Protein AF-A0A1V6UPA9-F1 (afdb_monomer_lite)

Structure (mmCIF, N/CA/C/O backbone):
data_AF-A0A1V6UPA9-F1
#
_entry.id   AF-A0A1V6UPA9-F1
#
loop_
_atom_site.group_PDB
_atom_site.id
_atom_site.type_symbol
_atom_site.label_atom_id
_atom_site.label_alt_id
_atom_site.label_comp_id
_atom_site.label_asym_id
_atom_site.label_entity_id
_atom_site.label_seq_id
_atom_site.pdbx_PDB_ins_code
_atom_site.Cartn_x
_atom_site.Cartn_y
_atom_site.Cartn_z
_atom_site.occupancy
_atom_site.B_iso_or_equiv
_atom_site.auth_seq_id
_atom_site.auth_comp_id
_atom_site.auth_asym_id
_atom_site.auth_atom_id
_atom_site.pdbx_PDB_model_num
ATOM 1 N N . MET A 1 1 ? -8.064 -20.557 -5.704 1.00 20.92 1 MET A N 1
ATOM 2 C CA . MET A 1 1 ? -6.638 -20.451 -6.077 1.00 20.92 1 MET A CA 1
ATOM 3 C C . MET A 1 1 ? -6.163 -19.116 -5.547 1.00 20.92 1 MET A C 1
ATOM 5 O O . MET A 1 1 ? -6.541 -18.100 -6.112 1.00 20.92 1 MET A O 1
ATOM 9 N N . SER A 1 2 ? -5.475 -19.122 -4.405 1.00 24.47 2 SER A N 1
ATOM 10 C CA . SER A 1 2 ? -4.906 -17.915 -3.802 1.00 24.47 2 SER A CA 1
ATOM 11 C C . SER A 1 2 ? -3.764 -17.402 -4.674 1.00 24.47 2 SER A C 1
ATOM 13 O O . SER A 1 2 ? -2.999 -18.177 -5.251 1.00 24.47 2 SER A O 1
ATOM 15 N N . VAL A 1 3 ? -3.704 -16.087 -4.842 1.00 24.98 3 VAL A N 1
ATOM 16 C CA . VAL A 1 3 ? -2.731 -15.430 -5.709 1.00 24.98 3 VAL A CA 1
ATOM 17 C C . VAL A 1 3 ? -1.494 -15.104 -4.888 1.00 24.98 3 VAL A C 1
ATOM 19 O O . VAL A 1 3 ? -1.542 -14.248 -4.008 1.00 24.98 3 VAL A O 1
ATOM 22 N N . GLN A 1 4 ? -0.396 -15.789 -5.189 1.00 27.89 4 GLN A N 1
ATOM 23 C CA . GLN A 1 4 ? 0.929 -15.477 -4.667 1.00 27.89 4 GLN A CA 1
ATOM 24 C C . GLN A 1 4 ? 1.532 -14.358 -5.527 1.00 27.89 4 GLN A C 1
ATOM 26 O O . GLN A 1 4 ? 1.713 -14.551 -6.729 1.00 27.89 4 GLN A O 1
ATOM 31 N N . LEU A 1 5 ? 1.797 -13.195 -4.929 1.00 31.20 5 LEU A N 1
ATOM 32 C CA . LEU A 1 5 ? 2.659 -12.165 -5.509 1.00 31.20 5 LEU A CA 1
ATOM 33 C C . LEU A 1 5 ? 4.081 -12.440 -5.022 1.00 31.20 5 LEU A C 1
ATOM 35 O O . LEU A 1 5 ? 4.301 -12.664 -3.834 1.00 31.20 5 LEU A O 1
ATOM 39 N N . VAL A 1 6 ? 5.039 -12.477 -5.943 1.00 28.38 6 VAL A N 1
ATOM 40 C CA . VAL A 1 6 ? 6.452 -12.672 -5.615 1.00 28.38 6 VAL A CA 1
ATOM 41 C C . VAL A 1 6 ? 7.124 -11.310 -5.663 1.00 28.38 6 VAL A C 1
ATOM 43 O O . VAL A 1 6 ? 7.389 -10.801 -6.751 1.00 28.38 6 VAL A O 1
ATOM 46 N N . ASP A 1 7 ? 7.408 -10.735 -4.497 1.00 32.88 7 ASP A N 1
ATOM 47 C CA . ASP A 1 7 ? 8.321 -9.601 -4.392 1.00 32.88 7 ASP A CA 1
ATOM 48 C C . ASP A 1 7 ? 9.704 -10.115 -3.962 1.00 32.88 7 ASP A C 1
ATOM 50 O O . ASP A 1 7 ? 9.829 -10.881 -3.005 1.00 32.88 7 ASP A O 1
ATOM 54 N N . GLN A 1 8 ? 10.744 -9.790 -4.732 1.00 33.09 8 GLN A N 1
ATOM 55 C CA . GLN A 1 8 ? 12.120 -10.242 -4.489 1.00 33.09 8 GLN A CA 1
ATOM 56 C C . GLN A 1 8 ? 12.986 -9.066 -4.049 1.00 33.09 8 GLN A C 1
ATOM 58 O O . GLN A 1 8 ? 13.833 -8.605 -4.814 1.00 33.09 8 GLN A O 1
ATOM 63 N N . TRP A 1 9 ? 12.824 -8.632 -2.801 1.00 27.14 9 TRP A N 1
ATOM 64 C CA . TRP A 1 9 ? 13.857 -7.895 -2.076 1.00 27.14 9 TRP A CA 1
ATOM 65 C C . TRP A 1 9 ? 14.241 -8.677 -0.811 1.00 27.14 9 TRP A C 1
ATOM 67 O O . TRP A 1 9 ? 13.395 -9.074 -0.021 1.00 27.14 9 TRP A O 1
ATOM 77 N N . GLU A 1 10 ? 15.535 -9.001 -0.742 1.00 30.38 10 GLU A N 1
ATOM 78 C CA . GLU A 1 10 ? 16.312 -9.640 0.332 1.00 30.38 10 GLU A CA 1
ATOM 79 C C . GLU A 1 10 ? 15.541 -10.359 1.453 1.00 30.38 10 GLU A C 1
ATOM 81 O O . GLU A 1 10 ? 15.348 -9.833 2.543 1.00 30.38 10 GLU A O 1
ATOM 86 N N . ASN A 1 11 ? 15.181 -11.613 1.157 1.00 28.83 11 ASN A N 1
ATOM 87 C CA . ASN A 1 11 ? 14.857 -12.756 2.029 1.00 28.83 11 ASN A CA 1
ATOM 88 C C . ASN A 1 11 ? 13.597 -13.407 1.471 1.00 28.83 11 ASN A C 1
ATOM 90 O O . ASN A 1 11 ? 12.535 -12.806 1.504 1.00 28.83 11 ASN A O 1
ATOM 94 N N . GLY A 1 12 ? 13.726 -14.618 0.919 1.00 28.06 12 GLY A N 1
ATOM 95 C CA . GLY A 1 12 ? 12.678 -15.346 0.190 1.00 28.06 12 GLY A CA 1
ATOM 96 C C . GLY A 1 12 ? 11.446 -15.742 1.014 1.00 28.06 12 GLY A C 1
ATOM 97 O O . GLY A 1 12 ? 11.126 -16.925 1.105 1.00 28.06 12 GLY A O 1
ATOM 98 N N . ASN A 1 13 ? 10.744 -14.764 1.576 1.00 27.91 13 ASN A N 1
ATOM 99 C CA . ASN A 1 13 ? 9.458 -14.900 2.228 1.00 27.91 13 ASN A CA 1
ATOM 100 C C . ASN A 1 13 ? 8.368 -14.515 1.230 1.00 27.91 13 ASN A C 1
ATOM 102 O O . ASN A 1 13 ? 8.216 -13.361 0.851 1.00 27.91 13 ASN A O 1
ATOM 106 N N . TYR A 1 14 ? 7.606 -15.517 0.811 1.00 32.06 14 TYR A N 1
ATOM 107 C CA . TYR A 1 14 ? 6.417 -15.370 -0.017 1.00 32.06 14 TYR A CA 1
ATOM 108 C C . TYR A 1 14 ? 5.370 -14.520 0.733 1.00 32.06 14 TYR A C 1
ATOM 110 O O . TYR A 1 14 ? 4.872 -14.937 1.781 1.00 32.06 14 TYR A O 1
ATOM 118 N N . THR A 1 15 ? 5.048 -13.325 0.234 1.00 33.84 15 THR A N 1
ATOM 119 C CA . THR A 1 15 ? 4.107 -12.375 0.856 1.00 33.84 15 THR A CA 1
ATOM 120 C C . THR A 1 15 ? 2.774 -12.331 0.101 1.00 33.84 15 THR A C 1
ATOM 122 O O . THR A 1 15 ? 2.717 -12.269 -1.124 1.00 33.84 15 THR A O 1
ATOM 125 N N . THR A 1 16 ? 1.660 -12.405 0.832 1.00 36.81 16 THR A N 1
ATOM 126 C CA . THR A 1 16 ? 0.294 -12.270 0.295 1.00 36.81 16 THR A CA 1
ATOM 127 C C . THR A 1 16 ? -0.123 -10.791 0.201 1.00 36.81 16 THR A C 1
ATOM 129 O O . THR A 1 16 ? 0.489 -9.924 0.821 1.00 36.81 16 THR A O 1
ATOM 132 N N . HIS A 1 17 ? -1.183 -10.481 -0.560 1.00 36.47 17 HIS A N 1
ATOM 133 C CA . HIS A 1 17 ? -1.637 -9.106 -0.856 1.00 36.47 17 HIS A CA 1
ATOM 134 C C . HIS A 1 17 ? -1.935 -8.255 0.398 1.00 36.47 17 HIS A C 1
ATOM 136 O O . HIS A 1 17 ? -1.670 -7.056 0.401 1.00 36.47 17 HIS A O 1
ATOM 142 N N . LYS A 1 18 ? -2.442 -8.869 1.477 1.00 35.88 18 LYS A N 1
ATOM 143 C CA . LYS A 1 18 ? -2.724 -8.194 2.758 1.00 35.88 18 LYS A CA 1
ATOM 144 C C . LYS A 1 18 ? -1.454 -7.889 3.562 1.00 35.88 18 LYS A C 1
ATOM 146 O O . LYS A 1 18 ? -1.346 -6.809 4.137 1.00 35.88 18 LYS A O 1
ATOM 151 N N . ARG A 1 19 ? -0.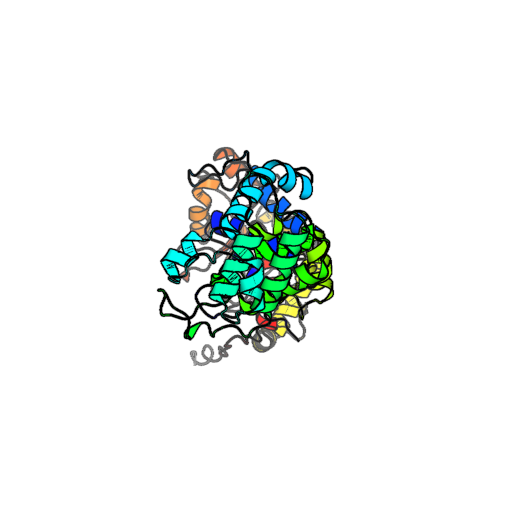448 -8.778 3.511 1.00 37.88 19 ARG A N 1
ATOM 152 C CA . ARG A 1 19 ? 0.887 -8.520 4.078 1.00 37.88 19 ARG A CA 1
ATOM 153 C C . ARG A 1 19 ? 1.579 -7.344 3.405 1.00 37.88 19 ARG A C 1
ATOM 155 O O . ARG A 1 19 ? 2.268 -6.620 4.102 1.00 37.88 19 ARG A O 1
ATOM 162 N N . LEU A 1 20 ? 1.379 -7.124 2.101 1.00 38.62 20 LEU A N 1
ATOM 163 C CA . LEU A 1 20 ? 1.919 -5.949 1.405 1.00 38.62 20 LEU A CA 1
ATOM 164 C C . LEU A 1 20 ? 1.399 -4.643 2.028 1.00 38.62 20 LEU A C 1
ATOM 166 O O . LEU A 1 20 ? 2.179 -3.748 2.315 1.00 38.62 20 LEU A O 1
ATOM 170 N N . ILE A 1 21 ? 0.091 -4.549 2.286 1.00 43.56 21 ILE A N 1
ATOM 171 C CA . ILE A 1 21 ? -0.538 -3.339 2.835 1.00 43.56 21 ILE A CA 1
ATOM 172 C C . ILE A 1 21 ? -0.041 -3.056 4.248 1.00 43.56 21 ILE A C 1
ATOM 174 O O . ILE A 1 21 ? 0.432 -1.957 4.508 1.00 43.56 21 ILE A O 1
ATOM 178 N N . LYS A 1 22 ? -0.094 -4.050 5.141 1.00 42.03 22 LYS A N 1
ATOM 179 C CA . LYS A 1 22 ? 0.399 -3.898 6.514 1.00 42.03 22 LYS A CA 1
ATOM 180 C C . LYS A 1 22 ? 1.900 -3.615 6.537 1.00 42.03 22 LYS A C 1
ATOM 182 O O . LYS A 1 22 ? 2.337 -2.725 7.242 1.00 42.03 22 LYS A O 1
ATOM 187 N N . TYR A 1 23 ? 2.681 -4.288 5.693 1.00 42.53 23 TYR A N 1
ATOM 188 C CA . TYR A 1 23 ? 4.111 -4.014 5.545 1.00 42.53 23 TYR A CA 1
ATOM 189 C C . TYR A 1 23 ? 4.394 -2.581 5.086 1.00 42.53 23 TYR A C 1
ATOM 191 O O . TYR A 1 23 ? 5.423 -2.034 5.458 1.00 42.53 23 TYR A O 1
ATOM 199 N N . TYR A 1 24 ? 3.511 -1.979 4.288 1.00 45.75 24 TYR A N 1
ATOM 200 C CA . TYR A 1 24 ? 3.661 -0.608 3.809 1.00 45.75 24 TYR A CA 1
ATOM 201 C C . TYR A 1 24 ? 3.021 0.449 4.715 1.00 45.75 24 TYR A C 1
ATOM 203 O O . TYR A 1 24 ? 3.393 1.607 4.604 1.00 45.75 24 TYR A O 1
ATOM 211 N N . ILE A 1 25 ? 2.079 0.093 5.589 1.00 48.44 25 ILE A N 1
ATOM 212 C CA . ILE A 1 25 ? 1.382 1.038 6.479 1.00 48.44 25 ILE A CA 1
ATOM 213 C C . ILE A 1 25 ? 1.947 0.987 7.907 1.00 48.44 25 ILE A C 1
ATOM 215 O O . ILE A 1 25 ? 2.200 2.038 8.488 1.00 48.44 25 ILE A O 1
ATOM 219 N N . ASP A 1 26 ? 2.226 -0.206 8.436 1.00 47.34 26 ASP A N 1
ATOM 220 C CA . ASP A 1 26 ? 2.791 -0.430 9.773 1.00 47.34 26 ASP A CA 1
ATOM 221 C C . ASP A 1 26 ? 4.324 -0.486 9.707 1.00 47.34 26 ASP A C 1
ATOM 223 O O . ASP A 1 26 ? 4.959 -1.511 9.985 1.00 47.34 26 ASP A O 1
ATOM 227 N N . LYS A 1 27 ? 4.942 0.623 9.297 1.00 50.34 27 LYS A N 1
ATOM 228 C CA . LYS A 1 27 ? 6.386 0.818 9.463 1.00 50.34 27 LYS A CA 1
ATOM 229 C C . LYS A 1 27 ? 6.634 1.680 10.693 1.00 50.34 27 LYS A C 1
ATOM 231 O O . LYS A 1 27 ? 6.016 2.728 10.850 1.00 50.34 27 LYS A O 1
ATOM 236 N N . GLU A 1 28 ? 7.571 1.248 11.539 1.00 43.62 28 GLU A N 1
ATOM 237 C CA . GLU A 1 28 ? 8.064 2.048 12.672 1.00 43.62 28 GLU A CA 1
ATOM 238 C C . GLU A 1 28 ? 8.650 3.391 12.203 1.00 43.62 28 GLU A C 1
ATOM 240 O O . GLU A 1 28 ? 8.597 4.375 12.937 1.00 43.62 28 GLU A O 1
ATOM 245 N N . ASP A 1 29 ? 9.169 3.436 10.967 1.00 47.53 29 ASP A N 1
ATOM 246 C CA . ASP A 1 29 ? 9.613 4.655 10.299 1.00 47.53 29 ASP A CA 1
ATOM 247 C C . ASP A 1 29 ? 8.534 5.187 9.326 1.00 47.53 29 ASP A C 1
ATOM 249 O O . ASP A 1 29 ? 8.225 4.546 8.314 1.00 47.53 29 ASP A O 1
ATOM 253 N N . PRO A 1 30 ? 7.997 6.391 9.578 1.00 51.88 30 PRO A N 1
ATOM 254 C CA . PRO A 1 30 ? 7.227 7.183 8.627 1.00 51.88 30 PRO A CA 1
ATOM 255 C C . PRO A 1 30 ? 7.694 7.196 7.170 1.00 51.88 30 PRO A C 1
ATOM 257 O O . PRO A 1 30 ? 6.862 7.153 6.262 1.00 51.88 30 PRO A O 1
ATOM 260 N N . SER A 1 31 ? 9.001 7.307 6.931 1.00 51.50 31 SER A N 1
ATOM 261 C CA . SER A 1 31 ? 9.561 7.389 5.582 1.00 51.50 31 SER A CA 1
ATOM 262 C C . SER A 1 31 ? 9.369 6.069 4.842 1.00 51.50 31 SER A C 1
ATOM 264 O O . SER A 1 31 ? 8.919 6.061 3.696 1.00 51.50 31 SER A O 1
ATOM 266 N N . ASP A 1 32 ? 9.611 4.954 5.531 1.00 51.50 32 ASP A N 1
ATOM 267 C CA . ASP A 1 32 ? 9.408 3.612 4.988 1.00 51.50 32 ASP A CA 1
ATOM 268 C C . ASP A 1 32 ? 7.923 3.339 4.711 1.00 51.50 32 ASP A C 1
ATOM 270 O O . ASP A 1 32 ? 7.590 2.662 3.733 1.00 51.50 32 ASP A O 1
ATOM 274 N N . ALA A 1 33 ? 7.020 3.872 5.546 1.00 54.53 33 ALA A N 1
ATOM 275 C CA . ALA A 1 33 ? 5.582 3.767 5.311 1.00 54.53 33 ALA A CA 1
ATOM 276 C C . ALA A 1 33 ? 5.167 4.537 4.048 1.00 54.53 33 ALA A C 1
ATOM 278 O O . ALA A 1 33 ? 4.445 4.030 3.188 1.00 54.53 33 ALA A O 1
ATOM 279 N N . VAL A 1 34 ? 5.650 5.774 3.898 1.00 56.84 34 VAL A N 1
ATOM 280 C CA . VAL A 1 34 ? 5.359 6.609 2.723 1.00 56.84 34 VAL A CA 1
ATOM 281 C C . VAL A 1 34 ? 5.866 5.946 1.443 1.00 56.84 34 VAL A C 1
ATOM 283 O O . VAL A 1 34 ? 5.098 5.826 0.485 1.00 56.84 34 VAL A O 1
ATOM 286 N N . ASP A 1 35 ? 7.111 5.472 1.428 1.00 58.16 35 ASP A N 1
ATOM 287 C CA . ASP A 1 35 ? 7.692 4.784 0.270 1.00 58.16 35 ASP A CA 1
ATOM 288 C C . ASP A 1 35 ? 6.928 3.500 -0.062 1.00 58.16 35 ASP A C 1
ATOM 290 O O . ASP A 1 35 ? 6.636 3.215 -1.229 1.00 58.16 35 ASP A O 1
ATOM 294 N N . GLY A 1 36 ? 6.508 2.769 0.966 1.00 59.41 36 GLY A N 1
ATOM 295 C CA . GLY A 1 36 ? 5.684 1.588 0.815 1.00 59.41 36 GLY A CA 1
ATOM 296 C C . GLY A 1 36 ? 4.326 1.851 0.171 1.00 59.41 36 GLY A C 1
ATOM 297 O O . GLY A 1 36 ? 3.910 1.169 -0.770 1.00 59.41 36 GLY A O 1
ATOM 298 N N . ILE A 1 37 ? 3.621 2.871 0.650 1.00 62.91 37 ILE A N 1
ATOM 299 C CA . ILE A 1 37 ? 2.292 3.213 0.144 1.00 62.91 37 ILE A CA 1
ATOM 300 C C . ILE A 1 37 ? 2.374 3.817 -1.268 1.00 62.91 37 ILE A C 1
ATOM 302 O O . ILE A 1 37 ? 1.484 3.596 -2.104 1.00 62.91 37 ILE A O 1
ATOM 306 N N . LEU A 1 38 ? 3.448 4.551 -1.573 1.00 65.00 38 LEU A N 1
ATOM 307 C CA . LEU A 1 38 ? 3.741 4.989 -2.936 1.00 65.00 38 LEU A CA 1
ATOM 308 C C . LEU A 1 38 ? 3.944 3.782 -3.851 1.00 65.00 38 LEU A C 1
ATOM 310 O O . LEU A 1 38 ? 3.278 3.704 -4.883 1.00 65.00 38 LEU A O 1
ATOM 314 N N . HIS A 1 39 ? 4.749 2.802 -3.442 1.00 66.62 39 HIS A N 1
ATOM 315 C CA . HIS A 1 39 ? 4.942 1.576 -4.210 1.00 66.62 39 HIS A CA 1
ATOM 316 C C . HIS A 1 39 ? 3.624 0.820 -4.441 1.00 66.62 39 HIS A C 1
ATOM 318 O O . HIS A 1 39 ? 3.311 0.428 -5.566 1.00 66.62 39 HIS A O 1
ATOM 324 N N . LEU A 1 40 ? 2.778 0.703 -3.415 1.00 70.75 40 LEU A N 1
ATOM 325 C CA . LEU A 1 40 ? 1.443 0.113 -3.541 1.00 70.75 40 LEU A CA 1
ATOM 326 C C . LEU A 1 40 ? 0.572 0.845 -4.573 1.00 70.75 40 LEU A C 1
ATOM 328 O O . LEU A 1 40 ? -0.115 0.221 -5.384 1.00 70.75 40 LEU A O 1
ATOM 332 N N . SER A 1 41 ? 0.620 2.177 -4.562 1.00 72.25 41 SER A N 1
ATOM 333 C CA . SER A 1 41 ? -0.089 3.010 -5.535 1.00 72.25 41 SER A CA 1
ATOM 334 C C . SER A 1 41 ? 0.408 2.744 -6.958 1.00 72.25 41 SER A C 1
ATOM 336 O O . SER A 1 41 ? -0.394 2.666 -7.889 1.00 72.25 41 SER A O 1
ATOM 338 N N . GLU A 1 42 ? 1.713 2.545 -7.140 1.00 73.31 42 GLU A N 1
ATOM 339 C CA . GLU A 1 42 ? 2.303 2.194 -8.432 1.00 73.31 42 GLU A CA 1
ATOM 340 C C . GLU A 1 42 ? 1.851 0.807 -8.926 1.00 73.31 42 GLU A C 1
ATOM 342 O O . GLU A 1 42 ? 1.493 0.664 -10.100 1.00 73.31 42 GLU A O 1
ATOM 347 N N . LEU A 1 43 ? 1.779 -0.196 -8.044 1.00 74.25 43 LEU A N 1
ATOM 348 C CA . LEU A 1 43 ? 1.268 -1.537 -8.371 1.00 74.25 43 LEU A CA 1
ATOM 349 C C . LEU A 1 43 ? -0.217 -1.515 -8.776 1.00 74.25 43 LEU A C 1
ATOM 351 O O . LEU A 1 43 ? -0.637 -2.204 -9.714 1.00 74.25 43 LEU A O 1
ATOM 355 N N . LEU A 1 44 ? -1.021 -0.683 -8.114 1.00 74.62 44 LEU A N 1
ATOM 356 C CA . LEU A 1 44 ? -2.423 -0.474 -8.480 1.00 74.62 44 LEU A CA 1
ATOM 357 C C . LEU A 1 44 ? -2.554 0.228 -9.836 1.00 74.62 44 LEU A C 1
ATOM 359 O O . LEU A 1 44 ? -3.398 -0.163 -10.646 1.00 74.62 44 LEU A O 1
ATOM 363 N N . ILE A 1 45 ? -1.685 1.199 -10.136 1.00 76.56 45 ILE A N 1
ATOM 364 C CA . ILE A 1 45 ? -1.625 1.843 -11.457 1.00 76.56 45 ILE A CA 1
ATOM 365 C C . ILE A 1 45 ? -1.274 0.821 -12.547 1.00 76.56 45 ILE A C 1
ATOM 367 O O . ILE A 1 45 ? -1.940 0.796 -13.584 1.00 76.56 45 ILE A O 1
ATOM 371 N N . LEU A 1 46 ? -0.295 -0.062 -12.312 1.00 75.69 46 LEU A N 1
ATOM 372 C CA . LEU A 1 46 ? 0.044 -1.156 -13.236 1.00 75.69 46 LEU A CA 1
ATOM 373 C C . LEU A 1 46 ? -1.132 -2.094 -13.512 1.00 75.69 46 LEU A C 1
ATOM 375 O O . LEU A 1 46 ? -1.256 -2.647 -14.605 1.00 75.69 46 LEU A O 1
ATOM 379 N N . SER A 1 47 ? -1.986 -2.271 -12.512 1.00 77.31 47 SER A N 1
ATOM 380 C CA . SER A 1 47 ? -3.174 -3.122 -12.573 1.00 77.31 47 SER A CA 1
ATOM 381 C C . SER A 1 47 ? -4.410 -2.384 -13.091 1.00 77.31 47 SER A C 1
ATOM 383 O O . SER A 1 47 ? -5.506 -2.940 -13.094 1.00 77.31 47 SER A O 1
ATOM 385 N N . ASN A 1 48 ? -4.243 -1.134 -13.538 1.00 77.50 48 ASN A N 1
ATOM 386 C CA . ASN A 1 48 ? -5.309 -0.252 -14.005 1.00 77.50 48 ASN A CA 1
ATOM 387 C C . ASN A 1 48 ? -6.411 0.016 -12.951 1.00 77.50 48 ASN A C 1
ATOM 389 O O . ASN A 1 48 ? -7.556 0.322 -13.286 1.00 77.50 48 ASN A O 1
ATOM 393 N N . GLN A 1 49 ? -6.057 -0.033 -11.666 1.00 76.94 49 GLN A N 1
ATOM 394 C CA . GLN A 1 49 ? -6.917 0.333 -10.533 1.00 76.94 49 GLN A CA 1
ATOM 395 C C . GLN A 1 49 ? -6.686 1.810 -10.176 1.00 76.94 49 GLN A C 1
ATOM 397 O O . GLN A 1 49 ? -6.213 2.167 -9.097 1.00 76.94 49 GLN A O 1
ATOM 402 N N . LEU A 1 50 ? -6.926 2.693 -11.154 1.00 71.88 50 LEU A N 1
ATOM 403 C CA . LEU A 1 50 ? -6.529 4.107 -11.082 1.00 71.88 50 LEU A CA 1
ATOM 404 C C . LEU A 1 50 ? -7.271 4.886 -9.989 1.00 71.88 50 LEU A C 1
ATOM 406 O O . LEU A 1 50 ? -6.724 5.840 -9.437 1.00 71.88 50 LEU A O 1
ATOM 410 N N . ILE A 1 51 ? -8.512 4.498 -9.683 1.00 65.00 51 ILE A N 1
ATOM 411 C CA . ILE A 1 51 ? -9.319 5.148 -8.644 1.00 65.00 51 ILE A CA 1
ATOM 412 C C . ILE A 1 51 ? -8.728 4.819 -7.273 1.00 65.00 51 ILE A C 1
ATOM 414 O O . ILE A 1 51 ? -8.489 5.718 -6.472 1.00 65.00 51 ILE A O 1
ATOM 418 N N . GLU A 1 52 ? -8.451 3.545 -7.027 1.00 68.62 52 GLU A N 1
ATOM 419 C CA . GLU A 1 52 ? -7.883 3.019 -5.792 1.00 68.62 52 GLU A CA 1
ATOM 420 C C . GLU A 1 52 ? -6.473 3.580 -5.564 1.00 68.62 52 GLU A C 1
ATOM 422 O O . GLU A 1 52 ? -6.195 4.116 -4.492 1.00 68.62 52 GLU A O 1
ATOM 427 N N . ALA A 1 53 ? -5.628 3.586 -6.600 1.00 71.44 53 ALA A N 1
ATOM 428 C CA . ALA A 1 53 ? -4.308 4.213 -6.547 1.00 71.44 53 ALA A CA 1
ATOM 429 C C . ALA A 1 53 ? -4.384 5.711 -6.212 1.00 71.44 53 ALA A C 1
ATOM 431 O O . ALA A 1 53 ? -3.623 6.212 -5.385 1.00 71.44 53 ALA A O 1
ATOM 432 N N . HIS A 1 54 ? -5.321 6.440 -6.830 1.00 62.88 54 HIS A N 1
ATOM 433 C CA . HIS A 1 54 ? -5.509 7.862 -6.553 1.00 62.88 54 HIS A CA 1
ATOM 434 C C . HIS A 1 54 ? -5.976 8.112 -5.116 1.00 62.88 54 HIS A C 1
ATOM 436 O O . HIS A 1 54 ? -5.511 9.064 -4.487 1.00 62.88 54 HIS A O 1
ATOM 442 N N . LEU A 1 55 ? -6.878 7.279 -4.591 1.00 60.94 55 LEU A N 1
ATOM 443 C CA . LEU A 1 55 ? -7.367 7.386 -3.216 1.00 60.94 55 LEU A CA 1
ATOM 444 C C . LEU A 1 55 ? -6.241 7.169 -2.201 1.00 60.94 55 LEU A C 1
ATOM 446 O O . LEU A 1 55 ? -6.107 7.980 -1.285 1.00 60.94 55 LEU A O 1
ATOM 450 N N . ILE A 1 56 ? -5.413 6.141 -2.401 1.00 64.81 56 ILE A N 1
ATOM 451 C CA . ILE A 1 56 ? -4.274 5.824 -1.532 1.00 64.81 56 ILE A CA 1
ATOM 452 C C . ILE A 1 56 ? -3.228 6.945 -1.571 1.00 64.81 56 ILE A C 1
ATOM 454 O O . ILE A 1 56 ? -2.903 7.517 -0.531 1.00 64.81 56 ILE A O 1
ATOM 458 N N . ALA A 1 57 ? -2.775 7.345 -2.762 1.00 64.25 57 ALA A N 1
ATOM 459 C CA . ALA A 1 57 ? -1.799 8.426 -2.906 1.00 64.25 57 ALA A CA 1
ATOM 460 C C . ALA A 1 57 ? -2.313 9.758 -2.322 1.00 64.25 57 ALA A C 1
ATOM 462 O O . ALA A 1 57 ? -1.569 10.500 -1.681 1.00 64.25 57 ALA A O 1
ATOM 463 N N . SER A 1 58 ? -3.608 10.052 -2.492 1.00 55.00 58 SER A N 1
ATOM 464 C CA . SER A 1 58 ? -4.234 11.252 -1.922 1.00 55.00 58 SER A CA 1
ATOM 465 C C . SER A 1 58 ? -4.369 11.195 -0.401 1.00 55.00 58 SER A C 1
ATOM 467 O O . SER A 1 58 ? -4.345 12.246 0.238 1.00 55.00 58 SER A O 1
ATOM 469 N N . ALA A 1 59 ? -4.550 10.008 0.184 1.00 55.78 59 ALA A N 1
ATOM 470 C CA . ALA A 1 59 ? -4.594 9.829 1.632 1.00 55.78 59 ALA A CA 1
ATOM 471 C C . ALA A 1 59 ? -3.213 10.084 2.252 1.00 55.78 59 ALA A C 1
ATOM 473 O O . ALA A 1 59 ? -3.116 10.881 3.183 1.00 55.78 59 ALA A O 1
ATOM 474 N N . VAL A 1 60 ? -2.148 9.522 1.669 1.00 58.25 60 VAL A N 1
ATOM 475 C CA . VAL A 1 60 ? -0.756 9.789 2.085 1.00 58.25 60 VAL A CA 1
ATOM 476 C C . VAL A 1 60 ? -0.427 11.266 1.977 1.00 58.25 60 VAL A C 1
ATOM 478 O O . VAL A 1 60 ? 0.092 11.853 2.921 1.00 58.25 60 VAL A O 1
ATOM 481 N N . TYR A 1 61 ? -0.782 11.898 0.857 1.00 53.97 61 TYR A N 1
ATOM 482 C CA . TYR A 1 61 ? -0.529 13.322 0.676 1.00 53.97 61 TYR A CA 1
ATOM 483 C C . TYR A 1 61 ? -1.185 14.173 1.770 1.00 53.97 61 TYR A C 1
ATOM 485 O O . TYR A 1 61 ? -0.555 15.092 2.286 1.00 53.97 61 TYR A O 1
ATOM 493 N N . ARG A 1 62 ? -2.424 13.855 2.164 1.00 50.53 62 ARG A N 1
ATOM 494 C CA . ARG A 1 62 ? -3.089 14.545 3.279 1.00 50.53 62 ARG A CA 1
ATOM 495 C C . ARG A 1 62 ? -2.374 14.290 4.603 1.00 50.53 62 ARG A C 1
ATOM 497 O O . ARG A 1 62 ? -2.129 15.245 5.319 1.00 50.53 62 ARG A O 1
ATOM 504 N N . LEU A 1 63 ? -1.972 13.052 4.891 1.00 49.59 63 LEU A N 1
ATOM 505 C CA . LEU A 1 63 ? -1.241 12.714 6.120 1.00 49.59 63 LEU A CA 1
ATOM 506 C C . LEU A 1 63 ? 0.109 13.448 6.228 1.00 49.59 63 LEU A C 1
ATOM 508 O O . LEU A 1 63 ? 0.449 13.954 7.296 1.00 49.59 63 LEU A O 1
ATOM 512 N N . VAL A 1 64 ? 0.843 13.560 5.116 1.00 49.94 64 VAL A N 1
ATOM 513 C CA . VAL A 1 64 ? 2.117 14.296 5.029 1.00 49.94 64 VAL A CA 1
ATOM 514 C C . VAL A 1 64 ? 1.904 15.807 5.123 1.00 49.94 64 VAL A C 1
ATOM 516 O O . VAL A 1 64 ? 2.631 16.490 5.842 1.00 49.94 64 VAL A O 1
ATOM 519 N N . ASN A 1 65 ? 0.900 16.344 4.429 1.00 45.94 65 ASN A N 1
ATOM 520 C CA . ASN A 1 65 ? 0.636 17.782 4.388 1.00 45.94 65 ASN A CA 1
ATOM 521 C C . ASN A 1 65 ? -0.022 18.316 5.674 1.00 45.94 65 ASN A C 1
ATOM 523 O O . ASN A 1 65 ? 0.182 19.477 6.020 1.00 45.94 65 ASN A O 1
ATOM 527 N N . ASP A 1 66 ? -0.744 17.468 6.410 1.00 46.12 66 ASP A N 1
ATOM 528 C CA . ASP A 1 66 ? -1.296 17.771 7.736 1.00 46.12 66 ASP A CA 1
ATOM 529 C C . ASP A 1 66 ? -0.220 17.697 8.849 1.00 46.12 66 ASP A C 1
ATOM 531 O O . ASP A 1 66 ? -0.540 17.753 10.033 1.00 46.12 66 ASP A O 1
ATOM 535 N N . GLY A 1 67 ? 1.069 17.576 8.497 1.00 42.69 67 GLY A N 1
ATOM 536 C CA . GLY A 1 67 ? 2.192 17.775 9.420 1.00 42.69 67 GLY A CA 1
ATOM 537 C C . GLY A 1 67 ? 2.445 16.645 10.424 1.00 42.69 67 GLY A C 1
ATOM 538 O O . GLY A 1 67 ? 3.248 16.827 11.335 1.00 42.69 67 GLY A O 1
ATOM 539 N N . ARG A 1 68 ? 1.821 15.469 10.264 1.00 42.47 68 ARG A N 1
ATOM 540 C CA . ARG A 1 68 ? 1.990 14.328 11.191 1.00 42.47 68 ARG A CA 1
ATOM 541 C C . ARG A 1 68 ? 3.341 13.607 11.088 1.00 42.47 68 ARG A C 1
ATOM 543 O O . ARG A 1 68 ? 3.611 12.734 11.900 1.00 42.47 68 ARG A O 1
ATOM 550 N N . PHE A 1 69 ? 4.186 13.977 10.126 1.00 38.31 69 PHE A N 1
ATOM 551 C CA . PHE A 1 69 ? 5.485 13.342 9.866 1.00 38.31 69 PHE A CA 1
ATOM 552 C C . PHE A 1 69 ? 6.688 14.287 10.053 1.00 38.31 69 PHE A C 1
ATOM 554 O O . PHE A 1 69 ? 7.774 14.029 9.547 1.00 38.31 69 PHE A O 1
ATOM 561 N N . ALA A 1 70 ? 6.512 15.404 10.763 1.00 35.88 70 ALA A N 1
ATOM 562 C CA . ALA A 1 70 ? 7.515 16.467 10.866 1.00 35.88 70 ALA A CA 1
ATOM 563 C C . ALA A 1 70 ? 8.547 16.298 12.005 1.00 35.88 70 ALA A C 1
ATOM 565 O O . ALA A 1 70 ? 9.110 17.304 12.436 1.00 35.88 70 ALA A O 1
ATOM 566 N N . ASP A 1 71 ? 8.802 15.082 12.504 1.00 35.59 71 ASP A N 1
ATOM 567 C CA . ASP A 1 71 ? 9.597 14.906 13.737 1.00 35.59 71 ASP A CA 1
ATOM 568 C C . ASP A 1 71 ? 11.075 14.522 13.536 1.00 35.59 71 ASP A C 1
ATOM 570 O O . ASP A 1 71 ? 11.844 14.470 14.490 1.00 35.59 71 ASP A O 1
ATOM 574 N N . THR A 1 72 ? 11.539 14.326 12.299 1.00 38.47 72 THR A N 1
ATOM 575 C CA . THR A 1 72 ? 12.933 13.916 12.036 1.00 38.47 72 THR A CA 1
ATOM 576 C C . THR A 1 72 ? 13.759 14.940 11.268 1.00 38.47 72 THR A C 1
ATOM 578 O O . THR A 1 72 ? 14.702 14.567 10.595 1.00 38.47 72 THR A O 1
ATOM 581 N N . GLY A 1 73 ? 13.476 16.243 11.370 1.00 36.16 73 GLY A N 1
ATOM 582 C CA . GLY A 1 73 ? 14.410 17.306 10.938 1.00 36.16 73 GLY A CA 1
ATOM 583 C C . GLY A 1 73 ? 14.776 17.372 9.442 1.00 36.16 73 GLY A C 1
ATOM 584 O O . GLY A 1 73 ? 15.342 18.377 9.009 1.00 36.16 73 GLY A O 1
ATOM 585 N N . ASP A 1 74 ? 14.404 16.377 8.644 1.00 36.44 74 ASP A N 1
ATOM 586 C CA . ASP A 1 74 ? 14.513 16.373 7.200 1.00 36.44 74 ASP A CA 1
ATOM 587 C C . ASP A 1 74 ? 13.234 16.985 6.643 1.00 36.44 74 ASP A C 1
ATOM 589 O O . ASP A 1 74 ? 12.148 16.405 6.664 1.00 36.44 74 ASP A O 1
ATOM 593 N N . SER A 1 75 ? 13.342 18.224 6.167 1.00 34.78 75 SER A N 1
ATOM 594 C CA . SER A 1 75 ? 12.238 18.849 5.458 1.00 34.78 75 SER A CA 1
ATOM 595 C C . SER A 1 75 ? 11.965 18.056 4.177 1.00 34.78 75 SER A C 1
ATOM 597 O O . SER A 1 75 ? 12.681 18.213 3.184 1.00 34.78 75 SER A O 1
ATOM 599 N N . LEU A 1 76 ? 10.914 17.240 4.168 1.00 38.47 76 LEU A N 1
ATOM 600 C CA . LEU A 1 76 ? 10.274 16.821 2.926 1.00 38.47 76 LEU A CA 1
ATOM 601 C C . LEU A 1 76 ? 9.876 18.101 2.179 1.00 38.47 76 LEU A C 1
ATOM 603 O O . LEU A 1 76 ? 9.075 18.893 2.678 1.00 38.47 76 LEU A O 1
ATOM 607 N N . ASP A 1 77 ? 10.502 18.357 1.023 1.00 37.53 77 ASP A N 1
ATOM 608 C CA . ASP A 1 77 ? 10.279 19.571 0.233 1.00 37.53 77 ASP A CA 1
ATOM 609 C C . ASP A 1 77 ? 8.809 19.636 -0.208 1.00 37.53 77 ASP A C 1
ATOM 611 O O . ASP A 1 77 ? 8.382 19.033 -1.201 1.00 37.53 77 ASP A O 1
ATOM 615 N N . SER A 1 78 ? 8.027 20.389 0.564 1.00 35.16 78 SER A N 1
ATOM 616 C CA . SER A 1 78 ? 6.583 20.585 0.429 1.00 35.16 78 SER A CA 1
ATOM 617 C C . SER A 1 78 ? 6.173 21.263 -0.881 1.00 35.16 78 SER A C 1
ATOM 619 O O . SER A 1 78 ? 4.984 21.363 -1.186 1.00 35.16 78 SER A O 1
ATOM 621 N N . ARG A 1 79 ? 7.134 21.685 -1.714 1.00 34.66 79 ARG A N 1
ATOM 622 C CA . ARG A 1 79 ? 6.876 22.195 -3.071 1.00 34.66 79 ARG A CA 1
ATOM 623 C C . ARG A 1 79 ? 6.648 21.097 -4.105 1.00 34.66 79 ARG A C 1
ATOM 625 O O . ARG A 1 79 ? 6.262 21.415 -5.228 1.00 34.66 79 ARG A O 1
ATOM 632 N N . THR A 1 80 ? 6.863 19.832 -3.750 1.00 39.81 80 THR A N 1
ATOM 633 C CA . THR A 1 80 ? 6.937 18.749 -4.738 1.00 39.81 80 THR A CA 1
ATOM 634 C C . THR A 1 80 ? 5.593 18.094 -5.048 1.00 39.81 80 THR A C 1
ATOM 636 O O . THR A 1 80 ? 5.545 17.359 -6.014 1.00 39.81 80 THR A O 1
ATOM 639 N N . TYR A 1 81 ? 4.494 18.356 -4.321 1.00 35.47 81 TYR A N 1
ATOM 640 C CA . TYR A 1 81 ? 3.301 17.481 -4.359 1.00 35.47 81 TYR A CA 1
ATOM 641 C C . TYR A 1 81 ? 1.934 18.175 -4.512 1.00 35.47 81 TYR A C 1
ATOM 643 O O . TYR A 1 81 ? 0.946 17.720 -3.951 1.00 35.47 81 TYR A O 1
ATOM 651 N N . LEU A 1 82 ? 1.817 19.246 -5.302 1.00 37.12 82 LEU A N 1
ATOM 652 C CA . LEU A 1 82 ? 0.504 19.847 -5.600 1.00 37.12 82 LEU A CA 1
ATOM 653 C C . LEU A 1 82 ? 0.023 19.541 -7.020 1.00 37.12 82 LEU A C 1
ATOM 655 O O . LEU A 1 82 ? 0.500 20.146 -7.983 1.00 37.12 82 LEU A O 1
ATOM 659 N N . PRO A 1 83 ? -0.969 18.643 -7.156 1.00 37.56 83 PRO A N 1
ATOM 660 C CA . PRO A 1 83 ? -1.802 18.655 -8.352 1.00 37.56 83 PRO A CA 1
ATOM 661 C C . PRO A 1 83 ? -3.249 18.188 -8.142 1.00 37.56 83 PRO A C 1
ATOM 663 O O . PRO A 1 83 ? -3.563 17.195 -7.494 1.00 37.56 83 PRO A O 1
ATOM 666 N N . ILE A 1 84 ? -4.142 18.886 -8.833 1.00 40.62 84 ILE A N 1
ATOM 667 C CA . ILE A 1 84 ? -5.598 18.693 -8.816 1.00 40.62 84 ILE A CA 1
ATOM 668 C C . ILE A 1 84 ? -6.031 17.432 -9.614 1.00 40.62 84 ILE A C 1
ATOM 670 O O . ILE A 1 84 ? -7.177 17.011 -9.516 1.00 40.62 84 ILE A O 1
ATOM 674 N N . THR A 1 85 ? -5.107 16.780 -10.338 1.00 42.91 85 THR A N 1
ATOM 675 C CA . THR A 1 85 ? -5.255 15.469 -11.013 1.00 42.91 85 THR A CA 1
ATOM 676 C C . THR A 1 85 ? -3.872 14.840 -11.251 1.00 42.91 85 THR A C 1
ATOM 678 O O . THR A 1 85 ? -2.930 15.581 -11.539 1.00 42.91 85 THR A O 1
ATOM 681 N N . LEU A 1 86 ? -3.749 13.501 -11.214 1.00 47.06 86 LEU A N 1
ATOM 682 C CA . LEU A 1 86 ? -2.502 12.754 -11.507 1.00 47.06 86 LEU A CA 1
ATOM 683 C C . LEU A 1 86 ? -1.810 13.244 -12.798 1.00 47.06 86 LEU A C 1
ATOM 685 O O . LEU A 1 86 ? -0.606 13.464 -12.805 1.00 47.06 86 LEU A O 1
ATOM 689 N N . ASP A 1 87 ? -2.568 13.559 -13.851 1.00 39.97 87 ASP A N 1
ATOM 690 C CA . ASP A 1 87 ? -2.020 14.089 -15.110 1.00 39.97 87 ASP A CA 1
ATOM 691 C C . ASP A 1 87 ? -1.285 15.438 -14.976 1.00 39.97 87 ASP A C 1
ATOM 693 O O . ASP A 1 87 ? -0.318 15.684 -15.698 1.00 39.97 87 ASP A O 1
ATOM 697 N N . ILE A 1 88 ? -1.705 16.314 -14.054 1.00 40.12 88 ILE A N 1
ATOM 698 C CA . ILE A 1 88 ? -1.109 17.650 -13.835 1.00 40.12 88 ILE A CA 1
ATOM 699 C C . ILE A 1 88 ? 0.136 17.558 -12.942 1.00 40.12 88 ILE A C 1
ATOM 701 O O . ILE A 1 88 ? 1.090 18.314 -13.150 1.00 40.12 88 ILE A O 1
ATOM 705 N N . PHE A 1 89 ? 0.149 16.601 -12.002 1.00 41.78 89 PHE A N 1
ATOM 706 C CA . PHE A 1 89 ? 1.329 16.261 -11.194 1.00 41.78 89 PHE A CA 1
ATOM 707 C C . PHE A 1 89 ? 2.513 15.961 -12.092 1.00 41.78 89 PHE A C 1
ATOM 709 O O . PHE A 1 89 ? 3.617 16.484 -11.951 1.00 41.78 89 PHE A O 1
ATOM 716 N N . TRP A 1 90 ? 2.210 15.113 -13.063 1.00 47.19 90 TRP A N 1
ATOM 717 C CA . TRP A 1 90 ? 3.169 14.528 -13.940 1.00 47.19 90 TRP A CA 1
ATOM 718 C C . TRP A 1 90 ? 3.562 15.559 -15.006 1.00 47.19 90 TRP A C 1
ATOM 720 O O . TRP A 1 90 ? 4.712 15.966 -15.056 1.00 47.19 90 TRP A O 1
ATOM 730 N N . THR A 1 91 ? 2.648 16.129 -15.786 1.00 44.34 91 THR A N 1
ATOM 731 C CA . THR A 1 91 ? 3.009 16.953 -16.965 1.00 44.34 91 THR A CA 1
ATOM 732 C C . THR A 1 91 ? 3.915 18.178 -16.745 1.00 44.34 91 THR A C 1
ATOM 734 O O . THR A 1 91 ? 4.691 18.488 -17.651 1.00 44.34 91 THR A O 1
ATOM 737 N N . SER A 1 92 ? 3.874 18.878 -15.602 1.00 39.75 92 SER A N 1
ATOM 738 C CA . SER A 1 92 ? 4.646 20.129 -15.418 1.00 39.75 92 SER A CA 1
ATOM 739 C C . SER A 1 92 ? 6.053 19.944 -14.820 1.00 39.75 92 SER A C 1
ATOM 741 O O . SER A 1 92 ? 6.960 20.702 -15.162 1.00 39.75 92 SER A O 1
ATOM 743 N N . TRP A 1 93 ? 6.267 18.906 -14.002 1.00 39.03 93 TRP A N 1
ATOM 744 C CA . TRP A 1 93 ? 7.567 18.561 -13.395 1.00 39.03 93 TRP A CA 1
ATOM 745 C C . TRP A 1 93 ? 8.430 17.650 -14.303 1.00 39.03 93 TRP A C 1
ATOM 747 O O . TRP A 1 93 ? 9.656 17.605 -14.204 1.00 39.03 93 TRP A O 1
ATOM 757 N N . ILE A 1 94 ? 7.791 16.932 -15.235 1.00 54.06 94 ILE A N 1
ATOM 758 C CA . ILE A 1 94 ? 8.344 15.768 -15.951 1.00 54.06 94 ILE A CA 1
ATOM 759 C C . ILE A 1 94 ? 9.202 16.089 -17.172 1.00 54.06 94 ILE A C 1
ATOM 761 O O . ILE A 1 94 ? 10.138 15.342 -17.441 1.00 54.06 94 ILE A O 1
ATOM 765 N N . SER A 1 95 ? 8.945 17.145 -17.948 1.00 54.56 95 SER A N 1
ATOM 766 C CA . SER A 1 95 ? 9.536 17.237 -19.299 1.00 54.56 95 SER A CA 1
ATOM 767 C C . SER A 1 95 ? 11.073 17.273 -19.310 1.00 54.56 95 SER A C 1
ATOM 769 O O . SER A 1 95 ? 11.693 16.665 -20.183 1.00 54.56 95 SER A O 1
ATOM 771 N N . GLY A 1 96 ? 11.689 17.942 -18.327 1.00 58.09 96 GLY A N 1
ATOM 772 C CA . GLY A 1 96 ? 13.147 17.975 -18.159 1.00 58.09 96 GLY A CA 1
ATOM 773 C C . GLY A 1 96 ? 13.718 16.632 -17.693 1.00 58.09 96 GLY A C 1
ATOM 774 O O . GLY A 1 96 ? 14.631 16.098 -18.319 1.00 58.09 96 GLY A O 1
ATOM 775 N N . GLN A 1 97 ? 13.122 16.038 -16.655 1.00 66.38 97 GLN A N 1
ATOM 776 C CA . GLN A 1 97 ? 13.570 14.753 -16.110 1.00 66.38 97 GLN A CA 1
ATOM 777 C C . GLN A 1 97 ? 13.357 13.585 -17.089 1.00 66.38 97 GLN A C 1
ATOM 779 O O . GLN A 1 97 ? 14.194 12.687 -17.165 1.00 66.38 97 GLN A O 1
ATOM 784 N N . GL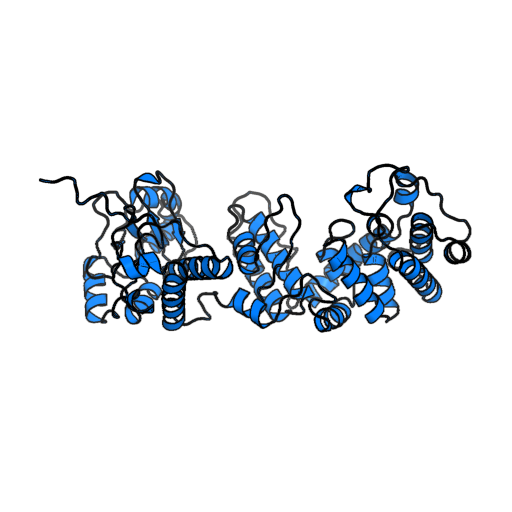N A 1 98 ? 12.294 13.603 -17.902 1.00 73.12 98 GLN A N 1
ATOM 785 C CA . GLN A 1 98 ? 12.063 12.566 -18.917 1.00 73.12 98 GLN A CA 1
ATOM 786 C C . GLN A 1 98 ? 13.109 12.576 -20.005 1.00 73.12 98 GLN A C 1
ATOM 788 O O . GLN A 1 98 ? 13.535 11.505 -20.442 1.00 73.12 98 GLN A O 1
ATOM 793 N N . TRP A 1 99 ? 13.516 13.770 -20.432 1.00 77.31 99 TRP A N 1
ATOM 794 C CA . TRP A 1 99 ? 14.578 13.903 -21.408 1.00 77.31 99 TRP A CA 1
ATOM 795 C C . TRP A 1 99 ? 15.895 13.352 -20.861 1.00 77.31 99 TRP A C 1
ATOM 797 O O . TRP A 1 99 ? 16.566 12.586 -21.552 1.00 77.31 99 TRP A O 1
ATOM 807 N N . ASP A 1 100 ? 16.245 13.674 -19.615 1.00 81.12 100 ASP A N 1
ATOM 808 C CA . ASP A 1 100 ? 17.476 13.170 -19.004 1.00 81.12 100 ASP A CA 1
ATOM 809 C C . ASP A 1 100 ? 17.469 11.651 -18.841 1.00 81.12 100 ASP A C 1
ATOM 811 O O . ASP A 1 100 ? 18.451 10.999 -19.207 1.00 81.12 100 ASP A O 1
ATOM 815 N N . LYS A 1 101 ? 16.344 11.077 -18.406 1.00 82.56 101 LYS A N 1
ATOM 816 C CA . LYS A 1 101 ? 16.171 9.624 -18.314 1.00 82.56 101 LYS A CA 1
ATOM 817 C C . LYS A 1 101 ? 16.198 8.963 -19.700 1.00 82.56 101 LYS A C 1
ATOM 819 O O . LYS A 1 101 ? 16.813 7.919 -19.874 1.00 82.56 101 LYS A O 1
ATOM 824 N N . TYR A 1 102 ? 15.563 9.548 -20.724 1.00 86.06 102 TYR A N 1
ATOM 825 C CA . TYR A 1 102 ? 15.647 9.040 -22.107 1.00 86.06 102 TYR A CA 1
ATOM 826 C C . TYR A 1 102 ? 17.098 9.055 -22.605 1.00 86.06 102 TYR A C 1
ATOM 828 O O . TYR A 1 102 ? 17.618 8.054 -23.102 1.00 86.06 102 TYR A O 1
ATOM 836 N N . ARG A 1 103 ? 17.784 10.185 -22.414 1.00 86.06 103 ARG A N 1
ATOM 837 C CA . ARG A 1 103 ? 19.188 10.362 -22.778 1.00 86.06 103 ARG A CA 1
ATOM 838 C C . ARG A 1 103 ? 20.068 9.337 -22.073 1.00 86.06 103 ARG A C 1
ATOM 840 O O . ARG A 1 103 ? 20.937 8.767 -22.728 1.00 86.06 103 ARG A O 1
ATOM 847 N N . GLU A 1 104 ? 19.853 9.089 -20.785 1.00 86.00 104 GLU A N 1
ATOM 848 C CA . GLU A 1 104 ? 20.532 8.037 -20.024 1.00 86.00 104 GLU A CA 1
ATOM 849 C C . GLU A 1 104 ? 20.372 6.669 -20.690 1.00 86.00 104 GLU A C 1
ATOM 851 O O . GLU A 1 104 ? 21.374 5.991 -20.937 1.00 86.00 104 GLU A O 1
ATOM 856 N N . CYS A 1 105 ? 19.154 6.313 -21.105 1.00 87.31 105 CYS A N 1
ATOM 857 C CA . CYS A 1 105 ? 18.918 5.040 -21.771 1.00 87.31 105 CYS A CA 1
ATOM 858 C C . CYS A 1 105 ? 19.633 4.900 -23.129 1.00 87.31 105 CYS A C 1
ATOM 860 O O . CYS A 1 105 ? 19.891 3.780 -23.560 1.00 87.31 105 CYS A O 1
ATOM 862 N N . THR A 1 106 ? 19.992 6.006 -23.788 1.00 90.75 106 THR A N 1
ATOM 863 C CA . THR A 1 106 ? 20.749 6.011 -25.061 1.00 90.75 106 THR A CA 1
ATOM 864 C C . THR A 1 106 ? 22.266 6.137 -24.883 1.00 90.75 106 THR A C 1
ATOM 866 O O . THR A 1 106 ? 23.013 6.159 -25.865 1.00 90.75 106 THR A O 1
ATOM 869 N N . ARG A 1 107 ? 22.770 6.227 -23.642 1.00 88.81 107 ARG A N 1
ATOM 870 C CA . ARG A 1 107 ? 24.216 6.322 -23.392 1.00 88.81 107 ARG A CA 1
ATOM 871 C C . ARG A 1 107 ? 24.916 5.026 -23.779 1.00 88.81 107 ARG A C 1
ATOM 873 O O . ARG A 1 107 ? 24.483 3.937 -23.420 1.00 88.81 107 ARG A O 1
ATOM 880 N N . THR A 1 108 ? 26.038 5.175 -24.464 1.00 91.00 108 THR A N 1
ATOM 881 C CA . THR A 1 108 ? 26.867 4.087 -24.997 1.00 91.00 108 THR A CA 1
ATOM 882 C C . THR A 1 108 ? 28.175 3.910 -24.225 1.00 91.00 108 THR A C 1
ATOM 884 O O . THR A 1 108 ? 28.759 2.834 -24.261 1.00 91.00 108 THR A O 1
ATOM 887 N N . GLY A 1 109 ? 28.602 4.919 -23.454 1.00 87.06 109 GLY A N 1
ATOM 888 C CA . GLY A 1 109 ? 29.843 4.867 -22.670 1.00 87.06 109 GLY A CA 1
ATOM 889 C C . GLY A 1 109 ? 29.892 3.704 -21.676 1.00 87.06 109 GLY A C 1
ATOM 890 O O . GLY A 1 109 ? 30.923 3.051 -21.559 1.00 87.06 109 GLY A O 1
ATOM 891 N N . TRP A 1 110 ? 28.757 3.373 -21.048 1.00 84.06 110 TRP A N 1
ATOM 892 C CA . TRP A 1 110 ? 28.663 2.224 -20.143 1.00 84.06 110 TRP A CA 1
ATOM 893 C C . TRP A 1 110 ? 28.992 0.898 -20.846 1.00 84.06 110 TRP A C 1
ATOM 895 O O . TRP A 1 110 ? 29.699 0.070 -20.283 1.00 84.06 110 TRP A O 1
ATOM 905 N N . MET A 1 111 ? 28.544 0.721 -22.097 1.00 88.00 111 MET A N 1
ATOM 906 C CA . MET A 1 111 ? 28.817 -0.485 -22.890 1.00 88.00 111 MET A CA 1
ATOM 907 C C . MET A 1 111 ? 30.311 -0.618 -23.210 1.00 88.00 111 MET A C 1
ATOM 909 O O . MET A 1 111 ? 30.862 -1.714 -23.147 1.00 88.00 111 MET A O 1
ATOM 913 N N . LEU A 1 112 ? 30.988 0.494 -23.504 1.00 88.06 112 LEU A N 1
ATOM 914 C CA . LEU A 1 112 ? 32.432 0.485 -23.726 1.00 88.06 112 LEU A CA 1
ATOM 915 C C . LEU A 1 112 ? 33.192 0.122 -22.444 1.00 88.06 112 LEU A C 1
ATOM 917 O O . LEU A 1 112 ? 34.083 -0.718 -22.473 1.00 88.06 112 LEU A O 1
ATOM 921 N N . GLU A 1 113 ? 32.824 0.733 -21.321 1.00 84.44 113 GLU A N 1
ATOM 922 C CA . GLU A 1 113 ? 33.521 0.571 -20.042 1.00 84.44 113 GLU A CA 1
ATOM 923 C C . GLU A 1 113 ? 33.301 -0.811 -19.404 1.00 84.44 113 GLU A C 1
ATOM 925 O O . GLU A 1 113 ? 34.244 -1.417 -18.902 1.00 84.44 113 GLU A O 1
ATOM 930 N N . HIS A 1 114 ? 32.071 -1.331 -19.446 1.00 81.56 114 HIS A N 1
ATOM 931 C CA . HIS A 1 114 ? 31.679 -2.528 -18.690 1.00 81.56 114 HIS A CA 1
ATOM 932 C C . HIS A 1 114 ? 31.526 -3.785 -19.550 1.00 81.56 114 HIS A C 1
ATOM 934 O O . HIS A 1 114 ? 31.525 -4.892 -19.008 1.00 81.56 114 HIS A O 1
ATOM 940 N N . VAL A 1 115 ? 31.393 -3.626 -20.870 1.00 85.62 115 VAL A N 1
ATOM 941 C CA . VAL A 1 115 ? 31.268 -4.730 -21.841 1.00 85.62 115 VAL A CA 1
ATOM 942 C C . VAL A 1 115 ? 32.449 -4.748 -22.822 1.00 85.62 115 VAL A C 1
ATOM 944 O O . VAL A 1 115 ? 32.613 -5.709 -23.563 1.00 85.62 115 VAL A O 1
ATOM 947 N N . GLY A 1 116 ? 33.308 -3.720 -22.828 1.00 85.88 116 GLY A N 1
ATOM 948 C CA . GLY A 1 116 ? 34.446 -3.638 -23.751 1.00 85.88 116 GLY A CA 1
ATOM 949 C C . GLY A 1 116 ? 34.034 -3.403 -25.208 1.00 85.88 116 GLY A C 1
ATOM 950 O O . GLY A 1 116 ? 34.817 -3.668 -26.119 1.00 85.88 116 GLY A O 1
ATOM 951 N N . LEU A 1 117 ? 32.803 -2.936 -25.444 1.00 90.62 117 LEU A N 1
ATOM 952 C CA . LEU A 1 117 ? 32.215 -2.865 -26.777 1.00 90.62 117 LEU A CA 1
ATOM 953 C C . LEU A 1 117 ? 32.314 -1.457 -27.377 1.00 90.62 117 LEU A C 1
ATOM 955 O O . LEU A 1 117 ? 31.713 -0.509 -26.869 1.00 90.62 117 LEU A O 1
ATOM 959 N N . ALA A 1 118 ? 33.035 -1.331 -28.492 1.00 92.44 118 ALA A N 1
ATOM 960 C CA . ALA A 1 118 ? 33.121 -0.089 -29.256 1.00 92.44 118 ALA A CA 1
ATOM 961 C C . ALA A 1 118 ? 31.845 0.182 -30.073 1.00 92.44 118 ALA A C 1
ATOM 963 O O . ALA A 1 118 ? 31.140 -0.740 -30.484 1.00 92.44 118 ALA A O 1
ATOM 964 N N . GLU A 1 119 ? 31.563 1.463 -30.327 1.00 95.38 119 GLU A N 1
ATOM 965 C CA . GLU A 1 119 ? 30.457 1.868 -31.199 1.00 95.38 119 GLU A CA 1
ATOM 966 C C . GLU A 1 119 ? 30.733 1.429 -32.654 1.00 95.38 119 GLU A C 1
ATOM 968 O O . GLU A 1 119 ? 31.819 1.709 -33.171 1.00 95.38 119 GLU A O 1
ATOM 973 N N . PRO A 1 120 ? 29.785 0.761 -33.341 1.00 95.31 120 PRO A N 1
ATOM 974 C CA . PRO A 1 120 ? 29.927 0.443 -34.758 1.00 95.31 120 PRO A CA 1
ATOM 975 C C . PRO A 1 120 ? 29.791 1.696 -35.632 1.00 95.31 120 PRO A C 1
ATOM 977 O O . PRO A 1 120 ? 28.977 2.577 -35.354 1.00 95.31 120 PRO A O 1
ATOM 980 N N . GLU A 1 121 ? 30.522 1.739 -36.749 1.00 91.94 121 GLU A N 1
ATOM 981 C CA . GLU A 1 121 ? 30.453 2.853 -37.710 1.00 91.94 121 GLU A CA 1
ATOM 982 C C . GLU A 1 121 ? 29.078 2.977 -38.384 1.00 91.94 121 GLU A C 1
ATOM 984 O O . GLU A 1 121 ? 28.648 4.076 -38.732 1.00 91.94 121 GLU A O 1
ATOM 989 N N . SER A 1 122 ? 28.374 1.854 -38.572 1.00 94.44 122 SER A N 1
ATOM 990 C CA . SER A 1 122 ? 27.066 1.824 -39.230 1.00 94.44 122 SER A CA 1
ATOM 991 C C . SER A 1 122 ? 26.060 0.962 -38.460 1.00 94.44 122 SER A C 1
ATOM 993 O O . SER A 1 122 ? 25.828 -0.195 -38.814 1.00 94.44 122 SER A O 1
ATOM 995 N N . PRO A 1 123 ? 25.414 1.519 -37.416 1.00 95.06 123 PRO A N 1
ATOM 996 C CA . PRO A 1 123 ? 24.450 0.787 -36.597 1.00 95.06 123 PRO A CA 1
ATOM 997 C C . PRO A 1 123 ? 23.353 0.115 -37.428 1.00 95.06 123 PRO A C 1
ATOM 999 O O . PRO A 1 123 ? 23.058 -1.056 -37.203 1.00 95.06 123 PRO A O 1
ATOM 1002 N N . SER A 1 124 ? 22.807 0.819 -38.431 1.00 94.44 124 SER A N 1
ATOM 1003 C CA . SER A 1 124 ? 21.737 0.327 -39.309 1.00 94.44 124 SER A CA 1
ATOM 1004 C C . SER A 1 124 ? 22.106 -0.945 -40.077 1.00 94.44 124 SER A C 1
ATOM 1006 O O . SER A 1 124 ? 21.251 -1.814 -40.237 1.00 94.44 124 SER A O 1
ATOM 1008 N N . SER A 1 125 ? 23.335 -1.102 -40.574 1.00 95.19 125 SER A N 1
ATOM 1009 C CA . SER A 1 125 ? 23.733 -2.366 -41.215 1.00 95.19 125 SER A CA 1
ATOM 1010 C C . SER A 1 125 ? 24.120 -3.415 -40.174 1.00 95.19 125 SER A C 1
ATOM 1012 O O . SER A 1 125 ? 23.692 -4.564 -40.270 1.00 95.19 125 SER A O 1
ATOM 1014 N N . THR A 1 126 ? 24.850 -3.010 -39.131 1.00 96.25 126 THR A N 1
ATOM 1015 C CA . THR A 1 126 ? 25.411 -3.921 -38.127 1.00 96.25 126 THR A CA 1
ATOM 1016 C C . THR A 1 126 ? 24.343 -4.736 -37.394 1.00 96.25 126 THR A C 1
ATOM 1018 O O . THR A 1 126 ? 24.506 -5.948 -37.251 1.00 96.25 126 THR A O 1
ATOM 1021 N N . TRP A 1 127 ? 23.230 -4.131 -36.959 1.00 96.88 127 TRP A N 1
ATOM 1022 C CA . TRP A 1 127 ? 22.213 -4.860 -36.181 1.00 96.88 127 TRP A CA 1
ATOM 1023 C C . TRP A 1 127 ? 21.514 -5.970 -36.985 1.00 96.88 127 TRP A C 1
ATOM 1025 O O . TRP A 1 127 ? 21.076 -6.985 -36.428 1.00 96.88 127 TRP A O 1
ATOM 1035 N N . ARG A 1 128 ? 21.416 -5.793 -38.309 1.00 96.31 128 ARG A N 1
ATOM 1036 C CA . ARG A 1 128 ? 20.773 -6.758 -39.209 1.00 96.31 128 ARG A CA 1
ATOM 1037 C C . ARG A 1 128 ? 21.602 -8.035 -39.320 1.00 96.31 128 ARG A C 1
ATOM 1039 O O . ARG A 1 128 ? 21.034 -9.124 -39.313 1.00 96.31 128 ARG A O 1
ATOM 1046 N N . GLU A 1 129 ? 22.922 -7.891 -39.338 1.00 95.31 129 GLU A N 1
ATOM 1047 C CA . GLU A 1 129 ? 23.884 -8.978 -39.548 1.00 95.31 129 GLU A CA 1
ATOM 1048 C C . GLU A 1 129 ? 24.323 -9.662 -38.250 1.00 95.31 129 GLU A C 1
ATOM 1050 O O . GLU A 1 129 ? 24.609 -10.856 -38.250 1.00 95.31 129 GLU A O 1
ATOM 1055 N N . THR A 1 130 ? 24.369 -8.927 -37.138 1.00 94.56 130 THR A N 1
ATOM 1056 C CA . THR A 1 130 ? 24.829 -9.475 -35.857 1.00 94.56 130 THR A CA 1
ATOM 1057 C C . THR A 1 130 ? 23.735 -10.234 -35.110 1.00 94.56 130 THR A C 1
ATOM 1059 O O . THR A 1 130 ? 22.552 -9.890 -35.169 1.00 94.56 130 THR A O 1
ATOM 1062 N N . ASP A 1 131 ? 24.145 -11.244 -34.348 1.00 92.62 131 ASP A N 1
ATOM 1063 C CA . ASP A 1 131 ? 23.315 -11.942 -33.364 1.00 92.62 131 ASP A CA 1
ATOM 1064 C C . ASP A 1 131 ? 23.800 -11.749 -31.923 1.00 92.62 131 ASP A C 1
ATOM 1066 O O . ASP A 1 131 ? 23.170 -12.275 -30.999 1.00 92.62 131 ASP A O 1
ATOM 1070 N N . ASP A 1 132 ? 24.884 -10.990 -31.736 1.00 91.75 132 ASP A N 1
ATOM 1071 C CA . ASP A 1 132 ? 25.453 -10.677 -30.429 1.00 91.75 132 ASP A CA 1
ATOM 1072 C C . ASP A 1 132 ? 24.534 -9.718 -29.641 1.00 91.75 132 ASP A C 1
ATOM 1074 O O . ASP A 1 132 ? 24.267 -8.605 -30.114 1.00 91.75 132 ASP A O 1
ATOM 1078 N N . PRO A 1 133 ? 24.051 -10.105 -28.442 1.00 92.44 133 PRO A N 1
ATOM 1079 C CA . PRO A 1 133 ? 23.165 -9.272 -27.633 1.00 92.44 133 PRO A CA 1
ATOM 1080 C C . PRO A 1 133 ? 23.740 -7.891 -27.299 1.00 92.44 133 PRO A C 1
ATOM 1082 O O . PRO A 1 133 ? 23.005 -6.900 -27.312 1.00 92.44 133 PRO A O 1
ATOM 1085 N N . ALA A 1 134 ? 25.045 -7.804 -27.024 1.00 92.31 134 ALA A N 1
ATOM 1086 C CA . ALA A 1 134 ? 25.680 -6.541 -26.662 1.00 92.31 134 ALA A CA 1
ATOM 1087 C C . ALA A 1 134 ? 25.746 -5.584 -27.862 1.00 92.31 134 ALA A C 1
ATOM 1089 O O . ALA A 1 134 ? 25.387 -4.410 -27.731 1.00 92.31 134 ALA A O 1
ATOM 1090 N N . MET A 1 135 ? 26.112 -6.082 -29.046 1.00 95.44 135 MET A N 1
ATOM 1091 C CA . MET A 1 135 ? 26.098 -5.298 -30.281 1.00 95.44 135 MET A CA 1
ATOM 1092 C C . MET A 1 135 ? 24.687 -4.885 -30.705 1.00 95.44 135 MET A C 1
ATOM 1094 O O . MET A 1 135 ? 24.498 -3.743 -31.127 1.00 95.44 135 MET A O 1
ATOM 1098 N N . LEU A 1 136 ? 23.681 -5.752 -30.542 1.00 96.25 136 LEU A N 1
ATOM 1099 C CA . LEU A 1 136 ? 22.281 -5.376 -30.771 1.00 96.25 136 LEU A CA 1
ATOM 1100 C C . LEU A 1 136 ? 21.869 -4.217 -29.854 1.00 96.25 136 LEU A C 1
ATOM 1102 O O . LEU A 1 136 ? 21.394 -3.194 -30.345 1.00 96.25 136 LEU A O 1
ATOM 1106 N N . ALA A 1 137 ? 22.124 -4.323 -28.546 1.00 95.00 137 ALA A N 1
ATOM 1107 C CA . ALA A 1 137 ? 21.829 -3.258 -27.588 1.00 95.00 137 ALA A CA 1
ATOM 1108 C C . ALA A 1 137 ? 22.567 -1.946 -27.912 1.00 95.00 137 ALA A C 1
ATOM 1110 O O . ALA A 1 137 ? 21.971 -0.868 -27.848 1.00 95.00 137 ALA A O 1
ATOM 1111 N N . MET A 1 138 ? 23.843 -2.024 -28.308 1.00 96.12 138 MET A N 1
ATOM 1112 C CA . MET A 1 138 ? 24.629 -0.868 -28.752 1.00 96.12 138 MET A CA 1
ATOM 1113 C C . MET A 1 138 ? 23.996 -0.193 -29.975 1.00 96.12 138 MET A C 1
ATOM 1115 O O . MET A 1 138 ? 23.819 1.027 -29.985 1.00 96.12 138 MET A O 1
ATOM 1119 N N . CYS A 1 139 ? 23.606 -0.975 -30.985 1.00 97.38 139 CYS A N 1
ATOM 1120 C CA . CYS A 1 139 ? 22.965 -0.444 -32.185 1.00 97.38 139 CYS A CA 1
ATOM 1121 C C . CYS A 1 139 ? 21.638 0.245 -31.855 1.00 97.38 139 CYS A C 1
ATOM 1123 O O . CYS A 1 139 ? 21.407 1.354 -32.330 1.00 97.38 139 CYS A O 1
ATOM 1125 N N . VAL A 1 140 ? 20.803 -0.354 -31.000 1.00 97.12 140 VAL A N 1
ATOM 1126 C CA . VAL A 1 140 ? 19.542 0.260 -30.552 1.00 97.12 140 VAL A CA 1
ATOM 1127 C C . VAL A 1 140 ? 19.797 1.610 -29.882 1.00 97.12 140 VAL A C 1
ATOM 1129 O O . VAL A 1 140 ? 19.171 2.606 -30.248 1.00 97.12 140 VAL A O 1
ATOM 1132 N N . ARG A 1 141 ? 20.744 1.666 -28.935 1.00 95.25 141 ARG A N 1
ATOM 1133 C CA . ARG A 1 141 ? 21.110 2.904 -28.230 1.00 95.25 141 ARG A CA 1
ATOM 1134 C C . ARG A 1 141 ? 21.540 3.993 -29.209 1.00 95.25 141 ARG A C 1
ATOM 1136 O O . ARG A 1 141 ? 21.088 5.123 -29.066 1.00 95.25 141 ARG A O 1
ATOM 1143 N N . LEU A 1 142 ? 22.359 3.656 -30.208 1.00 96.12 142 LEU A N 1
ATOM 1144 C CA . LEU A 1 142 ? 22.842 4.597 -31.223 1.00 96.12 142 LEU A CA 1
ATOM 1145 C C . LEU A 1 142 ? 21.744 5.069 -32.179 1.00 96.12 142 LEU A C 1
ATOM 1147 O O . LEU A 1 142 ? 21.656 6.265 -32.442 1.00 96.12 142 LEU A O 1
ATOM 1151 N N . LEU A 1 143 ? 20.888 4.164 -32.657 1.00 96.75 143 LEU A N 1
ATOM 1152 C CA . LEU A 1 143 ? 19.757 4.501 -33.530 1.00 96.75 143 LEU A CA 1
ATOM 1153 C C . LEU A 1 143 ? 18.733 5.400 -32.819 1.00 96.75 143 LEU A C 1
ATOM 1155 O O . LEU A 1 143 ? 18.114 6.258 -33.447 1.00 96.75 143 LEU A O 1
ATOM 1159 N N . ALA A 1 144 ? 18.584 5.233 -31.504 1.00 95.00 144 ALA A N 1
ATOM 1160 C CA . ALA A 1 144 ? 17.684 6.028 -30.677 1.00 95.00 144 ALA A CA 1
ATOM 1161 C C . ALA A 1 144 ? 18.297 7.347 -30.160 1.00 95.00 144 ALA A C 1
ATOM 1163 O O . ALA A 1 144 ? 17.583 8.188 -29.601 1.00 95.00 144 ALA A O 1
ATOM 1164 N N . LYS A 1 145 ? 19.614 7.535 -30.313 1.00 93.12 145 LYS A N 1
ATOM 1165 C CA . LYS A 1 145 ? 20.366 8.672 -29.767 1.00 93.12 145 LYS A CA 1
ATOM 1166 C C . LYS A 1 145 ? 20.107 9.937 -30.576 1.00 93.12 145 LYS A C 1
ATOM 1168 O O . LYS A 1 145 ? 20.153 9.932 -31.803 1.00 93.12 145 LYS A O 1
ATOM 1173 N N . THR A 1 146 ? 19.931 11.058 -29.883 1.00 87.44 146 THR A N 1
ATOM 1174 C CA . THR A 1 146 ? 19.949 12.389 -30.499 1.00 87.44 146 THR A CA 1
ATOM 1175 C C . THR A 1 146 ? 20.975 13.277 -29.805 1.00 87.44 146 THR A C 1
ATOM 1177 O O . THR A 1 146 ? 21.341 13.067 -28.647 1.00 87.44 146 THR A O 1
ATOM 1180 N N . THR A 1 147 ? 21.491 14.260 -30.538 1.00 80.06 147 THR A N 1
ATOM 1181 C CA . THR A 1 147 ? 22.490 15.212 -30.032 1.00 80.06 147 THR A CA 1
ATOM 1182 C C . THR A 1 147 ? 21.865 16.511 -29.530 1.00 80.06 147 THR A C 1
ATOM 1184 O O . THR A 1 147 ? 22.523 17.268 -28.820 1.00 80.06 147 THR A O 1
ATOM 1187 N N . THR A 1 148 ? 20.599 16.776 -29.866 1.00 83.56 148 THR A N 1
ATOM 1188 C CA . THR A 1 148 ? 19.882 17.990 -29.467 1.00 83.56 148 THR A CA 1
ATOM 1189 C C . THR A 1 148 ? 18.977 17.705 -28.264 1.00 83.56 148 THR A C 1
ATOM 1191 O O . THR A 1 148 ? 18.092 16.851 -28.365 1.00 83.56 148 THR A O 1
ATOM 1194 N N . PRO A 1 149 ? 19.151 18.411 -27.130 1.00 80.88 149 PRO A N 1
ATOM 1195 C CA . PRO A 1 149 ? 18.298 18.237 -25.960 1.00 80.88 149 PRO A CA 1
ATOM 1196 C C . PRO A 1 149 ? 16.805 18.391 -26.277 1.00 80.88 149 PRO A C 1
ATOM 1198 O O . PRO A 1 149 ? 16.416 19.287 -27.023 1.00 80.88 149 PRO A O 1
ATOM 1201 N N . GLY A 1 150 ? 15.977 17.515 -25.709 1.00 77.94 150 GLY A N 1
ATOM 1202 C CA . GLY A 1 150 ? 14.524 17.506 -25.902 1.00 77.94 150 GLY A CA 1
ATOM 1203 C C . GLY A 1 150 ? 14.049 16.981 -27.262 1.00 77.94 150 GLY A C 1
ATOM 1204 O O . GLY A 1 150 ? 12.858 17.077 -27.554 1.00 77.94 150 GLY A O 1
ATOM 1205 N N . THR A 1 151 ? 14.942 16.436 -28.097 1.00 85.12 151 THR A N 1
ATOM 1206 C CA . THR A 1 151 ? 14.585 15.899 -29.421 1.00 85.12 151 THR A CA 1
ATOM 1207 C C . THR A 1 151 ? 14.683 14.382 -29.474 1.00 85.12 151 THR A C 1
ATOM 1209 O O . THR A 1 151 ? 15.525 13.772 -28.821 1.00 85.12 151 THR A O 1
ATOM 1212 N N . TYR A 1 152 ? 13.850 13.777 -30.312 1.00 87.69 152 TYR A N 1
ATOM 1213 C CA . TYR A 1 152 ? 13.753 12.329 -30.483 1.00 87.69 152 TYR A CA 1
ATOM 1214 C C . TYR A 1 152 ? 14.208 11.930 -31.890 1.00 87.69 152 TYR A C 1
ATOM 1216 O O . TYR A 1 152 ? 14.175 12.772 -32.797 1.00 87.69 152 TYR A O 1
ATOM 1224 N N . PRO A 1 153 ? 14.670 10.683 -32.086 1.00 92.19 153 PRO A N 1
ATOM 1225 C CA . PRO A 1 153 ? 15.112 10.221 -33.393 1.00 92.19 153 PRO A CA 1
ATOM 1226 C C . PRO A 1 153 ? 13.976 10.351 -34.421 1.00 92.19 153 PRO A C 1
ATOM 1228 O O . PRO A 1 153 ? 12.800 10.184 -34.079 1.00 92.19 153 PRO A O 1
ATOM 1231 N N . PRO A 1 154 ? 14.296 10.616 -35.698 1.00 93.38 154 PRO A N 1
ATOM 1232 C CA . PRO A 1 154 ? 13.323 10.527 -36.778 1.00 93.38 154 PRO A CA 1
ATOM 1233 C C . PRO A 1 154 ? 12.616 9.166 -36.785 1.00 93.38 154 PRO A C 1
ATOM 1235 O O . PRO A 1 154 ? 13.236 8.141 -36.509 1.00 93.38 154 PRO A O 1
ATOM 1238 N N . ALA A 1 155 ? 11.343 9.138 -37.191 1.00 93.38 155 ALA A N 1
ATOM 1239 C CA . ALA A 1 155 ? 10.500 7.940 -37.114 1.00 93.38 155 ALA A CA 1
ATOM 1240 C C . ALA A 1 155 ? 11.103 6.685 -37.781 1.00 93.38 155 ALA A C 1
ATOM 1242 O O . ALA A 1 155 ? 10.875 5.577 -37.311 1.00 93.38 155 ALA A O 1
ATOM 1243 N N . HIS A 1 156 ? 11.882 6.839 -38.857 1.00 95.44 156 HIS A N 1
ATOM 1244 C CA . HIS A 1 156 ? 12.542 5.704 -39.508 1.00 95.44 156 HIS A CA 1
ATOM 1245 C C . HIS A 1 156 ? 13.654 5.092 -38.640 1.00 95.44 156 HIS A C 1
ATOM 1247 O O . HIS A 1 156 ? 13.713 3.875 -38.532 1.00 95.44 156 HIS A O 1
ATOM 1253 N N . LEU A 1 157 ? 14.478 5.909 -37.970 1.00 96.06 157 LEU A N 1
ATOM 1254 C CA . LEU A 1 157 ? 15.507 5.418 -37.044 1.00 96.06 157 LEU A CA 1
ATOM 1255 C C . LEU A 1 157 ? 14.891 4.861 -35.762 1.00 96.06 157 LEU A C 1
ATOM 1257 O O . LEU A 1 157 ? 15.347 3.838 -35.268 1.00 96.06 157 LEU A O 1
ATOM 1261 N N . ALA A 1 158 ? 13.826 5.491 -35.256 1.00 95.75 158 ALA A N 1
ATOM 1262 C CA . ALA A 1 158 ? 13.066 4.968 -34.124 1.00 95.75 158 ALA A CA 1
ATOM 1263 C C . ALA A 1 158 ? 12.501 3.569 -34.424 1.00 95.75 158 ALA A C 1
ATOM 1265 O O . ALA A 1 158 ? 12.572 2.683 -33.575 1.00 95.75 158 ALA A O 1
ATOM 1266 N N . ARG A 1 159 ? 11.984 3.357 -35.644 1.00 97.06 159 ARG A N 1
ATOM 1267 C CA . ARG A 1 159 ? 11.488 2.050 -36.086 1.00 97.06 159 ARG A CA 1
ATOM 1268 C C . ARG A 1 159 ? 12.613 1.027 -36.221 1.00 97.06 159 ARG A C 1
ATOM 1270 O O . ARG A 1 159 ? 12.475 -0.069 -35.695 1.00 97.06 159 ARG A O 1
ATOM 1277 N N . GLU A 1 160 ? 13.743 1.393 -36.831 1.00 97.38 160 GLU A N 1
ATOM 1278 C CA . GLU A 1 160 ? 14.909 0.496 -36.883 1.00 97.38 160 GLU A CA 1
ATOM 1279 C C . GLU A 1 160 ? 15.420 0.127 -35.481 1.00 97.38 160 GLU A C 1
ATOM 1281 O O . GLU A 1 160 ? 15.771 -1.025 -35.233 1.00 97.38 160 GLU A O 1
ATOM 1286 N N . ALA A 1 161 ? 15.435 1.082 -34.546 1.00 97.19 161 ALA A N 1
ATOM 1287 C CA . ALA A 1 161 ? 15.807 0.830 -33.158 1.00 97.19 161 ALA A CA 1
ATOM 1288 C C . ALA A 1 161 ? 14.834 -0.149 -32.479 1.00 97.19 161 ALA A C 1
ATOM 1290 O O . ALA A 1 161 ? 15.275 -1.051 -31.767 1.00 97.19 161 ALA A O 1
ATOM 1291 N N . LEU A 1 162 ? 13.525 -0.002 -32.713 1.00 96.81 162 LEU A N 1
ATOM 1292 C CA . LEU A 1 162 ? 12.509 -0.905 -32.174 1.00 96.81 162 LEU A CA 1
ATOM 1293 C C . LEU A 1 162 ? 12.649 -2.326 -32.742 1.00 96.81 162 LEU A C 1
ATOM 1295 O O . LEU A 1 162 ? 12.645 -3.282 -31.970 1.00 96.81 162 LEU A O 1
ATOM 1299 N N . GLU A 1 163 ? 12.857 -2.472 -34.051 1.00 96.88 163 GLU A N 1
ATOM 1300 C CA . GLU A 1 163 ? 13.086 -3.773 -34.702 1.00 96.88 163 GLU A CA 1
ATOM 1301 C C . GLU A 1 163 ? 14.344 -4.472 -34.154 1.00 96.88 163 GLU A C 1
ATOM 1303 O O . GLU A 1 163 ? 14.317 -5.657 -33.809 1.00 96.88 163 GLU A O 1
ATOM 1308 N N . ALA A 1 164 ? 15.446 -3.730 -34.009 1.00 97.31 164 ALA A N 1
ATOM 1309 C CA . ALA A 1 164 ? 16.681 -4.250 -33.426 1.00 97.31 164 ALA A CA 1
ATOM 1310 C C . ALA A 1 164 ? 16.494 -4.671 -31.955 1.00 97.31 164 ALA A C 1
ATOM 1312 O O . ALA A 1 164 ? 17.030 -5.698 -31.529 1.00 97.31 164 ALA A O 1
ATOM 1313 N N . ALA A 1 165 ? 15.698 -3.924 -31.184 1.00 95.31 165 ALA A N 1
ATOM 1314 C CA . ALA A 1 165 ? 15.375 -4.261 -29.801 1.00 95.31 165 ALA A CA 1
ATOM 1315 C C . ALA A 1 165 ? 14.469 -5.494 -29.695 1.00 95.31 165 ALA A C 1
ATOM 1317 O O . ALA A 1 165 ? 14.689 -6.346 -28.837 1.00 95.31 165 ALA A O 1
ATOM 1318 N N . GLN A 1 166 ? 13.489 -5.638 -30.586 1.00 94.38 166 GLN A N 1
ATOM 1319 C CA . GLN A 1 166 ? 12.660 -6.842 -30.668 1.00 94.38 166 GLN A CA 1
ATOM 1320 C C . GLN A 1 166 ? 13.511 -8.072 -31.008 1.00 94.38 166 GLN A C 1
ATOM 1322 O O . GLN A 1 166 ? 13.348 -9.118 -30.381 1.00 94.38 166 GLN A O 1
ATOM 1327 N N . LYS A 1 167 ? 14.485 -7.939 -31.921 1.00 95.25 167 LYS A N 1
ATOM 1328 C CA . LYS A 1 167 ? 15.462 -9.003 -32.216 1.00 95.25 167 LYS A CA 1
ATOM 1329 C C . LYS A 1 167 ? 16.297 -9.380 -30.985 1.00 95.25 167 LYS A C 1
ATOM 1331 O O . LYS A 1 167 ? 16.576 -10.563 -30.792 1.00 95.25 167 LYS A O 1
ATOM 1336 N N . LEU A 1 168 ? 16.683 -8.408 -30.155 1.00 93.62 168 LEU A N 1
ATOM 1337 C CA . LEU A 1 168 ? 17.374 -8.658 -28.885 1.00 93.62 168 LEU A CA 1
ATOM 1338 C C . LEU A 1 168 ? 16.477 -9.419 -27.900 1.00 93.62 168 LEU A C 1
ATOM 1340 O O . LEU A 1 168 ? 16.863 -10.487 -27.437 1.00 93.62 168 LEU A O 1
ATOM 1344 N N . TYR A 1 169 ? 15.283 -8.900 -27.610 1.00 90.44 169 TYR A N 1
ATOM 1345 C CA . TYR A 1 169 ? 14.392 -9.443 -26.578 1.00 90.44 169 TYR A CA 1
ATOM 1346 C C . TYR A 1 169 ? 13.665 -10.736 -26.968 1.00 90.44 169 TYR A C 1
ATOM 1348 O O . TYR A 1 169 ? 13.090 -11.403 -26.106 1.00 90.44 169 TYR A O 1
ATOM 1356 N N . ALA A 1 170 ? 13.697 -11.117 -28.246 1.00 90.81 170 ALA A N 1
ATOM 1357 C CA . ALA A 1 170 ? 13.265 -12.435 -28.700 1.00 90.81 170 ALA A CA 1
ATOM 1358 C C . ALA A 1 170 ? 14.251 -13.552 -28.308 1.00 90.81 170 ALA A C 1
ATOM 1360 O O . ALA A 1 170 ? 13.892 -14.731 -28.349 1.00 90.81 170 ALA A O 1
ATOM 1361 N N . LYS A 1 171 ? 15.496 -13.213 -27.947 1.00 88.88 171 LYS A N 1
ATOM 1362 C CA . LYS A 1 171 ? 16.490 -14.199 -27.509 1.00 88.88 171 LYS A CA 1
ATOM 1363 C C . LYS A 1 171 ? 16.203 -14.624 -26.061 1.00 88.88 171 LYS A C 1
ATOM 1365 O O . LYS A 1 171 ? 15.770 -13.794 -25.261 1.00 88.88 171 LYS A O 1
ATOM 1370 N N . PRO A 1 172 ? 16.474 -15.885 -25.683 1.00 84.88 172 PRO A N 1
ATOM 1371 C CA . PRO A 1 172 ? 16.465 -16.292 -24.283 1.00 84.88 172 PRO A CA 1
ATOM 1372 C C . PRO A 1 172 ? 17.460 -15.461 -23.475 1.00 84.88 172 PRO A C 1
ATOM 1374 O O . PRO A 1 172 ? 18.550 -15.142 -23.956 1.00 84.88 172 PRO A O 1
ATOM 1377 N N . ASP A 1 173 ? 17.070 -15.102 -22.260 1.00 83.56 173 ASP A N 1
ATOM 1378 C CA . ASP A 1 173 ? 17.921 -14.323 -21.374 1.00 83.56 173 ASP A CA 1
ATOM 1379 C C . ASP A 1 173 ? 18.936 -15.229 -20.661 1.00 83.56 173 ASP A C 1
ATOM 1381 O O . ASP A 1 173 ? 18.693 -16.424 -20.475 1.00 83.56 173 ASP A O 1
ATOM 1385 N N . THR A 1 174 ? 20.078 -14.667 -20.264 1.00 82.88 174 THR A N 1
ATOM 1386 C CA . THR A 1 174 ? 21.077 -15.430 -19.493 1.00 82.88 174 THR A CA 1
ATOM 1387 C C . THR A 1 174 ? 20.551 -15.657 -18.067 1.00 82.88 174 THR A C 1
ATOM 1389 O O . THR A 1 174 ? 20.056 -14.693 -17.473 1.00 82.88 174 THR A O 1
ATOM 1392 N N . PRO A 1 175 ? 20.670 -16.868 -17.480 1.00 81.50 175 PRO A N 1
ATOM 1393 C CA . PRO A 1 175 ? 20.329 -17.101 -16.077 1.00 81.50 175 PRO A CA 1
ATOM 1394 C C . PRO A 1 175 ? 21.034 -16.114 -15.138 1.00 81.50 175 PRO A C 1
ATOM 1396 O O . PRO A 1 175 ? 22.199 -15.754 -15.344 1.00 81.50 175 PRO A O 1
ATOM 1399 N N . LYS A 1 176 ? 20.330 -15.656 -14.097 1.00 76.06 176 LYS A N 1
ATOM 1400 C CA . LYS A 1 176 ? 20.823 -14.612 -13.181 1.00 76.06 176 LYS A CA 1
ATOM 1401 C C . LYS A 1 176 ? 22.106 -15.049 -12.469 1.00 76.06 176 LYS A C 1
ATOM 1403 O O . LYS A 1 176 ? 22.988 -14.227 -12.244 1.00 76.06 176 LYS A O 1
ATOM 1408 N N . GLU A 1 177 ? 22.226 -16.338 -12.179 1.00 79.56 177 GLU A N 1
ATOM 1409 C CA . GLU A 1 177 ? 23.343 -16.971 -11.473 1.00 79.56 177 GLU A CA 1
ATOM 1410 C C . GLU A 1 177 ? 24.627 -17.008 -12.316 1.00 79.56 177 GLU A C 1
ATOM 1412 O O . GLU A 1 177 ? 25.731 -17.058 -11.776 1.00 79.56 177 GLU A O 1
ATOM 1417 N N . GLU A 1 178 ? 24.491 -16.975 -13.643 1.00 81.25 178 GLU A N 1
ATOM 1418 C CA . GLU A 1 178 ? 25.616 -16.980 -14.584 1.00 81.25 178 GLU A CA 1
ATOM 1419 C C . GLU A 1 178 ? 26.118 -15.562 -14.893 1.00 81.25 178 GLU A C 1
ATOM 1421 O O . GLU A 1 178 ? 27.242 -15.375 -15.375 1.00 81.25 178 GLU A O 1
ATOM 1426 N N . CYS A 1 179 ? 25.300 -14.554 -14.589 1.00 80.88 179 CYS A N 1
ATOM 1427 C CA . CYS A 1 179 ? 25.627 -13.154 -14.796 1.00 80.88 179 CYS A CA 1
ATOM 1428 C C . CYS A 1 179 ? 26.637 -12.653 -13.757 1.00 80.88 179 CYS A C 1
ATOM 1430 O O . CYS A 1 179 ? 26.700 -13.115 -12.620 1.00 80.88 179 CYS A O 1
ATOM 1432 N N . GLY A 1 180 ? 27.445 -11.665 -14.136 1.00 72.94 180 GLY A N 1
ATOM 1433 C CA . GLY A 1 180 ? 28.420 -11.088 -13.215 1.00 72.94 180 GLY A CA 1
ATOM 1434 C C . GLY A 1 180 ? 28.993 -9.764 -13.690 1.00 72.94 180 GLY A C 1
ATOM 1435 O O . GLY A 1 180 ? 28.698 -9.298 -14.789 1.00 72.94 180 GLY A O 1
ATOM 1436 N N . TRP A 1 181 ? 29.839 -9.168 -12.857 1.00 68.19 181 TRP A N 1
ATOM 1437 C CA . TRP A 1 181 ? 30.514 -7.904 -13.143 1.00 68.19 181 TRP A CA 1
ATOM 1438 C C . TRP A 1 181 ? 31.748 -8.098 -14.039 1.00 68.19 181 TRP A C 1
ATOM 1440 O O . TRP A 1 181 ? 32.444 -9.107 -13.938 1.00 68.19 181 TRP A O 1
ATOM 1450 N N . GLY A 1 182 ? 32.015 -7.118 -14.909 1.00 68.62 182 GLY A N 1
ATOM 1451 C CA . GLY A 1 182 ? 33.155 -7.107 -15.838 1.00 68.62 182 GLY A CA 1
ATOM 1452 C C . GLY A 1 182 ? 32.838 -7.618 -17.255 1.00 68.62 182 GLY A C 1
ATOM 1453 O O . GLY A 1 182 ? 31.822 -8.291 -17.448 1.00 68.62 182 GLY A O 1
ATOM 1454 N N . PRO A 1 183 ? 33.693 -7.312 -18.247 1.00 72.38 183 PRO A N 1
ATOM 1455 C CA . PRO A 1 183 ? 33.416 -7.535 -19.673 1.00 72.38 183 PRO A CA 1
ATOM 1456 C C . PRO A 1 183 ? 33.331 -9.016 -20.064 1.00 72.38 183 PRO A C 1
ATOM 1458 O O . PRO A 1 183 ? 32.577 -9.377 -20.957 1.00 72.38 183 PRO A O 1
ATOM 1461 N N . GLU A 1 184 ? 34.036 -9.885 -19.339 1.00 76.19 184 GLU A N 1
ATOM 1462 C CA . GLU A 1 184 ? 34.114 -11.326 -19.624 1.00 76.19 184 GLU A CA 1
ATOM 1463 C C . GLU A 1 184 ? 32.875 -12.112 -19.159 1.00 76.19 184 GLU A C 1
ATOM 1465 O O . GLU A 1 184 ? 32.704 -13.288 -19.483 1.00 76.19 184 GLU A O 1
ATOM 1470 N N . LYS A 1 185 ? 32.033 -11.498 -18.319 1.00 80.75 185 LYS A N 1
ATOM 1471 C CA . LYS A 1 185 ? 30.851 -12.144 -17.743 1.00 80.75 185 LYS A CA 1
ATOM 1472 C C . LYS A 1 185 ? 29.623 -11.860 -18.603 1.00 80.75 185 LYS A C 1
ATOM 1474 O O . LYS A 1 185 ? 29.419 -10.699 -18.973 1.00 80.75 185 LYS A O 1
ATOM 1479 N N . PRO A 1 186 ? 28.758 -12.857 -18.851 1.00 81.88 186 PRO A N 1
ATOM 1480 C CA . PRO A 1 186 ? 27.538 -12.622 -19.599 1.00 81.88 186 PRO A CA 1
ATOM 1481 C C . PRO A 1 186 ? 26.638 -11.638 -18.843 1.00 81.88 186 PRO A C 1
ATOM 1483 O O . PRO A 1 186 ? 26.718 -11.475 -17.619 1.00 81.88 186 PRO A O 1
ATOM 1486 N N . LYS A 1 187 ? 25.821 -10.923 -19.610 1.00 83.88 187 LYS A N 1
ATOM 1487 C CA . LYS A 1 187 ? 24.888 -9.916 -19.113 1.00 83.88 187 LYS A CA 1
ATOM 1488 C C . LYS A 1 187 ? 23.493 -10.303 -19.562 1.00 83.88 187 LYS A C 1
ATOM 1490 O O . LYS A 1 187 ? 23.304 -10.700 -20.712 1.00 83.88 187 LYS A O 1
ATOM 1495 N N . ARG A 1 188 ? 22.519 -10.124 -18.674 1.00 84.81 188 ARG A N 1
ATOM 1496 C CA . ARG A 1 188 ? 21.115 -10.150 -19.084 1.00 84.81 188 ARG A CA 1
ATOM 1497 C C . ARG A 1 188 ? 20.835 -9.011 -20.049 1.00 84.81 188 ARG A C 1
ATOM 1499 O O . ARG A 1 188 ? 21.464 -7.950 -19.985 1.00 84.81 188 ARG A O 1
ATOM 1506 N N . GLN A 1 189 ? 19.858 -9.214 -20.913 1.00 87.12 189 GLN A N 1
ATOM 1507 C CA . GLN A 1 189 ? 19.443 -8.223 -21.902 1.00 87.12 189 GLN A CA 1
ATOM 1508 C C . GLN A 1 189 ? 18.980 -6.922 -21.235 1.00 87.12 189 GLN A C 1
ATOM 1510 O O . GLN A 1 189 ? 19.249 -5.846 -21.765 1.00 87.12 189 GLN A O 1
ATOM 1515 N N . SER A 1 190 ? 18.359 -7.009 -20.053 1.00 79.94 190 SER A N 1
ATOM 1516 C CA . SER A 1 190 ? 17.938 -5.859 -19.242 1.00 79.94 190 SER A CA 1
ATOM 1517 C C . SER A 1 190 ? 19.103 -4.965 -18.798 1.00 79.94 190 SER A C 1
ATOM 1519 O O . SER A 1 190 ? 18.967 -3.744 -18.831 1.00 79.94 190 SER A O 1
ATOM 1521 N N . TYR A 1 191 ? 20.281 -5.535 -18.509 1.00 81.94 191 TYR A N 1
ATOM 1522 C CA . TYR A 1 191 ? 21.496 -4.754 -18.228 1.00 81.94 191 TYR A CA 1
ATOM 1523 C C . TYR A 1 191 ? 22.071 -4.081 -19.479 1.00 81.94 191 TYR A C 1
ATOM 1525 O O . TYR A 1 191 ? 22.643 -2.995 -19.402 1.00 81.94 191 TYR A O 1
ATOM 1533 N N . LEU A 1 192 ? 21.953 -4.729 -20.639 1.00 87.69 192 LEU A N 1
ATOM 1534 C CA . LEU A 1 192 ? 22.498 -4.214 -21.896 1.00 87.69 192 LEU A CA 1
ATOM 1535 C C . LEU A 1 192 ? 21.622 -3.097 -22.472 1.00 87.69 192 LEU A C 1
ATOM 1537 O O . LEU A 1 192 ? 22.131 -2.096 -22.988 1.00 87.69 192 LEU A O 1
ATOM 1541 N N . LEU A 1 193 ? 20.302 -3.233 -22.366 1.00 88.81 193 LEU A N 1
ATOM 1542 C CA . LEU A 1 193 ? 19.328 -2.311 -22.932 1.00 88.81 193 LEU A CA 1
ATOM 1543 C C . LEU A 1 193 ? 18.164 -2.089 -21.967 1.00 88.81 193 LEU A C 1
ATOM 1545 O O . LEU A 1 193 ? 17.401 -3.004 -21.655 1.00 88.81 193 LEU A O 1
ATOM 1549 N N . TYR A 1 194 ? 17.992 -0.833 -21.561 1.00 86.81 194 TYR A N 1
ATOM 1550 C CA . TYR A 1 194 ? 16.890 -0.414 -20.707 1.00 86.81 194 TYR A CA 1
ATOM 1551 C C . TYR A 1 194 ? 15.548 -0.568 -21.430 1.00 86.81 194 TYR A C 1
ATOM 1553 O O . TYR A 1 194 ? 15.301 0.101 -22.437 1.00 86.81 194 TYR A O 1
ATOM 1561 N N . ARG A 1 195 ? 14.642 -1.379 -20.869 1.00 87.12 195 ARG A N 1
ATOM 1562 C CA . ARG A 1 195 ? 13.292 -1.590 -21.429 1.00 87.12 195 ARG A CA 1
ATOM 1563 C C . ARG A 1 195 ? 12.498 -0.286 -21.555 1.00 87.12 195 ARG A C 1
ATOM 1565 O O . ARG A 1 195 ? 11.731 -0.142 -22.503 1.00 87.12 195 ARG A O 1
ATOM 1572 N N . ARG A 1 196 ? 12.750 0.697 -20.676 1.00 87.94 196 ARG A N 1
ATOM 1573 C CA . ARG A 1 196 ? 12.144 2.040 -20.728 1.00 87.94 196 ARG A CA 1
ATOM 1574 C C . ARG A 1 196 ? 12.341 2.727 -22.078 1.00 87.94 196 ARG A C 1
ATOM 1576 O O . ARG A 1 196 ? 11.392 3.310 -22.590 1.00 87.94 196 ARG A O 1
ATOM 1583 N N . LEU A 1 197 ? 13.533 2.622 -22.676 1.00 90.25 197 LEU A N 1
ATOM 1584 C CA . LEU A 1 197 ? 13.807 3.213 -23.991 1.00 90.25 197 LEU A CA 1
ATOM 1585 C C . LEU A 1 197 ? 12.855 2.666 -25.049 1.00 90.25 197 LEU A C 1
ATOM 1587 O O . LEU A 1 197 ? 12.337 3.409 -25.873 1.00 90.25 197 LEU A O 1
ATOM 1591 N N . ILE A 1 198 ? 12.634 1.358 -25.019 1.00 92.19 198 ILE A N 1
ATOM 1592 C CA . ILE A 1 198 ? 11.921 0.651 -26.080 1.00 92.19 198 ILE A CA 1
ATOM 1593 C C . ILE A 1 198 ? 10.417 0.832 -25.925 1.00 92.19 198 ILE A C 1
ATOM 1595 O O . ILE A 1 198 ? 9.729 1.045 -26.919 1.00 92.19 198 ILE A O 1
ATOM 1599 N N . VAL A 1 199 ? 9.933 0.862 -24.682 1.00 91.25 199 VAL A N 1
ATOM 1600 C CA . VAL A 1 199 ? 8.561 1.270 -24.359 1.00 91.25 199 VAL A CA 1
ATOM 1601 C C . VAL A 1 199 ? 8.295 2.699 -24.846 1.00 91.25 199 VAL A C 1
ATOM 1603 O O . VAL A 1 199 ? 7.311 2.919 -25.547 1.00 91.25 199 VAL A O 1
ATOM 1606 N N . ASP A 1 200 ? 9.187 3.657 -24.564 1.00 91.25 200 ASP A N 1
ATOM 1607 C CA . ASP A 1 200 ? 9.029 5.053 -25.008 1.00 91.25 200 ASP A CA 1
ATOM 1608 C C . ASP A 1 200 ? 9.041 5.173 -26.549 1.00 91.25 200 ASP A C 1
ATOM 1610 O O . ASP A 1 200 ? 8.158 5.796 -27.143 1.00 91.25 200 ASP A O 1
ATOM 1614 N N . LEU A 1 201 ? 9.979 4.505 -27.232 1.00 93.88 201 LEU A N 1
ATOM 1615 C CA . LEU A 1 201 ? 10.024 4.480 -28.701 1.00 93.88 201 LEU A CA 1
ATOM 1616 C C . LEU A 1 201 ? 8.752 3.880 -29.314 1.00 93.88 201 LEU A C 1
ATOM 1618 O O . LEU A 1 201 ? 8.190 4.466 -30.241 1.00 93.88 201 LEU A O 1
ATOM 1622 N N . ALA A 1 202 ? 8.284 2.745 -28.793 1.00 94.75 202 ALA A N 1
ATOM 1623 C CA . ALA A 1 202 ? 7.073 2.088 -29.270 1.00 94.75 202 ALA A CA 1
ATOM 1624 C C . ALA A 1 202 ? 5.838 2.983 -29.082 1.00 94.75 202 ALA A C 1
ATOM 1626 O O . ALA A 1 202 ? 5.061 3.152 -30.023 1.00 94.75 202 ALA A O 1
ATOM 1627 N N . ILE A 1 203 ? 5.697 3.648 -27.928 1.00 92.12 203 ILE A N 1
ATOM 1628 C CA . ILE A 1 203 ? 4.602 4.600 -27.686 1.00 92.12 203 ILE A CA 1
ATOM 1629 C C . ILE A 1 203 ? 4.642 5.757 -28.691 1.00 92.12 203 ILE A C 1
ATOM 1631 O O . ILE A 1 203 ? 3.618 6.084 -29.293 1.00 92.12 203 ILE A O 1
ATOM 1635 N N . ARG A 1 204 ? 5.817 6.349 -28.936 1.00 89.88 204 ARG A N 1
ATOM 1636 C CA . ARG A 1 204 ? 5.977 7.458 -29.899 1.00 89.88 204 ARG A CA 1
ATOM 1637 C C . ARG A 1 204 ? 5.675 7.062 -31.338 1.00 89.88 204 ARG A C 1
ATOM 1639 O O . ARG A 1 204 ? 5.236 7.905 -32.119 1.00 89.88 204 ARG A O 1
ATOM 1646 N N . LEU A 1 205 ? 5.917 5.803 -31.690 1.00 94.38 205 LEU A N 1
ATOM 1647 C CA . LEU A 1 205 ? 5.566 5.233 -32.990 1.00 94.38 205 LEU A CA 1
ATOM 1648 C C . LEU A 1 205 ? 4.083 4.834 -33.086 1.00 94.38 205 LEU A C 1
ATOM 1650 O O . LEU A 1 205 ? 3.621 4.510 -34.179 1.00 94.38 205 LEU A O 1
ATOM 1654 N N . GLY A 1 206 ? 3.336 4.880 -31.978 1.00 92.56 206 GLY A N 1
ATOM 1655 C CA . GLY A 1 206 ? 1.949 4.417 -31.894 1.00 92.56 206 GLY A CA 1
ATOM 1656 C C . GLY A 1 206 ? 1.810 2.894 -31.787 1.00 92.56 206 GLY A C 1
ATOM 1657 O O . GLY A 1 206 ? 0.704 2.370 -31.890 1.00 92.56 206 GLY A O 1
ATOM 1658 N N . GLU A 1 207 ? 2.907 2.171 -31.562 1.00 95.12 207 GLU A N 1
ATOM 1659 C CA . GLU A 1 207 ? 2.948 0.712 -31.431 1.00 95.12 207 GLU A CA 1
ATOM 1660 C C . GLU A 1 207 ? 2.669 0.273 -29.985 1.00 95.12 207 GLU A C 1
ATOM 1662 O O . GLU A 1 207 ? 3.503 -0.325 -29.306 1.00 95.12 207 GLU A O 1
ATOM 1667 N N . LEU A 1 208 ? 1.470 0.594 -29.492 1.00 92.62 208 LEU A N 1
ATOM 1668 C CA . LEU A 1 208 ? 1.105 0.405 -28.083 1.00 92.62 208 LEU A CA 1
ATOM 1669 C C . LEU A 1 208 ? 1.126 -1.065 -27.632 1.00 92.62 208 LEU A C 1
ATOM 1671 O O . LEU A 1 208 ? 1.496 -1.336 -26.493 1.00 92.62 208 LEU A O 1
ATOM 1675 N N . GLN A 1 209 ? 0.782 -2.011 -28.514 1.00 91.31 209 GLN A N 1
ATOM 1676 C CA . GLN A 1 209 ? 0.866 -3.440 -28.194 1.00 91.31 209 GLN A CA 1
ATOM 1677 C C . GLN A 1 209 ? 2.322 -3.887 -28.026 1.00 91.31 209 GLN A C 1
ATOM 1679 O O . GLN A 1 209 ? 2.648 -4.527 -27.034 1.00 91.31 209 GLN A O 1
ATOM 1684 N N . SER A 1 210 ? 3.216 -3.465 -28.929 1.00 91.44 210 SER A N 1
ATOM 1685 C CA . SER A 1 210 ? 4.657 -3.718 -28.807 1.00 91.44 210 SER A CA 1
ATOM 1686 C C . SER A 1 210 ? 5.203 -3.169 -27.484 1.00 91.44 210 SER A C 1
ATOM 1688 O O . SER A 1 210 ? 5.998 -3.829 -26.815 1.00 91.44 210 SER A O 1
ATOM 1690 N N . ALA A 1 211 ? 4.751 -1.978 -27.074 1.00 91.88 211 ALA A N 1
ATOM 1691 C CA . ALA A 1 211 ? 5.110 -1.396 -25.784 1.00 91.88 211 ALA A CA 1
ATOM 1692 C C . ALA A 1 211 ? 4.615 -2.255 -24.603 1.00 91.88 211 ALA A C 1
ATOM 1694 O O . ALA A 1 211 ? 5.382 -2.498 -23.669 1.00 91.88 211 ALA A O 1
ATOM 1695 N N . ALA A 1 212 ? 3.370 -2.743 -24.658 1.00 89.81 212 ALA A N 1
ATOM 1696 C CA . ALA A 1 212 ? 2.780 -3.589 -23.619 1.00 89.81 212 ALA A CA 1
ATOM 1697 C C . ALA A 1 212 ? 3.503 -4.938 -23.503 1.00 89.81 212 ALA A C 1
ATOM 1699 O O . ALA A 1 212 ? 3.827 -5.364 -22.397 1.00 89.81 212 ALA A O 1
ATOM 1700 N N . ASP A 1 213 ? 3.831 -5.569 -24.630 1.00 88.50 213 ASP A N 1
ATOM 1701 C CA . ASP A 1 213 ? 4.511 -6.864 -24.664 1.00 88.50 213 ASP A CA 1
ATOM 1702 C C . ASP A 1 213 ? 5.926 -6.774 -24.067 1.00 88.50 213 ASP A C 1
ATOM 1704 O O . ASP A 1 213 ? 6.327 -7.617 -23.260 1.00 88.50 213 ASP A O 1
ATOM 1708 N N . ILE A 1 214 ? 6.675 -5.720 -24.417 1.00 87.81 214 ILE A N 1
ATOM 1709 C CA . ILE A 1 214 ? 8.037 -5.478 -23.913 1.00 87.81 214 ILE A CA 1
ATOM 1710 C C . ILE A 1 214 ? 8.023 -5.138 -22.422 1.00 87.81 214 ILE A C 1
ATOM 1712 O O . ILE A 1 214 ? 8.893 -5.615 -21.681 1.00 87.81 214 ILE A O 1
ATOM 1716 N N . LEU A 1 215 ? 7.052 -4.329 -21.985 1.00 86.56 215 LEU A N 1
ATOM 1717 C CA . LEU A 1 215 ? 6.855 -4.011 -20.575 1.00 86.56 215 LEU A CA 1
ATOM 1718 C C . LEU A 1 215 ? 6.512 -5.281 -19.792 1.00 86.56 215 LEU A C 1
ATOM 1720 O O . LEU A 1 215 ? 7.230 -5.615 -18.855 1.00 86.56 215 LEU A O 1
ATOM 1724 N N . GLY A 1 216 ? 5.502 -6.039 -20.224 1.00 84.56 216 GLY A N 1
ATOM 1725 C CA . GLY A 1 216 ? 5.077 -7.281 -19.575 1.00 84.56 216 GLY A CA 1
ATOM 1726 C C . GLY A 1 216 ? 6.175 -8.343 -19.511 1.00 84.56 216 GLY A C 1
ATOM 1727 O O . GLY A 1 216 ? 6.351 -9.006 -18.488 1.00 84.56 216 GLY A O 1
ATOM 1728 N N . GLN A 1 217 ? 7.000 -8.463 -20.557 1.00 81.94 217 GLN A N 1
ATOM 1729 C CA . GLN A 1 217 ? 8.190 -9.314 -20.512 1.00 81.94 217 GLN A CA 1
ATOM 1730 C C . GLN A 1 217 ? 9.160 -8.878 -19.403 1.00 81.94 217 GLN A C 1
ATOM 1732 O O . GLN A 1 217 ? 9.655 -9.735 -18.673 1.00 81.94 217 GLN A O 1
ATOM 1737 N N . GLY A 1 218 ? 9.392 -7.572 -19.245 1.00 79.06 218 GLY A N 1
ATOM 1738 C CA . GLY A 1 218 ? 10.214 -7.028 -18.162 1.00 79.06 218 GLY A CA 1
ATOM 1739 C C . GLY A 1 218 ? 9.648 -7.314 -16.774 1.00 79.06 218 GLY A C 1
ATOM 1740 O O . GLY A 1 218 ? 10.397 -7.730 -15.892 1.00 79.06 218 GLY A O 1
ATOM 1741 N N . LEU A 1 219 ? 8.331 -7.174 -16.598 1.00 77.00 219 LEU A N 1
ATOM 1742 C CA . LEU A 1 219 ? 7.659 -7.479 -15.330 1.00 77.00 219 LEU A CA 1
ATOM 1743 C C . LEU A 1 219 ? 7.866 -8.934 -14.914 1.00 77.00 219 LEU A C 1
ATOM 1745 O O . LEU A 1 219 ? 8.187 -9.198 -13.763 1.00 77.00 219 LEU A O 1
ATOM 1749 N N . ARG A 1 220 ? 7.735 -9.873 -15.859 1.00 76.00 220 ARG A N 1
ATOM 1750 C CA . ARG A 1 220 ? 7.901 -11.309 -15.584 1.00 76.00 220 ARG A CA 1
ATOM 1751 C C . ARG A 1 220 ? 9.351 -11.724 -15.335 1.00 76.00 220 ARG A C 1
ATOM 1753 O O . ARG A 1 220 ? 9.585 -12.686 -14.613 1.00 76.00 220 ARG A O 1
ATOM 1760 N N . GLN A 1 221 ? 10.310 -11.085 -16.003 1.00 73.12 221 GLN A N 1
ATOM 1761 C CA . GLN A 1 221 ? 11.703 -11.550 -16.032 1.00 73.12 221 GLN A CA 1
ATOM 1762 C C . GLN A 1 221 ? 12.622 -10.836 -15.042 1.00 73.12 221 GLN A C 1
ATOM 1764 O O . GLN A 1 221 ? 13.641 -11.405 -14.642 1.00 73.12 221 GLN A O 1
ATOM 1769 N N . ASP A 1 222 ? 12.327 -9.579 -14.719 1.00 65.06 222 ASP A N 1
ATOM 1770 C CA . ASP A 1 222 ? 13.263 -8.702 -14.021 1.00 65.06 222 ASP A CA 1
ATOM 1771 C C . ASP A 1 222 ? 12.641 -7.978 -12.824 1.00 65.06 222 ASP A C 1
ATOM 1773 O O . ASP A 1 222 ? 13.403 -7.400 -12.053 1.00 65.06 222 ASP A O 1
ATOM 1777 N N . SER A 1 223 ? 11.312 -7.975 -12.646 1.00 62.44 223 SER A N 1
ATOM 1778 C CA . SER A 1 223 ? 10.635 -7.289 -11.528 1.00 62.44 223 SER A CA 1
ATOM 1779 C C . SER A 1 223 ? 11.189 -5.877 -11.257 1.00 62.44 223 SER A C 1
ATOM 1781 O O . SER A 1 223 ? 11.406 -5.500 -10.114 1.00 62.44 223 SER A O 1
ATOM 1783 N N . PHE A 1 224 ? 11.513 -5.120 -12.316 1.00 60.03 224 PHE A N 1
ATOM 1784 C CA . PHE A 1 224 ? 12.152 -3.786 -12.279 1.00 60.03 224 PHE A CA 1
ATOM 1785 C C . PHE A 1 224 ? 13.605 -3.696 -11.770 1.00 60.03 224 PHE A C 1
ATOM 1787 O O . PHE A 1 224 ? 14.211 -2.630 -11.851 1.00 60.03 224 PHE A O 1
ATOM 1794 N N . THR A 1 225 ? 14.224 -4.793 -11.330 1.00 49.25 225 THR A N 1
ATOM 1795 C CA . THR A 1 225 ? 15.507 -4.766 -10.597 1.00 49.25 225 THR A CA 1
ATOM 1796 C C . THR A 1 225 ? 16.715 -4.229 -11.371 1.00 49.25 225 THR A C 1
ATOM 1798 O O . THR A 1 225 ? 17.702 -3.864 -10.745 1.00 49.25 225 THR A O 1
ATOM 1801 N N . ASN A 1 226 ? 16.680 -4.149 -12.708 1.00 50.94 226 ASN A N 1
ATOM 1802 C CA . ASN A 1 226 ? 17.876 -3.839 -13.507 1.00 50.94 226 ASN A CA 1
ATOM 1803 C C . ASN A 1 226 ? 17.621 -2.897 -14.685 1.00 50.94 226 ASN A C 1
ATOM 1805 O O . ASN A 1 226 ? 18.090 -3.152 -15.795 1.00 50.94 226 ASN A O 1
ATOM 1809 N N . GLY A 1 227 ? 16.892 -1.796 -14.470 1.00 49.06 227 GLY A N 1
ATOM 1810 C CA . GLY A 1 227 ? 16.890 -0.759 -15.501 1.00 49.06 227 GLY A CA 1
ATOM 1811 C C . GLY A 1 227 ? 15.892 0.392 -15.445 1.00 49.06 227 GLY A C 1
ATOM 1812 O O . GLY A 1 227 ? 15.686 1.064 -16.458 1.00 49.06 227 GLY A O 1
ATOM 1813 N N . GLY A 1 228 ? 15.268 0.623 -14.302 1.00 54.66 228 GLY A N 1
ATOM 1814 C CA . GLY A 1 228 ? 14.375 1.751 -14.084 1.00 54.66 228 GLY A CA 1
ATOM 1815 C C . GLY A 1 228 ? 13.393 1.393 -12.989 1.00 54.66 228 GLY A C 1
ATOM 1816 O O . GLY A 1 228 ? 12.807 0.312 -13.032 1.00 54.66 228 GLY A O 1
ATOM 1817 N N . GLU A 1 229 ? 13.231 2.290 -12.023 1.00 61.41 229 GLU A N 1
ATOM 1818 C CA . GLU A 1 229 ? 12.154 2.187 -11.043 1.00 61.41 229 GLU A CA 1
ATOM 1819 C C . GLU A 1 229 ? 10.814 2.194 -11.788 1.00 61.41 229 GLU A C 1
ATOM 1821 O O . GLU A 1 229 ? 10.684 2.841 -12.831 1.00 61.41 229 GLU A O 1
ATOM 1826 N N . LEU A 1 230 ? 9.809 1.482 -11.279 1.00 67.88 230 LEU A N 1
ATOM 1827 C CA . LEU A 1 230 ? 8.458 1.492 -11.849 1.00 67.88 230 LEU A CA 1
ATOM 1828 C C . LEU A 1 230 ? 7.962 2.929 -12.062 1.00 67.88 230 LEU A C 1
ATOM 1830 O O . LEU A 1 230 ? 7.475 3.270 -13.146 1.00 67.88 230 LEU A O 1
ATOM 1834 N N . ARG A 1 231 ? 8.225 3.799 -11.084 1.00 68.19 231 ARG A N 1
ATOM 1835 C CA . ARG A 1 231 ? 8.057 5.244 -11.195 1.00 68.19 231 ARG A CA 1
ATOM 1836 C C . ARG A 1 231 ? 8.555 5.805 -12.525 1.00 68.19 231 ARG A C 1
ATOM 1838 O O . ARG A 1 231 ? 7.786 6.458 -13.214 1.00 68.19 231 ARG A O 1
ATOM 1845 N N . ASP A 1 232 ? 9.782 5.506 -12.952 1.00 71.94 232 ASP A N 1
ATOM 1846 C CA . ASP A 1 232 ? 10.376 6.039 -14.190 1.00 71.94 232 ASP A CA 1
ATOM 1847 C C . ASP A 1 232 ? 9.615 5.637 -15.467 1.00 71.94 232 ASP A C 1
ATOM 184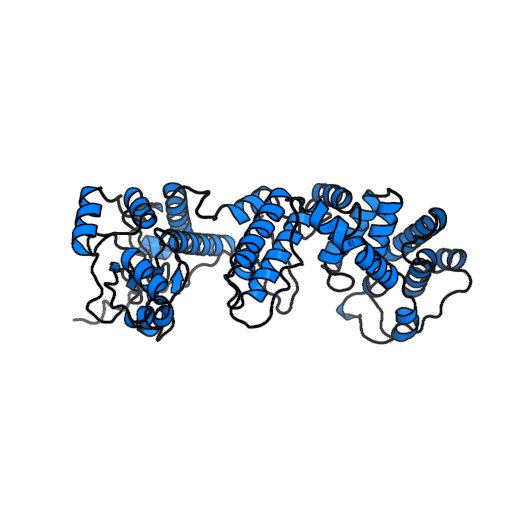9 O O . ASP A 1 232 ? 9.681 6.357 -16.474 1.00 71.94 232 ASP A O 1
ATOM 1853 N N . PHE A 1 233 ? 8.904 4.505 -15.446 1.00 73.88 233 PHE A N 1
ATOM 1854 C CA . PHE A 1 233 ? 8.027 4.068 -16.536 1.00 73.88 233 PHE A CA 1
ATOM 1855 C C . PHE A 1 233 ? 6.684 4.795 -16.514 1.00 73.88 233 PHE A C 1
ATOM 1857 O O . PHE A 1 233 ? 6.205 5.202 -17.573 1.00 73.88 233 PHE A O 1
ATOM 1864 N N . LEU A 1 234 ? 6.103 5.010 -15.328 1.00 72.88 234 LEU A N 1
ATOM 1865 C CA . LEU A 1 234 ? 4.829 5.725 -15.159 1.00 72.88 234 LEU A CA 1
ATOM 1866 C C . LEU A 1 234 ? 4.895 7.188 -15.630 1.00 72.88 234 LEU A C 1
ATOM 1868 O O . LEU A 1 234 ? 3.867 7.798 -15.911 1.00 72.88 234 LEU A O 1
ATOM 1872 N N . LEU A 1 235 ? 6.101 7.735 -15.778 1.00 72.75 235 LEU A N 1
ATOM 1873 C CA . LEU A 1 235 ? 6.325 9.085 -16.293 1.00 72.75 235 LEU A CA 1
ATOM 1874 C C . LEU A 1 235 ? 6.411 9.173 -17.825 1.00 72.75 235 LEU A C 1
ATOM 1876 O O . LEU A 1 235 ? 6.476 10.285 -18.360 1.00 72.75 235 LEU A O 1
ATOM 1880 N N . VAL A 1 236 ? 6.447 8.043 -18.543 1.00 79.38 236 VAL A N 1
ATOM 1881 C CA . VAL A 1 236 ? 6.564 8.043 -20.007 1.00 79.38 236 VAL A CA 1
ATOM 1882 C C . VAL A 1 236 ? 5.259 8.567 -20.624 1.00 79.38 236 VAL A C 1
ATOM 1884 O O . VAL A 1 236 ? 4.192 7.994 -20.388 1.00 79.38 236 VAL A O 1
ATOM 1887 N N . PRO A 1 237 ? 5.292 9.633 -21.448 1.00 79.81 237 PRO A N 1
ATOM 1888 C CA . PRO A 1 237 ? 4.083 10.160 -22.071 1.00 79.81 237 PRO A CA 1
ATOM 1889 C C . PRO A 1 237 ? 3.363 9.092 -22.902 1.00 79.81 237 PRO A C 1
ATOM 1891 O O . PRO A 1 237 ? 3.937 8.551 -23.841 1.00 79.81 237 PRO A O 1
ATOM 1894 N N . GLY A 1 238 ? 2.100 8.810 -22.570 1.00 79.94 238 GLY A N 1
ATOM 1895 C CA . GLY A 1 238 ? 1.280 7.787 -23.232 1.00 79.94 238 GLY A CA 1
ATOM 1896 C C . GLY A 1 238 ? 1.298 6.403 -22.571 1.00 79.94 238 GLY A C 1
ATOM 1897 O O . GLY A 1 238 ? 0.577 5.519 -23.037 1.00 79.94 238 GLY A O 1
ATOM 1898 N N . ILE A 1 239 ? 2.038 6.218 -21.470 1.00 84.12 239 ILE A N 1
ATOM 1899 C CA . ILE A 1 239 ? 2.130 4.936 -20.754 1.00 84.12 239 ILE A CA 1
ATOM 1900 C C . ILE A 1 239 ? 0.775 4.419 -20.260 1.00 84.12 239 ILE A C 1
ATOM 1902 O O . ILE A 1 239 ? 0.526 3.225 -20.354 1.00 84.12 239 ILE A O 1
ATOM 1906 N N . TYR A 1 240 ? -0.152 5.281 -19.832 1.00 80.31 240 TYR A N 1
ATOM 1907 C CA . TYR A 1 240 ? -1.473 4.844 -19.353 1.00 80.31 240 TYR A CA 1
ATOM 1908 C C . TYR A 1 240 ? -2.278 4.067 -20.410 1.00 80.31 240 TYR A C 1
ATOM 1910 O O . TYR A 1 240 ? -2.995 3.129 -20.069 1.00 80.31 240 TYR A O 1
ATOM 1918 N N . ASN A 1 241 ? -2.102 4.377 -21.701 1.00 82.25 241 ASN A N 1
ATOM 1919 C CA . ASN A 1 241 ? -2.722 3.599 -22.779 1.00 82.25 241 ASN A CA 1
ATOM 1920 C C . ASN A 1 241 ? -2.097 2.203 -22.918 1.00 82.25 241 ASN A C 1
ATOM 1922 O O . ASN A 1 241 ? -2.778 1.253 -23.294 1.00 82.25 241 ASN A O 1
ATOM 1926 N N . VAL A 1 242 ? -0.807 2.073 -22.605 1.00 85.69 242 VAL A N 1
ATOM 1927 C CA . VAL A 1 242 ? -0.096 0.790 -22.569 1.00 85.69 242 VAL A CA 1
ATOM 1928 C C . VAL A 1 242 ? -0.518 -0.023 -21.347 1.00 85.69 242 VAL A C 1
ATOM 1930 O O . VAL A 1 242 ? -0.762 -1.218 -21.477 1.00 85.69 242 VAL A O 1
ATOM 1933 N N . LEU A 1 243 ? -0.670 0.615 -20.182 1.00 82.69 243 LEU A N 1
ATOM 1934 C CA . LEU A 1 243 ? -1.119 -0.046 -18.950 1.00 82.69 243 LEU A CA 1
ATOM 1935 C C . LEU A 1 243 ? -2.522 -0.640 -19.089 1.00 82.69 243 LEU A C 1
ATOM 1937 O O . LEU A 1 243 ? -2.764 -1.735 -18.592 1.00 82.69 243 LEU A O 1
ATOM 1941 N N . LEU A 1 244 ? -3.421 0.020 -19.827 1.00 80.69 244 LEU A N 1
ATOM 1942 C CA . LEU A 1 244 ? -4.730 -0.542 -20.171 1.00 80.69 244 LEU A CA 1
ATOM 1943 C C . LEU A 1 244 ? -4.601 -1.869 -20.932 1.00 80.69 244 LEU A C 1
ATOM 1945 O O . LEU A 1 244 ? -5.244 -2.851 -20.570 1.00 80.69 244 LEU A O 1
ATOM 1949 N N . LEU A 1 245 ? -3.755 -1.916 -21.966 1.00 83.06 245 LEU A N 1
ATOM 1950 C CA . LEU A 1 245 ? -3.513 -3.136 -22.749 1.00 83.06 245 LEU A CA 1
ATOM 1951 C C . LEU A 1 245 ? -2.846 -4.227 -21.909 1.00 83.06 245 LEU A C 1
ATOM 1953 O O . LEU A 1 245 ? -3.189 -5.404 -22.023 1.00 83.06 245 LEU A O 1
ATOM 1957 N N . LEU A 1 246 ? -1.916 -3.824 -21.046 1.00 82.44 246 LEU A N 1
ATOM 1958 C CA . LEU A 1 246 ? -1.225 -4.719 -20.137 1.00 82.44 246 LEU A CA 1
ATOM 1959 C C . LEU A 1 246 ? -2.211 -5.361 -19.146 1.00 82.44 246 LEU A C 1
ATOM 1961 O O . LEU A 1 246 ? -2.204 -6.580 -19.007 1.00 82.44 246 LEU A O 1
ATOM 1965 N N . ALA A 1 247 ? -3.092 -4.570 -18.529 1.00 78.75 247 ALA A N 1
ATOM 1966 C CA . ALA A 1 247 ? -4.090 -5.037 -17.568 1.00 78.75 247 ALA A CA 1
ATOM 1967 C C . ALA A 1 247 ? -5.155 -5.952 -18.195 1.00 78.75 247 ALA A C 1
ATOM 1969 O O . ALA A 1 247 ? -5.622 -6.874 -17.533 1.00 78.75 247 ALA A O 1
ATOM 1970 N N . LEU A 1 248 ? -5.507 -5.757 -19.475 1.00 79.88 248 LEU A N 1
ATOM 1971 C CA . LEU A 1 248 ? -6.440 -6.642 -20.195 1.00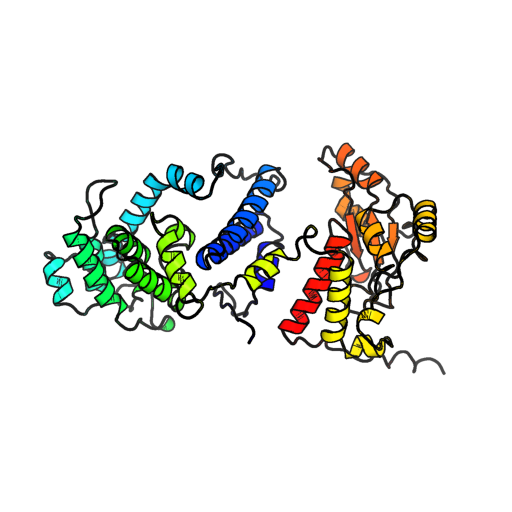 79.88 248 LEU A CA 1
ATOM 1972 C C . LEU A 1 248 ? -5.940 -8.085 -20.322 1.00 79.88 248 LEU A C 1
ATOM 1974 O O . LEU A 1 248 ? -6.747 -8.994 -20.480 1.00 79.88 248 LEU A O 1
ATOM 1978 N N . SER A 1 249 ? -4.624 -8.288 -20.280 1.00 72.56 249 SER A N 1
ATOM 1979 C CA . SER A 1 249 ? -4.013 -9.621 -20.338 1.00 72.56 249 SER A CA 1
ATOM 1980 C C . SER A 1 249 ? -3.691 -10.172 -18.935 1.00 72.56 249 SER A C 1
ATOM 1982 O O . SER A 1 249 ? -2.998 -11.183 -18.803 1.00 72.56 249 SER A O 1
ATOM 1984 N N . GLU A 1 250 ? -4.213 -9.510 -17.892 1.00 79.56 250 GLU A N 1
ATOM 1985 C CA . GLU A 1 250 ? -4.159 -9.896 -16.480 1.00 79.56 250 GLU A CA 1
ATOM 1986 C C . GLU A 1 250 ? -2.766 -10.408 -16.063 1.00 79.56 250 GLU A C 1
ATOM 1988 O O . GLU A 1 250 ? -1.748 -9.758 -16.301 1.00 79.56 250 GLU A O 1
ATOM 1993 N N . LYS A 1 251 ? -2.698 -11.595 -15.451 1.00 68.19 251 LYS A N 1
ATOM 1994 C CA . LYS A 1 251 ? -1.449 -12.195 -14.966 1.00 68.19 251 LYS A CA 1
ATOM 1995 C C . LYS A 1 251 ? -0.564 -12.782 -16.047 1.00 68.19 251 LYS A C 1
ATOM 1997 O O . LYS A 1 251 ? 0.608 -13.050 -15.779 1.00 68.19 251 LYS A O 1
ATOM 2002 N N . GLU A 1 252 ? -1.100 -13.023 -17.241 1.00 70.94 252 GLU A N 1
ATOM 2003 C CA . GLU A 1 252 ? -0.290 -13.564 -18.328 1.00 70.94 252 GLU A CA 1
ATOM 2004 C C . GLU A 1 252 ? 0.748 -12.535 -18.769 1.00 70.94 252 GLU A C 1
ATOM 2006 O O . GLU A 1 252 ? 1.902 -12.896 -18.987 1.00 70.94 252 GLU A O 1
ATOM 2011 N N . SER A 1 253 ? 0.376 -11.256 -18.837 1.00 67.06 253 SER A N 1
ATOM 2012 C CA . SER A 1 253 ? 1.240 -10.121 -19.196 1.00 67.06 253 SER A CA 1
ATOM 2013 C C . SER A 1 253 ? 1.839 -9.392 -17.990 1.00 67.06 253 SER A C 1
ATOM 2015 O O . SER A 1 253 ? 2.976 -8.928 -18.079 1.00 67.06 253 SER A O 1
ATOM 2017 N N . ASN A 1 254 ? 1.102 -9.281 -16.883 1.00 73.56 254 ASN A N 1
ATOM 2018 C CA . ASN A 1 254 ? 1.478 -8.511 -15.706 1.00 73.56 254 ASN A CA 1
ATOM 2019 C C . ASN A 1 254 ? 1.523 -9.418 -14.474 1.00 73.56 254 ASN A C 1
ATOM 2021 O O . ASN A 1 254 ? 0.508 -9.692 -13.841 1.00 73.56 254 ASN A O 1
ATOM 2025 N N . HIS A 1 255 ? 2.728 -9.842 -14.091 1.00 70.94 255 HIS A N 1
ATOM 2026 C CA . HIS A 1 255 ? 2.919 -10.663 -12.893 1.00 70.94 255 HIS A CA 1
ATOM 2027 C C . HIS A 1 255 ? 2.414 -9.978 -11.607 1.00 70.94 255 HIS A C 1
ATOM 2029 O O . HIS A 1 255 ? 2.042 -10.661 -10.658 1.00 70.94 255 HIS A O 1
ATOM 2035 N N . PHE A 1 256 ? 2.344 -8.644 -11.612 1.00 69.44 256 PHE A N 1
ATOM 2036 C CA . PHE A 1 256 ? 1.878 -7.811 -10.507 1.00 69.44 256 PHE A CA 1
ATOM 2037 C C . PHE A 1 256 ? 0.389 -7.447 -10.595 1.00 69.44 256 PHE A C 1
ATOM 2039 O O . PHE A 1 256 ? -0.047 -6.517 -9.925 1.00 69.44 256 PHE A O 1
ATOM 2046 N N . PHE A 1 257 ? -0.394 -8.118 -11.448 1.00 76.06 257 PHE A N 1
ATOM 2047 C CA . PHE A 1 257 ? -1.802 -7.782 -11.645 1.00 76.06 257 PHE A CA 1
ATOM 2048 C C . PHE A 1 257 ? -2.637 -8.012 -10.377 1.00 76.06 257 PHE A C 1
ATOM 2050 O O . PHE A 1 257 ? -2.777 -9.143 -9.903 1.00 76.06 257 PHE A O 1
ATOM 2057 N N . ILE A 1 258 ? -3.251 -6.930 -9.905 1.00 69.50 258 ILE A N 1
ATOM 2058 C CA . ILE A 1 258 ? -4.209 -6.878 -8.803 1.00 69.50 258 ILE A CA 1
ATOM 2059 C C . ILE A 1 258 ? -5.617 -6.766 -9.400 1.00 69.50 258 ILE A C 1
ATOM 2061 O O . ILE A 1 258 ? -5.920 -5.829 -10.149 1.00 69.50 258 ILE A O 1
ATOM 2065 N N . SER A 1 259 ? -6.486 -7.726 -9.073 1.00 72.56 259 SER A N 1
ATOM 2066 C CA . SER A 1 259 ? -7.882 -7.689 -9.516 1.00 72.56 259 SER A CA 1
ATOM 2067 C C . SER A 1 259 ? -8.631 -6.520 -8.872 1.00 72.56 259 SER A C 1
ATOM 2069 O O . SER A 1 259 ? -8.207 -5.973 -7.855 1.00 72.56 259 SER A O 1
ATOM 2071 N N . LYS A 1 260 ? -9.768 -6.125 -9.448 1.00 68.56 260 LYS A N 1
ATOM 2072 C CA . LYS A 1 260 ? -10.574 -5.048 -8.864 1.00 68.56 260 LYS A CA 1
ATOM 2073 C C . LYS A 1 260 ? -11.128 -5.452 -7.500 1.00 68.56 260 LYS A C 1
ATOM 2075 O O . LYS A 1 260 ? -11.163 -4.639 -6.585 1.00 68.56 260 LYS A O 1
ATOM 2080 N N . GLU A 1 261 ? -11.561 -6.699 -7.367 1.00 63.75 261 GLU A N 1
ATOM 2081 C CA . GLU A 1 261 ? -12.053 -7.263 -6.115 1.00 63.75 261 GLU A CA 1
ATOM 2082 C C . GLU A 1 261 ? -10.963 -7.211 -5.043 1.00 63.75 261 GLU A C 1
ATOM 2084 O O . GLU A 1 261 ? -11.226 -6.730 -3.943 1.00 63.75 261 GLU A O 1
ATOM 2089 N N . ASP A 1 262 ? -9.731 -7.593 -5.391 1.00 60.72 262 ASP A N 1
ATOM 2090 C CA . ASP A 1 262 ? -8.592 -7.516 -4.477 1.00 60.72 262 ASP A CA 1
ATOM 2091 C C . ASP A 1 262 ? -8.256 -6.059 -4.140 1.00 60.72 262 ASP A C 1
ATOM 2093 O O . ASP A 1 262 ? -8.136 -5.732 -2.967 1.00 60.72 262 ASP A O 1
ATOM 2097 N N . ALA A 1 263 ? -8.214 -5.152 -5.121 1.00 60.22 263 ALA A N 1
ATOM 2098 C CA . ALA A 1 263 ? -7.967 -3.723 -4.898 1.00 60.22 263 ALA A CA 1
ATOM 2099 C C . ALA A 1 263 ? -9.041 -3.054 -4.018 1.00 60.22 263 ALA A C 1
ATOM 2101 O O . ALA A 1 263 ? -8.746 -2.144 -3.241 1.00 60.22 263 ALA A O 1
ATOM 2102 N N . VAL A 1 264 ? -10.289 -3.523 -4.101 1.00 53.16 264 VAL A N 1
ATOM 2103 C CA . VAL A 1 264 ? -11.378 -3.081 -3.226 1.00 53.16 264 VAL A CA 1
ATOM 2104 C C . VAL A 1 264 ? -11.226 -3.675 -1.831 1.00 53.16 264 VAL A C 1
ATOM 2106 O O . VAL A 1 264 ? -11.372 -2.918 -0.879 1.00 53.16 264 VAL A O 1
ATOM 2109 N N . VAL A 1 265 ? -10.897 -4.965 -1.677 1.00 51.69 265 VAL A N 1
ATOM 2110 C CA . VAL A 1 265 ? -10.609 -5.577 -0.361 1.00 51.69 265 VAL A CA 1
ATOM 2111 C C . VAL A 1 265 ? -9.415 -4.895 0.308 1.00 51.69 265 VAL A C 1
ATOM 2113 O O . VAL A 1 265 ? -9.479 -4.609 1.501 1.00 51.69 265 VAL A O 1
ATOM 2116 N N . MET A 1 266 ? -8.394 -4.532 -0.472 1.00 50.00 266 MET A N 1
ATOM 2117 C CA . MET A 1 266 ? -7.227 -3.755 -0.046 1.00 50.00 266 MET A CA 1
ATOM 2118 C C . MET A 1 266 ? -7.598 -2.389 0.560 1.00 50.00 266 MET A C 1
ATOM 2120 O O . MET A 1 266 ? -6.839 -1.841 1.349 1.00 50.00 266 MET A O 1
ATOM 2124 N N . TRP A 1 267 ? -8.777 -1.851 0.230 1.00 43.00 267 TRP A N 1
ATOM 2125 C CA . TRP A 1 267 ? -9.324 -0.608 0.782 1.00 43.00 267 TRP A CA 1
ATOM 2126 C C . TRP A 1 267 ? -10.539 -0.834 1.711 1.00 43.00 267 TRP A C 1
ATOM 2128 O O . TRP A 1 267 ? -10.989 0.081 2.407 1.00 43.00 267 TRP A O 1
ATOM 2138 N N . ALA A 1 268 ? -11.118 -2.038 1.720 1.00 41.53 268 ALA A N 1
ATOM 2139 C CA . ALA A 1 268 ? -12.405 -2.335 2.352 1.00 41.53 268 ALA A CA 1
ATOM 2140 C C . ALA A 1 268 ? -12.346 -2.334 3.880 1.00 41.53 268 ALA A C 1
ATOM 2142 O O . ALA A 1 268 ? -13.393 -2.285 4.511 1.00 41.53 268 ALA A O 1
ATOM 2143 N N . LEU A 1 269 ? -11.159 -2.354 4.481 1.00 44.25 269 LEU A N 1
ATOM 2144 C CA . LEU A 1 269 ? -11.006 -2.285 5.934 1.00 44.25 269 LEU A CA 1
ATOM 2145 C C . LEU A 1 269 ? -10.874 -0.855 6.461 1.00 44.25 269 LEU A C 1
ATOM 2147 O O . LEU A 1 269 ? -10.793 -0.655 7.669 1.00 44.25 269 LEU A O 1
ATOM 2151 N N . HIS A 1 270 ? -10.957 0.158 5.587 1.00 45.75 270 HIS A N 1
ATOM 2152 C CA . HIS A 1 270 ? -11.048 1.534 6.051 1.00 45.75 270 HIS A CA 1
ATOM 2153 C C . HIS A 1 270 ? -12.285 1.687 6.963 1.00 45.75 270 HIS A C 1
ATOM 2155 O O . HIS A 1 270 ? -13.410 1.432 6.501 1.00 45.75 270 HIS A O 1
ATOM 2161 N N . PRO A 1 271 ? -12.124 2.162 8.216 1.00 44.03 271 PRO A N 1
ATOM 2162 C CA . PRO A 1 271 ? -13.192 2.257 9.210 1.00 44.03 271 PRO A CA 1
ATOM 2163 C C . PRO A 1 271 ? -14.476 2.935 8.710 1.00 44.03 271 PRO A C 1
ATOM 2165 O O . PRO A 1 271 ? -15.555 2.637 9.212 1.00 44.03 271 PRO A O 1
ATOM 2168 N N . SER A 1 272 ? -14.399 3.795 7.691 1.00 43.94 272 SER A N 1
ATOM 2169 C CA . SER A 1 272 ? -15.555 4.489 7.106 1.00 43.94 272 SER A CA 1
ATOM 2170 C C . SER A 1 272 ? -16.411 3.695 6.101 1.00 43.94 272 SER A C 1
ATOM 2172 O O . SER A 1 272 ? -17.423 4.236 5.652 1.00 43.94 272 SER A O 1
ATOM 2174 N N . LYS A 1 273 ? -16.039 2.466 5.700 1.00 49.44 273 LYS A N 1
ATOM 2175 C CA . LYS A 1 273 ? -16.724 1.737 4.604 1.00 49.44 273 LYS A CA 1
ATOM 2176 C C . LYS A 1 273 ? -17.471 0.458 4.993 1.00 49.44 273 LYS A C 1
ATOM 2178 O O . LYS A 1 273 ? -18.313 0.023 4.212 1.00 49.44 273 LYS A O 1
ATOM 2183 N N . VAL A 1 274 ? -17.220 -0.109 6.172 1.00 65.50 274 VAL A N 1
ATOM 2184 C CA . VAL A 1 274 ? -17.857 -1.352 6.653 1.00 65.50 274 VAL A CA 1
ATOM 2185 C C . VAL A 1 274 ? -18.675 -1.059 7.909 1.00 65.50 274 VAL A C 1
ATOM 2187 O O . VAL A 1 274 ? -18.220 -0.335 8.782 1.00 65.50 274 VAL A O 1
ATOM 2190 N N . GLY A 1 275 ? -19.894 -1.579 8.041 1.00 80.56 275 GLY A N 1
ATOM 2191 C CA . GLY A 1 275 ? -20.682 -1.377 9.268 1.00 80.56 275 GLY A CA 1
ATOM 2192 C C . GLY A 1 275 ? -20.132 -2.183 10.454 1.00 80.56 275 GLY A C 1
ATOM 2193 O O . GLY A 1 275 ? -19.521 -3.228 10.255 1.00 80.56 275 GLY A O 1
ATOM 2194 N N . TRP A 1 276 ? -20.393 -1.760 11.698 1.00 89.25 276 TRP A N 1
ATOM 2195 C CA . TRP A 1 276 ? -19.992 -2.508 12.906 1.00 89.25 276 TRP A CA 1
ATOM 2196 C C . TRP A 1 276 ? -20.432 -3.972 12.903 1.00 89.25 276 TRP A C 1
ATOM 2198 O O . TRP A 1 276 ? -19.651 -4.847 13.256 1.00 89.25 276 TRP A O 1
ATOM 2208 N N . LYS A 1 277 ? -21.660 -4.239 12.448 1.00 91.12 277 LYS A N 1
ATOM 2209 C CA . LYS A 1 277 ? -22.186 -5.601 12.338 1.00 91.12 277 LYS A CA 1
ATOM 2210 C C . LYS A 1 277 ? -21.351 -6.476 11.412 1.00 91.12 277 LYS A C 1
ATOM 2212 O O . LYS A 1 277 ? -20.939 -7.553 11.806 1.00 91.12 277 LYS A O 1
ATOM 2217 N N . GLU A 1 278 ? -21.072 -5.995 10.206 1.00 86.31 278 GLU A N 1
ATOM 2218 C CA . GLU A 1 278 ? -20.272 -6.748 9.241 1.00 86.31 278 GLU A CA 1
ATOM 2219 C C . GLU A 1 278 ? -18.843 -6.979 9.751 1.00 86.31 278 GLU A C 1
ATOM 2221 O O . GLU A 1 278 ? -18.307 -8.072 9.595 1.00 86.31 278 GLU A O 1
ATOM 2226 N N . LEU A 1 279 ? -18.247 -5.976 10.404 1.00 84.38 279 LEU A N 1
ATOM 2227 C CA . LEU A 1 279 ? -16.908 -6.086 10.978 1.00 84.38 279 LEU A CA 1
ATOM 2228 C C . LEU A 1 279 ? -16.840 -7.164 12.076 1.00 84.38 279 LEU A C 1
ATOM 2230 O O . LEU A 1 279 ? -15.954 -8.016 12.054 1.00 84.38 279 LEU A O 1
ATOM 2234 N N . LEU A 1 280 ? -17.798 -7.161 13.006 1.00 92.62 280 LEU A N 1
ATOM 2235 C CA . LEU A 1 280 ? -17.864 -8.135 14.099 1.00 92.62 280 LEU A CA 1
ATOM 2236 C C . LEU A 1 280 ? -18.243 -9.539 13.606 1.00 92.62 280 LEU A C 1
ATOM 2238 O O . LEU A 1 280 ? -17.677 -10.521 14.085 1.00 92.62 280 LEU A O 1
ATOM 2242 N N . ASP A 1 281 ? -19.134 -9.645 12.615 1.00 89.62 281 ASP A N 1
ATOM 2243 C CA . ASP A 1 281 ? -19.492 -10.924 11.991 1.00 89.62 281 ASP A CA 1
ATOM 2244 C C . ASP A 1 281 ? -18.261 -11.563 11.317 1.00 89.62 281 ASP A C 1
ATOM 2246 O O . ASP A 1 281 ? -18.028 -12.768 11.453 1.00 89.62 281 ASP A O 1
ATOM 2250 N N . ARG A 1 282 ? -17.436 -10.759 10.627 1.00 87.00 282 ARG A N 1
ATOM 2251 C CA . ARG A 1 282 ? -16.172 -11.209 10.019 1.00 87.00 282 ARG A CA 1
ATOM 2252 C C . ARG A 1 282 ? -15.156 -11.646 11.063 1.00 87.00 282 ARG A C 1
ATOM 2254 O O . ARG A 1 282 ? -14.569 -12.711 10.894 1.00 87.00 282 ARG A O 1
ATOM 2261 N N . LEU A 1 283 ? -14.988 -10.881 12.143 1.00 91.12 283 LEU A N 1
ATOM 2262 C CA . LEU A 1 283 ? -14.124 -11.262 13.263 1.00 91.12 283 LEU A CA 1
ATOM 2263 C C . LEU A 1 283 ? -14.544 -12.621 13.848 1.00 91.12 283 LEU A C 1
ATOM 2265 O O . LEU A 1 283 ? -13.709 -13.504 14.036 1.00 91.12 283 LEU A O 1
ATOM 2269 N N . ALA A 1 284 ? -15.844 -12.807 14.086 1.00 93.12 284 ALA A N 1
ATOM 2270 C CA . ALA A 1 284 ? -16.414 -14.037 14.625 1.00 93.12 284 ALA A CA 1
ATOM 2271 C C . ALA A 1 284 ? -16.196 -15.247 13.702 1.00 93.12 284 ALA A C 1
ATOM 2273 O O . ALA A 1 284 ? -15.711 -16.295 14.138 1.00 93.12 284 ALA A O 1
ATOM 2274 N N . GLU A 1 285 ? -16.525 -15.107 12.416 1.00 90.94 285 GLU A N 1
ATOM 2275 C CA . GLU A 1 285 ? -16.304 -16.149 11.404 1.00 90.94 285 GLU A CA 1
ATOM 2276 C C . GLU A 1 285 ? -14.819 -16.455 11.206 1.00 90.94 285 GLU A C 1
ATOM 2278 O O . GLU A 1 285 ? -14.438 -17.620 11.066 1.00 90.94 285 GLU A O 1
ATOM 2283 N N . GLY A 1 286 ? -13.983 -15.418 11.217 1.00 88.06 286 GLY A N 1
ATOM 2284 C CA . GLY A 1 286 ? -12.540 -15.527 11.102 1.00 88.06 286 GLY A CA 1
ATOM 2285 C C . GLY A 1 286 ? -11.954 -16.326 12.261 1.00 88.06 286 GLY A C 1
ATOM 2286 O O . GLY A 1 286 ? -11.319 -17.357 12.046 1.00 88.06 286 GLY A O 1
ATOM 2287 N N . ALA A 1 287 ? -12.255 -15.933 13.499 1.00 90.19 287 ALA A N 1
ATOM 2288 C CA . ALA A 1 287 ? -11.769 -16.620 14.692 1.00 90.19 287 ALA A CA 1
ATOM 2289 C C . ALA A 1 287 ? -12.201 -18.090 14.740 1.00 90.19 287 ALA A C 1
ATOM 2291 O O . ALA A 1 287 ? -11.393 -18.967 15.040 1.00 90.19 287 ALA A O 1
ATOM 2292 N N . TRP A 1 288 ? -13.453 -18.383 14.374 1.00 90.12 288 TRP A N 1
ATOM 2293 C CA . TRP A 1 288 ? -13.971 -19.752 14.335 1.00 90.12 288 TRP A CA 1
ATOM 2294 C C . TRP A 1 288 ? -13.222 -20.654 13.348 1.00 90.12 288 TRP A C 1
ATOM 2296 O O . TRP A 1 288 ? -13.046 -21.848 13.600 1.00 90.12 288 TRP A O 1
ATOM 2306 N N . ARG A 1 289 ? -12.786 -20.094 12.216 1.00 87.62 289 ARG A N 1
ATOM 2307 C CA . ARG A 1 289 ? -12.060 -20.825 11.170 1.00 87.62 289 ARG A CA 1
ATOM 2308 C C . ARG A 1 289 ? -10.562 -20.904 11.438 1.00 87.62 289 ARG A C 1
ATOM 2310 O O . ARG A 1 289 ? -9.979 -21.944 11.151 1.00 87.62 289 ARG A O 1
ATOM 2317 N N . ALA A 1 290 ? -9.966 -19.844 11.979 1.00 86.06 290 ALA A N 1
ATOM 2318 C CA . ALA A 1 290 ? -8.546 -19.779 12.314 1.00 86.06 290 ALA A CA 1
ATOM 2319 C C . ALA A 1 290 ? -8.209 -20.590 13.579 1.00 86.06 290 ALA A C 1
ATOM 2321 O O . ALA A 1 290 ? -7.173 -21.248 13.636 1.00 86.06 290 ALA A O 1
ATOM 2322 N N . HIS A 1 291 ? -9.110 -20.613 14.571 1.00 86.75 291 HIS A N 1
ATOM 2323 C CA . HIS A 1 291 ? -8.876 -21.230 15.884 1.00 86.75 291 HIS A CA 1
ATOM 2324 C C . HIS A 1 291 ? -9.945 -22.271 16.283 1.00 86.75 291 HIS A C 1
ATOM 2326 O O . HIS A 1 291 ? -10.438 -22.252 17.418 1.00 86.75 291 HIS A O 1
ATOM 2332 N N . PRO A 1 292 ? -10.306 -23.243 15.420 1.00 87.31 292 PRO A N 1
ATOM 2333 C CA . PRO A 1 292 ? -11.469 -24.105 15.643 1.00 87.31 292 PRO A CA 1
ATOM 2334 C C . PRO A 1 292 ? -11.369 -24.936 16.931 1.00 87.31 292 PRO A C 1
ATOM 2336 O O . PRO A 1 292 ? -12.348 -25.052 17.667 1.00 87.31 292 PRO A O 1
ATOM 2339 N N . LYS A 1 293 ? -10.182 -25.475 17.252 1.00 86.88 293 LYS A N 1
ATOM 2340 C CA . LYS A 1 293 ? -9.952 -26.282 18.469 1.00 86.88 293 LYS A CA 1
ATOM 2341 C C . LYS A 1 293 ? -10.140 -25.454 19.741 1.00 86.88 293 LYS A C 1
ATOM 2343 O O . LYS A 1 293 ? -10.772 -25.910 20.689 1.00 86.88 293 LYS A O 1
ATOM 2348 N N . LYS A 1 294 ? -9.626 -24.224 19.745 1.00 84.75 294 LYS A N 1
ATOM 2349 C CA . LYS A 1 294 ? -9.682 -23.310 20.889 1.00 84.75 294 LYS A CA 1
ATOM 2350 C C . LYS A 1 294 ? -11.094 -22.774 21.095 1.00 84.75 294 LYS A C 1
ATOM 2352 O O . LYS A 1 294 ? -11.594 -22.831 22.212 1.00 84.75 294 LYS A O 1
ATOM 2357 N N . CYS A 1 295 ? -11.778 -22.366 20.023 1.00 88.62 295 CYS A N 1
ATOM 2358 C CA . CYS A 1 295 ? -13.193 -21.990 20.073 1.00 88.62 295 CYS A CA 1
ATOM 2359 C C . CYS A 1 295 ? -14.058 -23.121 20.652 1.00 88.62 295 CYS A C 1
ATOM 2361 O O . CYS A 1 295 ? -14.837 -22.893 21.579 1.00 88.62 295 CYS A O 1
ATOM 2363 N N . GLN A 1 296 ? -13.865 -24.357 20.183 1.00 89.69 296 GLN A N 1
ATOM 2364 C CA . GLN A 1 296 ? -14.560 -25.529 20.727 1.00 89.69 296 GLN A CA 1
ATOM 2365 C C . GLN A 1 296 ? -14.191 -25.805 22.192 1.00 89.69 296 GLN A C 1
ATOM 2367 O O . GLN A 1 296 ? -15.077 -26.088 22.997 1.00 89.69 296 GLN A O 1
ATOM 2372 N N . GLY A 1 297 ? -12.911 -25.678 22.559 1.00 87.06 297 GLY A N 1
ATOM 2373 C CA . GLY A 1 297 ? -12.432 -25.821 23.938 1.00 87.06 297 GLY A CA 1
ATOM 2374 C C . GLY A 1 297 ? -13.030 -24.789 24.901 1.00 87.06 297 GLY A C 1
ATOM 2375 O O . GLY A 1 297 ? -13.255 -25.093 26.067 1.00 87.06 297 GLY A O 1
ATOM 2376 N N . MET A 1 298 ? -13.376 -23.602 24.400 1.00 87.12 298 MET A N 1
ATOM 2377 C CA . MET A 1 298 ? -14.115 -22.570 25.138 1.00 87.12 298 MET A CA 1
ATOM 2378 C C . MET A 1 298 ? -15.638 -22.795 25.154 1.00 87.12 298 MET A C 1
ATOM 2380 O O . MET A 1 298 ? -16.381 -21.966 25.680 1.00 87.12 298 MET A O 1
ATOM 2384 N N . GLY A 1 299 ? -16.126 -23.897 24.577 1.00 90.25 299 GLY A N 1
ATOM 2385 C CA . GLY A 1 299 ? -17.543 -24.263 24.562 1.00 90.25 299 GLY A CA 1
ATOM 2386 C C . GLY A 1 299 ? -18.385 -23.564 23.491 1.00 90.25 299 GLY A C 1
ATOM 2387 O O . GLY A 1 299 ? -19.614 -23.634 23.556 1.00 90.25 299 GLY A O 1
ATOM 2388 N N . MET A 1 300 ? -17.763 -22.904 22.511 1.00 92.31 300 MET A N 1
ATOM 2389 C CA . MET A 1 300 ? -18.471 -22.291 21.384 1.00 92.31 300 MET A CA 1
ATOM 2390 C C . MET A 1 300 ? -18.977 -23.373 20.415 1.00 92.31 300 MET A C 1
ATOM 2392 O O . MET A 1 300 ? -18.275 -24.344 20.121 1.00 92.31 300 MET A O 1
ATOM 2396 N N . LYS A 1 301 ? -20.200 -23.207 19.907 1.00 92.75 301 LYS A N 1
ATOM 2397 C CA . LYS A 1 301 ? -20.868 -24.113 18.959 1.00 92.75 301 LYS A CA 1
ATOM 2398 C C . LYS A 1 301 ? -20.896 -23.557 17.538 1.00 92.75 301 LYS A C 1
ATOM 2400 O O . LYS A 1 301 ? -20.923 -24.342 16.592 1.00 92.75 301 LYS A O 1
ATOM 2405 N N . HIS A 1 302 ? -20.912 -22.238 17.390 1.00 93.69 302 HIS A N 1
ATOM 2406 C CA . HIS A 1 302 ? -20.824 -21.542 16.109 1.00 93.69 302 HIS A CA 1
ATOM 2407 C C . HIS A 1 302 ? -20.100 -20.200 16.255 1.00 93.69 302 HIS A C 1
ATOM 2409 O O . HIS A 1 302 ? -20.017 -19.660 17.355 1.00 93.69 302 HIS A O 1
ATOM 2415 N N . ALA A 1 303 ? -19.636 -19.631 15.138 1.00 92.94 303 ALA A N 1
ATOM 2416 C CA . ALA A 1 303 ? -18.852 -18.393 15.090 1.00 92.94 303 ALA A CA 1
ATOM 2417 C C . ALA A 1 303 ? -19.417 -17.256 15.953 1.00 92.94 303 ALA A C 1
ATOM 2419 O O . ALA A 1 303 ? -18.698 -16.669 16.755 1.00 92.94 303 ALA A O 1
ATOM 2420 N N . MET A 1 304 ? -20.725 -17.008 15.867 1.00 95.19 304 MET A N 1
ATOM 2421 C CA . MET A 1 304 ? -21.377 -15.915 16.598 1.00 95.19 304 MET A CA 1
ATOM 2422 C C . MET A 1 304 ? -21.359 -16.074 18.123 1.00 95.19 304 MET A C 1
ATOM 2424 O O . MET A 1 304 ? -21.586 -15.096 18.821 1.00 95.19 304 MET A O 1
ATOM 2428 N N . ASP A 1 305 ? -21.017 -17.255 18.659 1.00 94.44 305 ASP A N 1
ATOM 2429 C CA . ASP A 1 305 ? -20.813 -17.425 20.106 1.00 94.44 305 ASP A CA 1
ATOM 2430 C C . ASP A 1 305 ? -19.580 -16.662 20.619 1.00 94.44 305 ASP A C 1
ATOM 2432 O O . ASP A 1 305 ? -19.390 -16.561 21.838 1.00 94.44 305 ASP A O 1
ATOM 2436 N N . LEU A 1 306 ? -18.730 -16.161 19.710 1.00 95.12 306 LEU A N 1
ATOM 2437 C CA . LEU A 1 306 ? -17.636 -15.245 20.017 1.00 95.12 306 LEU A CA 1
ATOM 2438 C C . LEU A 1 306 ? -18.165 -13.909 20.550 1.00 95.12 306 LEU A C 1
ATOM 2440 O O . LEU A 1 306 ? -17.574 -13.353 21.470 1.00 95.12 306 LEU A O 1
ATOM 2444 N N . LEU A 1 307 ? -19.258 -13.395 19.991 1.00 96.69 307 LEU A N 1
ATOM 2445 C CA . LEU A 1 307 ? -19.787 -12.072 20.312 1.00 96.69 307 LEU A CA 1
ATOM 2446 C C . LEU A 1 307 ? -20.688 -12.146 21.551 1.00 96.69 307 LEU A C 1
ATOM 2448 O O . LEU A 1 307 ? -21.458 -13.095 21.713 1.00 96.69 307 LEU A O 1
ATOM 2452 N N . TYR A 1 308 ? -20.599 -11.153 22.437 1.00 95.62 308 TYR A N 1
ATOM 2453 C CA . TYR A 1 308 ? -21.579 -11.012 23.515 1.00 95.62 308 TYR A CA 1
ATOM 2454 C C . TYR A 1 308 ? -22.854 -10.350 22.998 1.00 95.62 308 TYR A C 1
ATOM 2456 O O . TYR A 1 308 ? -22.826 -9.584 22.035 1.00 95.62 308 TYR A O 1
ATOM 2464 N N . GLU A 1 309 ? -23.968 -10.618 23.680 1.00 95.81 309 GLU A N 1
ATOM 2465 C CA . GLU A 1 309 ? -25.241 -9.956 23.395 1.00 95.81 309 GLU A CA 1
ATOM 2466 C C . GLU A 1 309 ? -25.082 -8.424 23.418 1.00 95.81 309 GLU A C 1
ATOM 2468 O O . GLU A 1 309 ? -24.317 -7.913 24.241 1.00 95.81 309 GLU A O 1
ATOM 2473 N N . PRO A 1 310 ? -25.769 -7.680 22.535 1.00 97.62 310 PRO A N 1
ATOM 2474 C CA . PRO A 1 310 ? -25.705 -6.222 22.509 1.00 97.62 310 PRO A CA 1
ATOM 2475 C C . PRO A 1 310 ? -26.034 -5.586 23.865 1.00 97.62 310 PRO A C 1
ATOM 2477 O O . PRO A 1 310 ? -26.937 -6.042 24.566 1.00 97.62 310 PRO A O 1
ATOM 2480 N N . ALA A 1 311 ? -25.351 -4.492 24.199 1.00 97.12 311 ALA A N 1
ATOM 2481 C CA . ALA A 1 311 ? -25.672 -3.690 25.372 1.00 97.12 311 ALA A CA 1
ATOM 2482 C C . ALA A 1 311 ? -26.907 -2.818 25.111 1.00 97.12 311 ALA A C 1
ATOM 2484 O O . ALA A 1 311 ? -27.087 -2.256 24.026 1.00 97.12 311 ALA A O 1
ATOM 2485 N N . THR A 1 312 ? -27.740 -2.675 26.133 1.00 97.38 312 THR A N 1
ATOM 2486 C CA . THR A 1 312 ? -28.848 -1.713 26.153 1.00 97.38 312 THR A CA 1
ATOM 2487 C C . THR A 1 312 ? -28.340 -0.290 26.402 1.00 97.38 312 THR A C 1
ATOM 2489 O O . THR A 1 312 ? -27.264 -0.090 26.969 1.00 97.38 312 THR A O 1
ATOM 2492 N N . GLU A 1 313 ? -29.114 0.729 26.012 1.00 97.44 313 GLU A N 1
ATOM 2493 C CA . GLU A 1 313 ? -28.743 2.125 26.303 1.00 97.44 313 GLU A CA 1
ATOM 2494 C C . GLU A 1 313 ? -28.678 2.384 27.815 1.00 97.44 313 GLU A C 1
ATOM 2496 O O . GLU A 1 313 ? -27.853 3.174 28.267 1.00 97.44 313 GLU A O 1
ATOM 2501 N N . GLU A 1 314 ? -29.501 1.694 28.610 1.00 97.12 314 GLU A N 1
ATOM 2502 C CA . GLU A 1 314 ? -29.465 1.767 30.070 1.00 97.12 314 GLU A CA 1
ATOM 2503 C C . GLU A 1 314 ? -28.157 1.206 30.647 1.00 97.12 314 GLU A C 1
ATOM 2505 O O . GLU A 1 314 ? -27.604 1.786 31.581 1.00 97.12 314 GLU A O 1
ATOM 2510 N N . GLU A 1 315 ? -27.636 0.108 30.092 1.00 97.62 315 GLU A N 1
ATOM 2511 C CA . GLU A 1 315 ? -26.337 -0.447 30.493 1.00 97.62 315 GLU A CA 1
ATOM 2512 C C . GLU A 1 315 ? -25.179 0.468 30.087 1.00 97.62 315 GLU A C 1
ATOM 2514 O O . GLU A 1 315 ? -24.261 0.670 30.883 1.00 97.62 315 GLU A O 1
ATOM 2519 N N . ILE A 1 316 ? -25.232 1.053 28.885 1.00 97.44 316 ILE A N 1
ATOM 2520 C CA . ILE A 1 316 ? -24.231 2.025 28.419 1.00 97.44 316 ILE A CA 1
ATOM 2521 C C . ILE A 1 316 ? -24.235 3.261 29.324 1.00 97.44 316 ILE A C 1
ATOM 2523 O O . ILE A 1 316 ? -23.173 3.679 29.782 1.00 97.44 316 ILE A O 1
ATOM 2527 N N . ALA A 1 317 ? -25.411 3.801 29.648 1.00 96.75 317 ALA A N 1
ATOM 2528 C CA . ALA A 1 317 ? -25.537 4.940 30.552 1.00 96.75 317 ALA A CA 1
ATOM 2529 C C . ALA A 1 317 ? -25.008 4.616 31.960 1.00 96.75 317 ALA A C 1
ATOM 2531 O O . ALA A 1 317 ? -24.263 5.404 32.535 1.00 96.75 317 ALA A O 1
ATOM 2532 N N . ALA A 1 318 ? -25.318 3.431 32.496 1.00 96.56 318 ALA A N 1
ATOM 2533 C CA . ALA A 1 318 ? -24.807 2.998 33.796 1.00 96.56 318 ALA A CA 1
ATOM 2534 C C . ALA A 1 318 ? -23.276 2.822 33.806 1.00 96.56 318 ALA A C 1
ATOM 2536 O O . ALA A 1 318 ? -22.629 3.074 34.825 1.00 96.56 318 ALA A O 1
ATOM 2537 N N . ALA A 1 319 ? -22.688 2.395 32.686 1.00 96.19 319 ALA A N 1
ATOM 2538 C CA . ALA A 1 319 ? -21.240 2.338 32.525 1.00 96.19 319 ALA A CA 1
ATOM 2539 C C . ALA A 1 319 ? -20.623 3.745 32.482 1.00 96.19 319 ALA A C 1
ATOM 2541 O O . ALA A 1 319 ? -19.639 3.991 33.179 1.00 96.19 319 ALA A O 1
ATOM 2542 N N . GLU A 1 320 ? -21.224 4.678 31.738 1.00 95.94 320 GLU A N 1
ATOM 2543 C CA . GLU A 1 320 ? -20.772 6.075 31.679 1.00 95.94 320 GLU A CA 1
ATOM 2544 C C . GLU A 1 320 ? -20.862 6.779 33.039 1.00 95.94 320 GLU A C 1
ATOM 2546 O O . GLU A 1 320 ? -19.937 7.494 33.425 1.00 95.94 320 GLU A O 1
ATOM 2551 N N . ASP A 1 321 ? -21.909 6.511 33.821 1.00 95.12 321 ASP A N 1
ATOM 2552 C CA . ASP A 1 321 ? -22.036 7.009 35.197 1.00 95.12 321 ASP A CA 1
ATOM 2553 C C . ASP A 1 321 ? -20.913 6.488 36.113 1.00 95.12 321 ASP A C 1
ATOM 2555 O O . ASP A 1 321 ? -20.532 7.150 37.082 1.00 95.12 321 ASP A O 1
ATOM 2559 N N . LYS A 1 322 ? -20.378 5.296 35.821 1.00 94.19 322 LYS A N 1
ATOM 2560 C CA . LYS A 1 322 ? -19.349 4.638 36.633 1.00 94.19 322 LYS A CA 1
ATOM 2561 C C . LYS A 1 322 ? -17.934 5.102 36.296 1.00 94.19 322 LYS A C 1
ATOM 2563 O O . LYS A 1 322 ? -17.133 5.264 37.214 1.00 94.19 322 LYS A O 1
ATOM 2568 N N . VAL A 1 323 ? -17.604 5.249 35.012 1.00 93.31 323 VAL A N 1
ATOM 2569 C CA . VAL A 1 323 ? -16.215 5.485 34.561 1.00 93.31 323 VAL A CA 1
ATOM 2570 C C . VAL A 1 323 ? -16.023 6.766 33.746 1.00 93.31 323 VAL A C 1
ATOM 2572 O O . VAL A 1 323 ? -14.905 7.084 33.342 1.00 93.31 323 VAL A O 1
ATOM 2575 N N . GLY A 1 324 ? -17.092 7.533 33.538 1.00 92.00 324 GLY A N 1
ATOM 2576 C CA . GLY A 1 324 ? -17.113 8.700 32.665 1.00 92.00 324 GLY A CA 1
ATOM 2577 C C . GLY A 1 324 ? -17.490 8.358 31.223 1.00 92.00 324 GLY A C 1
ATOM 2578 O O . GLY A 1 324 ? -17.735 7.207 30.875 1.00 92.00 324 GLY A O 1
ATOM 2579 N N . GLU A 1 325 ? -17.545 9.393 30.384 1.00 92.12 325 GLU A N 1
ATOM 2580 C CA . GLU A 1 325 ? -17.970 9.291 28.984 1.00 92.12 325 GLU A CA 1
ATOM 2581 C C . GLU A 1 325 ? -17.180 8.230 28.204 1.00 92.12 325 GLU A C 1
ATOM 2583 O O . GLU A 1 325 ? -15.945 8.263 28.146 1.00 92.12 325 GLU A O 1
ATOM 2588 N N . LEU A 1 326 ? -17.916 7.316 27.569 1.00 95.56 326 LEU A N 1
ATOM 2589 C CA . LEU A 1 326 ? -17.354 6.302 26.689 1.00 95.56 326 LEU A CA 1
ATOM 2590 C C . LEU A 1 326 ? -17.177 6.870 25.271 1.00 95.56 326 LEU A C 1
ATOM 2592 O O . LEU A 1 326 ? -18.036 7.631 24.805 1.00 95.56 326 LEU A O 1
ATOM 2596 N N . PRO A 1 327 ? -16.121 6.463 24.541 1.00 95.75 327 PRO A N 1
ATOM 2597 C CA . PRO A 1 327 ? -15.945 6.850 23.146 1.00 95.75 327 PRO A CA 1
ATOM 2598 C C . PRO A 1 327 ? -17.146 6.490 22.263 1.00 95.75 327 PRO A C 1
ATOM 2600 O O . PRO A 1 327 ? -17.832 5.487 22.484 1.00 95.75 327 PRO A O 1
ATOM 2603 N N . ALA A 1 328 ? -17.424 7.323 21.259 1.00 93.25 328 ALA A N 1
ATOM 2604 C CA . ALA A 1 328 ? -18.623 7.194 20.433 1.00 93.25 328 ALA A CA 1
ATOM 2605 C C . ALA A 1 328 ? -18.646 5.897 19.608 1.00 93.25 328 ALA A C 1
ATOM 2607 O O . ALA A 1 328 ? -19.655 5.194 19.611 1.00 93.25 328 ALA A O 1
ATOM 2608 N N . ASP A 1 329 ? -17.536 5.560 18.955 1.00 92.19 329 ASP A N 1
ATOM 2609 C CA . ASP A 1 329 ? -17.374 4.338 18.163 1.00 92.19 329 ASP A CA 1
ATOM 2610 C C . ASP A 1 329 ? -17.434 3.085 19.056 1.00 92.19 329 ASP A C 1
ATOM 2612 O O . ASP A 1 329 ? -18.087 2.104 18.705 1.00 92.19 329 ASP A O 1
ATOM 2616 N N . PHE A 1 330 ? -16.858 3.140 20.262 1.00 95.56 330 PHE A N 1
ATOM 2617 C CA . PHE A 1 330 ? -16.976 2.064 21.241 1.00 95.56 330 PHE A CA 1
ATOM 2618 C C . PHE A 1 330 ? -18.439 1.848 21.644 1.00 95.56 330 PHE A C 1
ATOM 2620 O O . PHE A 1 330 ? -18.914 0.716 21.636 1.00 95.56 330 PHE A O 1
ATOM 2627 N N . LYS A 1 331 ? -19.211 2.915 21.896 1.00 96.25 331 LYS A N 1
ATOM 2628 C CA . LYS A 1 331 ? -20.662 2.798 22.142 1.00 96.25 331 LYS A CA 1
ATOM 2629 C C . LYS A 1 331 ? -21.415 2.205 20.953 1.00 96.25 331 LYS A C 1
ATOM 2631 O O . LYS A 1 331 ? -22.344 1.427 21.148 1.00 96.25 331 LYS A O 1
ATOM 2636 N N . GLU A 1 332 ? -21.049 2.557 19.725 1.00 95.44 332 GLU A N 1
ATOM 2637 C CA . GLU A 1 332 ? -21.633 1.939 18.529 1.00 95.44 332 GLU A CA 1
ATOM 2638 C C . GLU A 1 332 ? -21.325 0.443 18.432 1.00 95.44 332 GLU A C 1
ATOM 2640 O O . GLU A 1 332 ? -22.227 -0.330 18.110 1.00 95.44 332 GLU A O 1
ATOM 2645 N N . MET A 1 333 ? -20.101 0.024 18.769 1.00 96.06 333 MET A N 1
ATOM 2646 C CA . MET A 1 333 ? -19.749 -1.391 18.881 1.00 96.06 333 MET A CA 1
ATOM 2647 C C . MET A 1 333 ? -20.639 -2.084 19.915 1.00 96.06 333 MET A C 1
ATOM 2649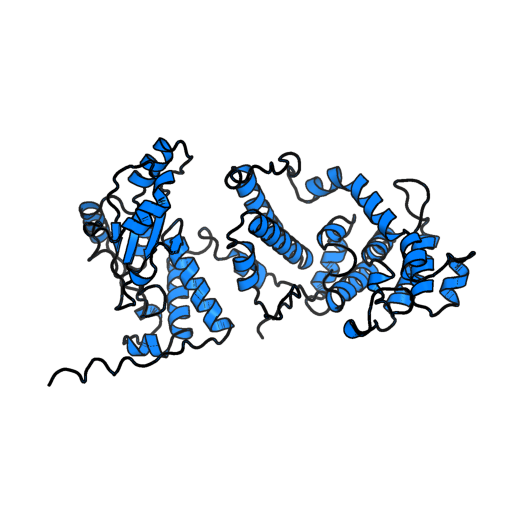 O O . MET A 1 333 ? -21.258 -3.092 19.591 1.00 96.06 333 MET A O 1
ATOM 2653 N N . LEU A 1 334 ? -20.763 -1.514 21.120 1.00 97.12 334 LEU A N 1
ATOM 2654 C CA . LEU A 1 334 ? -21.535 -2.087 22.231 1.00 97.12 334 LEU A CA 1
ATOM 2655 C C . LEU A 1 334 ? -23.011 -2.323 21.879 1.00 97.12 334 LEU A C 1
ATOM 2657 O O . LEU A 1 334 ? -23.586 -3.324 22.303 1.00 97.12 334 LEU A O 1
ATOM 2661 N N . ARG A 1 335 ? -23.606 -1.455 21.051 1.00 97.06 335 ARG A N 1
ATOM 2662 C CA . ARG A 1 335 ? -24.980 -1.608 20.526 1.00 97.06 335 ARG A CA 1
ATOM 2663 C C . ARG A 1 335 ? -25.149 -2.765 19.544 1.00 97.06 335 ARG A C 1
ATOM 2665 O O . ARG A 1 335 ? -26.279 -3.145 19.241 1.00 97.06 335 ARG A O 1
ATOM 2672 N N . VAL A 1 336 ? -24.054 -3.283 18.998 1.00 96.75 336 VAL A N 1
ATOM 2673 C CA . VAL A 1 336 ? -24.045 -4.429 18.080 1.00 96.75 336 VAL A CA 1
ATOM 2674 C C . VAL A 1 336 ? -23.590 -5.696 18.796 1.00 96.75 336 VAL A C 1
ATOM 2676 O O . VAL A 1 336 ? -24.190 -6.746 18.594 1.00 96.75 336 VAL A O 1
ATOM 2679 N N . ALA A 1 337 ? -22.562 -5.596 19.632 1.00 97.00 337 ALA A N 1
ATOM 2680 C CA . ALA A 1 337 ? -22.101 -6.642 20.530 1.00 97.00 337 ALA A CA 1
ATOM 2681 C C . ALA A 1 337 ? -21.410 -5.991 21.729 1.00 97.00 337 ALA A C 1
ATOM 2683 O O . ALA A 1 337 ? -20.509 -5.165 21.560 1.00 97.00 337 ALA A O 1
ATOM 2684 N N . ASN A 1 338 ? -21.784 -6.383 22.945 1.00 96.69 338 ASN A N 1
ATOM 2685 C CA . ASN A 1 338 ? -21.178 -5.882 24.177 1.00 96.69 338 ASN A CA 1
ATOM 2686 C C . ASN A 1 338 ? -19.791 -6.512 24.427 1.00 96.69 338 ASN A C 1
ATOM 2688 O O . ASN A 1 338 ? -19.545 -7.154 25.444 1.00 96.69 338 ASN A O 1
ATOM 2692 N N . GLY A 1 339 ? -18.893 -6.372 23.456 1.00 95.19 339 GLY A N 1
ATOM 2693 C CA . GLY A 1 339 ? -17.601 -7.039 23.414 1.00 95.19 339 GLY A CA 1
ATOM 2694 C C . GLY A 1 339 ? -17.636 -8.399 22.715 1.00 95.19 339 GLY A C 1
ATOM 2695 O O . GLY A 1 339 ? -18.623 -8.807 22.098 1.00 95.19 339 GLY A O 1
ATOM 2696 N N . PHE A 1 340 ? -16.521 -9.111 22.823 1.00 95.69 340 PHE A N 1
ATOM 2697 C CA . PHE A 1 340 ? -16.294 -10.401 22.186 1.00 95.69 340 PHE A CA 1
ATOM 2698 C C . PHE A 1 340 ? -15.271 -11.215 22.982 1.00 95.69 340 PHE A C 1
ATOM 2700 O O . PHE A 1 340 ? -14.441 -10.672 23.709 1.00 95.69 340 PHE A O 1
ATOM 2707 N N . LYS A 1 341 ? -15.320 -12.533 22.844 1.00 94.06 341 LYS A N 1
ATOM 2708 C CA . LYS A 1 341 ? -14.390 -13.474 23.470 1.00 94.06 341 LYS A CA 1
ATOM 2709 C C . LYS A 1 341 ? -13.098 -13.546 22.659 1.00 94.06 341 LYS A C 1
ATOM 2711 O O . LYS A 1 341 ? -13.140 -13.565 21.434 1.00 94.06 341 LYS A O 1
ATOM 2716 N N . GLY A 1 342 ? -11.961 -13.621 23.337 1.00 90.38 342 GLY A N 1
ATOM 2717 C CA . GLY A 1 342 ? -10.687 -14.010 22.732 1.00 90.38 342 GLY A CA 1
ATOM 2718 C C . GLY A 1 342 ? -10.283 -15.399 23.203 1.00 90.38 342 GLY A C 1
ATOM 2719 O O . GLY A 1 342 ? -11.128 -16.213 23.568 1.00 90.38 342 GLY A O 1
ATOM 2720 N N . GLY A 1 343 ? -8.984 -15.663 23.235 1.00 85.12 343 GLY A N 1
ATOM 2721 C CA . GLY A 1 343 ? -8.438 -16.850 23.880 1.00 85.12 343 GLY A CA 1
ATOM 2722 C C . GLY A 1 343 ? -7.058 -16.584 24.460 1.00 85.12 343 GLY A C 1
ATOM 2723 O O . GLY A 1 343 ? -6.553 -15.467 24.405 1.00 85.12 343 GLY A O 1
ATOM 2724 N N . TRP A 1 344 ? -6.423 -17.629 24.997 1.00 81.31 344 TRP A N 1
ATOM 2725 C CA . TRP A 1 344 ? -5.147 -17.492 25.709 1.00 81.31 344 TRP A CA 1
ATOM 2726 C C . TRP A 1 344 ? -4.031 -16.783 24.920 1.00 81.31 344 TRP A C 1
ATOM 2728 O O . TRP A 1 344 ? -3.283 -16.013 25.502 1.00 81.31 344 TRP A O 1
ATOM 2738 N N . HIS A 1 345 ? -3.986 -16.969 23.599 1.00 76.38 345 HIS A N 1
ATOM 2739 C CA . HIS A 1 345 ? -2.979 -16.369 22.708 1.00 76.38 345 HIS A CA 1
ATOM 2740 C C . HIS A 1 345 ? -3.599 -15.621 21.516 1.00 76.38 345 HIS A C 1
ATOM 2742 O O . HIS A 1 345 ? -2.901 -15.363 20.548 1.00 76.38 345 HIS A O 1
ATOM 2748 N N . PHE A 1 346 ? -4.906 -15.324 21.534 1.00 83.81 346 PHE A N 1
ATOM 2749 C CA . PHE A 1 346 ? -5.514 -14.550 20.444 1.00 83.81 346 PHE A CA 1
ATOM 2750 C C . PHE A 1 346 ? -6.452 -13.478 20.994 1.00 83.81 346 PHE A C 1
ATOM 2752 O O . PHE A 1 346 ? -7.146 -13.685 22.001 1.00 83.81 346 PHE A O 1
ATOM 2759 N N . PHE A 1 347 ? -6.416 -12.315 20.348 1.00 88.25 347 PHE A N 1
ATOM 2760 C CA . PHE A 1 347 ? -7.154 -11.099 20.705 1.00 88.25 347 PHE A CA 1
ATOM 2761 C C . PHE A 1 347 ? -6.986 -10.637 22.154 1.00 88.25 347 PHE A C 1
ATOM 2763 O O . PHE A 1 347 ? -7.878 -9.981 22.694 1.00 88.25 347 PHE A O 1
ATOM 2770 N N . ALA A 1 348 ? -5.896 -11.025 22.824 1.00 86.94 348 ALA A N 1
ATOM 2771 C CA . ALA A 1 348 ? -5.659 -10.675 24.223 1.00 86.94 348 ALA A CA 1
ATOM 2772 C C . ALA A 1 348 ? -6.860 -10.981 25.143 1.00 86.94 348 ALA A C 1
ATOM 2774 O O . ALA A 1 348 ? -7.256 -10.181 25.993 1.00 86.94 348 ALA A O 1
ATOM 2775 N N . GLY A 1 349 ? -7.497 -12.134 24.911 1.00 89.88 349 GLY A N 1
ATOM 2776 C CA . GLY A 1 349 ? -8.689 -12.565 25.643 1.00 89.88 349 GLY A CA 1
ATOM 2777 C C . GLY A 1 349 ? -9.990 -11.842 25.276 1.00 89.88 349 GLY A C 1
ATOM 2778 O O . GLY A 1 349 ? -11.032 -12.183 25.835 1.00 89.88 349 GLY A O 1
ATOM 2779 N N . GLY A 1 350 ? -9.972 -10.910 24.321 1.00 93.31 350 GLY A N 1
ATOM 2780 C CA . GLY A 1 350 ? -11.134 -10.139 23.876 1.00 93.31 350 GLY A CA 1
ATOM 2781 C C . GLY A 1 350 ? -11.621 -9.136 24.924 1.00 93.31 350 GLY A C 1
ATOM 2782 O O . GLY A 1 350 ? -10.923 -8.845 25.889 1.00 93.31 350 GLY A O 1
ATOM 2783 N N . ILE A 1 351 ? -12.844 -8.632 24.769 1.00 94.44 351 ILE A N 1
ATOM 2784 C CA . ILE A 1 351 ? -13.456 -7.621 25.644 1.00 94.44 351 ILE A CA 1
ATOM 2785 C C . ILE A 1 351 ? -14.696 -8.226 26.311 1.00 94.44 351 ILE A C 1
ATOM 2787 O O . ILE A 1 351 ? -15.648 -8.575 25.620 1.00 94.44 351 ILE A O 1
ATOM 2791 N N . ALA A 1 352 ? -14.721 -8.307 27.646 1.00 90.56 352 ALA A N 1
ATOM 2792 C CA . ALA A 1 352 ? -15.823 -8.894 28.431 1.00 90.56 352 ALA A CA 1
ATOM 2793 C C . ALA A 1 352 ? -17.124 -8.073 28.450 1.00 90.56 352 ALA A C 1
ATOM 2795 O O . ALA A 1 352 ? -18.095 -8.476 29.089 1.00 90.56 352 ALA A O 1
ATOM 2796 N N . GLY A 1 353 ? -17.120 -6.910 27.803 1.00 88.75 353 GLY A N 1
ATOM 2797 C CA . GLY A 1 353 ? -18.208 -5.944 27.847 1.00 88.75 353 GLY A CA 1
ATOM 2798 C C . GLY A 1 353 ? -18.123 -4.982 29.028 1.00 88.75 353 GLY A C 1
ATOM 2799 O O . GLY A 1 353 ? -17.153 -4.955 29.792 1.00 88.75 353 GLY A O 1
ATOM 2800 N N . ILE A 1 354 ? -19.153 -4.149 29.156 1.00 94.12 354 ILE A N 1
ATOM 2801 C CA . ILE A 1 354 ? -19.166 -3.015 30.091 1.00 94.12 354 ILE A CA 1
ATOM 2802 C C . ILE A 1 354 ? -19.619 -3.357 31.517 1.00 94.12 354 ILE A C 1
ATOM 2804 O O . ILE A 1 354 ? -19.509 -2.518 32.404 1.00 94.12 354 ILE A O 1
ATOM 2808 N N . GLN A 1 355 ? -20.082 -4.576 31.801 1.00 88.50 355 GLN A N 1
ATOM 2809 C CA . GLN A 1 355 ? -20.581 -4.943 33.138 1.00 88.50 355 GLN A CA 1
ATOM 2810 C C . GLN A 1 355 ? -19.473 -4.911 34.203 1.00 88.50 355 GLN A C 1
ATOM 2812 O O . GLN A 1 355 ? -19.716 -4.541 35.355 1.00 88.50 355 GLN A O 1
ATOM 2817 N N . SER A 1 356 ? -18.247 -5.254 33.807 1.00 84.81 356 SER A N 1
ATOM 2818 C CA . SER A 1 356 ? -17.063 -5.254 34.672 1.00 84.81 356 SER A CA 1
ATOM 2819 C C . SER A 1 356 ? -16.160 -4.037 34.460 1.00 84.81 356 SER A C 1
ATOM 2821 O O . SER A 1 356 ? -15.025 -4.046 34.928 1.00 84.81 356 SER A O 1
ATOM 2823 N N . ILE A 1 357 ? -16.630 -2.997 33.763 1.00 92.62 357 ILE A N 1
ATOM 2824 C CA . ILE A 1 357 ? -15.824 -1.803 33.482 1.00 92.62 357 ILE A CA 1
ATOM 2825 C C . ILE A 1 357 ? -15.437 -1.092 34.782 1.00 92.62 357 ILE A C 1
ATOM 2827 O O . ILE A 1 357 ? -16.266 -0.940 35.686 1.00 92.62 357 ILE A O 1
ATOM 2831 N N . THR A 1 358 ? -14.185 -0.667 34.906 1.00 92.31 358 THR A N 1
ATOM 2832 C CA . THR A 1 358 ? -13.699 0.112 36.055 1.00 92.31 358 THR A CA 1
ATOM 2833 C C . THR A 1 358 ? -12.758 1.209 35.583 1.00 92.31 358 THR A C 1
ATOM 2835 O O . THR A 1 358 ? -12.403 1.273 34.411 1.00 92.31 358 THR A O 1
ATOM 2838 N N . THR A 1 359 ? -12.338 2.079 36.490 1.00 90.94 359 THR A N 1
ATOM 2839 C CA . THR A 1 359 ? -11.140 2.897 36.303 1.00 90.94 359 THR A CA 1
ATOM 2840 C C . THR A 1 359 ? -9.908 2.112 36.774 1.00 90.94 359 THR A C 1
ATOM 2842 O O . THR A 1 359 ? -10.032 1.211 37.612 1.00 90.94 359 THR A O 1
ATOM 2845 N N . ASP A 1 360 ? -8.724 2.389 36.222 1.00 82.94 360 ASP A N 1
ATOM 2846 C CA . ASP A 1 360 ? -7.478 1.821 36.751 1.00 82.94 360 ASP A CA 1
ATOM 2847 C C . ASP A 1 360 ? -7.140 2.481 38.093 1.00 82.94 360 ASP A C 1
ATOM 2849 O O . ASP A 1 360 ? -6.770 3.652 38.169 1.00 82.94 360 ASP A O 1
ATOM 2853 N N . GLU A 1 361 ? -7.271 1.705 39.164 1.00 69.38 361 GLU A N 1
ATOM 2854 C CA . GLU A 1 361 ? -6.855 2.086 40.519 1.00 69.38 361 GLU A CA 1
ATOM 2855 C C . GLU A 1 361 ? -5.565 1.361 40.944 1.00 69.38 361 GLU A C 1
ATOM 2857 O O . GLU A 1 361 ? -5.015 1.638 42.011 1.00 69.38 361 GLU A O 1
ATOM 2862 N N . GLY A 1 362 ? -5.089 0.410 40.129 1.00 61.38 362 GLY A N 1
ATOM 2863 C CA . GLY A 1 362 ? -4.063 -0.566 40.501 1.00 61.38 362 GLY A CA 1
ATOM 2864 C C . GLY A 1 362 ? -2.672 -0.307 39.929 1.00 61.38 362 GLY A C 1
ATOM 2865 O O . GLY A 1 362 ? -1.788 -1.127 40.162 1.00 61.38 362 GLY A O 1
ATOM 2866 N N . GLY A 1 363 ? -2.479 0.778 39.172 1.00 69.50 363 GLY A N 1
ATOM 2867 C CA . GLY A 1 363 ? -1.213 1.072 38.493 1.00 69.50 363 GLY A CA 1
ATOM 2868 C C . GLY A 1 363 ? -0.934 0.151 37.304 1.00 69.50 363 GLY A C 1
ATOM 2869 O O . GLY A 1 363 ? 0.165 0.172 36.762 1.00 69.50 363 GLY A O 1
ATOM 2870 N N . ASN A 1 364 ? -1.914 -0.646 36.860 1.00 69.81 364 ASN A N 1
ATOM 2871 C CA . ASN A 1 364 ? -1.725 -1.528 35.704 1.00 69.81 364 ASN A CA 1
ATOM 2872 C C . ASN A 1 364 ? -1.685 -0.738 34.391 1.00 69.81 364 ASN A C 1
ATOM 2874 O O . ASN A 1 364 ? -1.234 -1.260 33.378 1.00 69.81 364 ASN A O 1
ATOM 2878 N N . ALA A 1 365 ? -2.156 0.511 34.404 1.00 76.94 365 ALA A N 1
ATOM 2879 C CA . ALA A 1 365 ? -2.060 1.414 33.272 1.00 76.94 365 ALA A CA 1
ATOM 2880 C C . ALA A 1 365 ? -0.737 2.206 33.233 1.00 76.94 365 ALA A C 1
ATOM 2882 O O . ALA A 1 365 ? -0.574 3.036 32.340 1.00 76.94 365 ALA A O 1
ATOM 2883 N N . GLU A 1 366 ? 0.203 1.990 34.170 1.00 78.06 366 GLU A N 1
ATOM 2884 C CA . GLU A 1 366 ? 1.456 2.765 34.270 1.00 78.06 366 GLU A CA 1
ATOM 2885 C C . GLU A 1 366 ? 2.265 2.741 32.964 1.00 78.06 366 GLU A C 1
ATOM 2887 O O . GLU A 1 366 ? 2.737 3.787 32.523 1.00 78.06 366 GLU A O 1
ATOM 2892 N N . SER A 1 367 ? 2.338 1.594 32.281 1.00 75.56 367 SER A N 1
ATOM 2893 C CA . SER A 1 367 ? 3.001 1.489 30.973 1.00 75.56 367 SER A CA 1
ATOM 2894 C C . SER A 1 367 ? 2.351 2.386 29.913 1.00 75.56 367 SER A C 1
ATOM 2896 O O . SER A 1 367 ? 3.053 3.039 29.145 1.00 75.56 367 SER A O 1
ATOM 2898 N N . GLY A 1 368 ? 1.017 2.485 29.907 1.00 73.69 368 GLY A N 1
ATOM 2899 C CA . GLY A 1 368 ? 0.284 3.398 29.025 1.00 73.69 368 GLY A CA 1
ATOM 2900 C C . GLY A 1 368 ? 0.513 4.866 29.383 1.00 73.69 368 GLY A C 1
ATOM 2901 O O . GLY A 1 368 ? 0.739 5.688 28.503 1.00 73.69 368 GLY A O 1
ATOM 2902 N N . TYR A 1 369 ? 0.534 5.199 30.676 1.00 76.25 369 TYR A N 1
ATOM 2903 C CA . TYR A 1 369 ? 0.868 6.549 31.137 1.00 76.25 369 TYR A CA 1
ATOM 2904 C C . TYR A 1 369 ? 2.249 7.001 30.685 1.00 76.25 369 TYR A C 1
ATOM 2906 O O . TYR A 1 369 ? 2.387 8.118 30.201 1.00 76.25 369 TYR A O 1
ATOM 2914 N N . LEU A 1 370 ? 3.256 6.142 30.848 1.00 80.06 370 LEU A N 1
ATOM 2915 C CA . LEU A 1 370 ? 4.622 6.442 30.431 1.00 80.06 370 LEU A CA 1
ATOM 2916 C C . LEU A 1 370 ? 4.712 6.602 28.914 1.00 80.06 370 LEU A C 1
ATOM 2918 O O . LEU A 1 370 ? 5.401 7.502 28.443 1.00 80.06 370 LEU A O 1
ATOM 2922 N N . HIS A 1 371 ? 3.993 5.766 28.162 1.00 81.00 371 HIS A N 1
ATOM 2923 C CA . HIS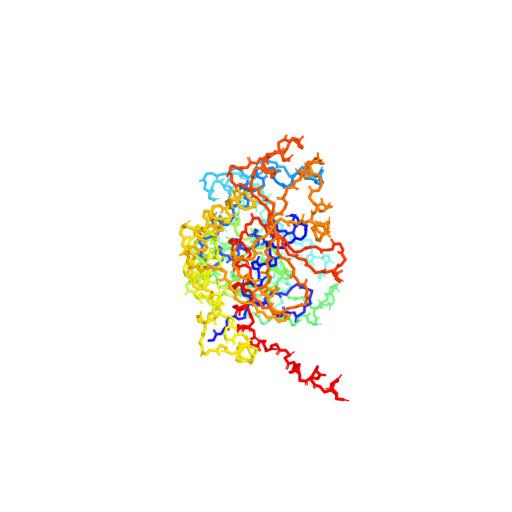 A 1 371 ? 3.943 5.856 26.706 1.00 81.00 371 HIS A CA 1
ATOM 2924 C C . HIS A 1 371 ? 3.307 7.173 26.226 1.00 81.00 371 HIS A C 1
ATOM 2926 O O . HIS A 1 371 ? 3.806 7.786 25.289 1.00 81.00 371 HIS A O 1
ATOM 2932 N N . TYR A 1 372 ? 2.250 7.645 26.895 1.00 84.69 372 TYR A N 1
ATOM 2933 C CA . TYR A 1 372 ? 1.507 8.850 26.507 1.00 84.69 372 TYR A CA 1
ATOM 2934 C C . TYR A 1 372 ? 1.851 10.107 27.324 1.00 84.69 372 TYR A C 1
ATOM 2936 O O . TYR A 1 372 ? 1.115 11.092 27.252 1.00 84.69 372 TYR A O 1
ATOM 2944 N N . ASP A 1 373 ? 2.937 10.127 28.105 1.00 85.19 373 ASP A N 1
ATOM 2945 C CA . ASP A 1 373 ? 3.232 11.245 29.021 1.00 85.19 373 ASP A CA 1
ATOM 2946 C C . ASP A 1 373 ? 3.401 12.581 28.276 1.00 85.19 373 ASP A C 1
ATOM 2948 O O . ASP A 1 373 ? 2.866 13.615 28.690 1.00 85.19 373 ASP A O 1
ATOM 2952 N N . GLU A 1 374 ? 4.060 12.554 27.114 1.00 84.38 374 GLU A N 1
ATOM 2953 C CA . GLU A 1 374 ? 4.235 13.736 26.266 1.00 84.38 374 GLU A CA 1
ATOM 2954 C C . GLU A 1 374 ? 2.916 14.252 25.677 1.00 84.38 374 GLU A C 1
ATOM 2956 O O . GLU A 1 374 ? 2.748 15.458 25.487 1.00 84.38 374 GLU A O 1
ATOM 2961 N N . ASP A 1 375 ? 1.971 13.357 25.381 1.00 87.38 375 ASP A N 1
ATOM 2962 C CA . ASP A 1 375 ? 0.642 13.721 24.884 1.00 87.38 375 ASP A CA 1
ATOM 2963 C C . ASP A 1 375 ? -0.288 14.189 25.997 1.00 87.38 375 ASP A C 1
ATOM 2965 O O . ASP A 1 375 ? -1.141 15.044 25.764 1.00 87.38 375 ASP A O 1
ATOM 2969 N N . LEU A 1 376 ? -0.124 13.657 27.207 1.00 87.56 376 LEU A N 1
ATOM 2970 C CA . LEU A 1 376 ? -0.940 14.003 28.365 1.00 87.56 376 LEU A CA 1
ATOM 2971 C C . LEU A 1 376 ? -0.393 15.207 29.139 1.00 87.56 376 LEU A C 1
ATOM 2973 O O . LEU A 1 376 ? -1.116 15.765 29.966 1.00 87.56 376 LEU A O 1
ATOM 2977 N N . ALA A 1 377 ? 0.850 15.631 28.893 1.00 87.81 377 ALA A N 1
ATOM 2978 C CA . ALA A 1 377 ? 1.512 16.752 29.566 1.00 87.81 377 ALA A CA 1
ATOM 2979 C C . ALA A 1 377 ? 1.366 16.694 31.104 1.00 87.81 377 ALA A C 1
ATOM 2981 O O . ALA A 1 377 ? 1.029 17.694 31.767 1.00 87.81 377 ALA A O 1
ATOM 2982 N N . GLY A 1 378 ? 1.558 15.497 31.669 1.00 80.25 378 GLY A N 1
ATOM 2983 C CA . GLY A 1 378 ? 1.454 15.220 33.102 1.00 80.25 378 GLY A CA 1
ATOM 2984 C C . GLY A 1 378 ? 0.057 15.428 33.703 1.00 80.25 378 GLY A C 1
ATOM 2985 O O . GLY A 1 378 ? -0.060 15.709 34.900 1.00 80.25 378 GLY A O 1
ATOM 2986 N N . ILE A 1 379 ? -1.013 15.382 32.902 1.00 84.00 379 ILE A N 1
ATOM 2987 C CA . ILE A 1 379 ? -2.383 15.378 33.428 1.00 84.00 379 ILE A CA 1
ATOM 2988 C C . ILE A 1 379 ? -2.670 14.023 34.070 1.00 84.00 379 ILE A C 1
ATOM 2990 O O . ILE A 1 379 ? -2.435 12.969 33.488 1.00 84.00 379 ILE A O 1
ATOM 2994 N N . LYS A 1 380 ? -3.236 14.062 35.279 1.00 81.38 380 LYS A N 1
ATOM 2995 C CA . LYS A 1 380 ? -3.768 12.869 35.929 1.00 81.38 380 LYS A CA 1
ATOM 2996 C C . LYS A 1 380 ? -5.107 12.515 35.283 1.00 81.38 380 LYS A C 1
ATOM 2998 O O . LYS A 1 380 ? -6.077 13.249 35.475 1.00 81.38 380 LYS A O 1
ATOM 3003 N N . CYS A 1 381 ? -5.159 11.417 34.538 1.00 83.00 381 CYS A N 1
ATOM 3004 C CA . CYS A 1 381 ? -6.390 10.927 33.929 1.00 83.00 381 CYS A CA 1
ATOM 3005 C C . CYS A 1 381 ? -7.023 9.793 34.750 1.00 83.00 381 CYS A C 1
ATOM 3007 O O . CYS A 1 381 ? -6.412 9.188 35.627 1.00 83.00 381 CYS A O 1
ATOM 3009 N N . GLU A 1 382 ? -8.308 9.549 34.524 1.00 88.31 382 GLU A N 1
ATOM 3010 C CA . GLU A 1 382 ? -8.983 8.348 35.013 1.00 88.31 382 GLU A CA 1
ATOM 3011 C C . GLU A 1 382 ? -9.080 7.408 33.816 1.00 88.31 382 GLU A C 1
ATOM 3013 O O . GLU A 1 382 ? -9.956 7.563 32.967 1.00 88.31 382 GLU A O 1
ATOM 3018 N N . ILE A 1 383 ? -8.107 6.505 33.694 1.00 91.69 383 ILE A N 1
ATOM 3019 C CA . ILE A 1 383 ? -8.054 5.537 32.596 1.00 91.69 383 ILE A CA 1
ATOM 3020 C C . ILE A 1 383 ? -9.141 4.499 32.826 1.00 91.69 383 ILE A C 1
ATOM 3022 O O . ILE A 1 383 ? -9.240 3.925 33.909 1.00 91.69 383 ILE A O 1
ATOM 3026 N N . ILE A 1 384 ? -9.940 4.252 31.798 1.00 94.50 384 ILE A N 1
ATOM 3027 C CA . ILE A 1 384 ? -10.938 3.191 31.800 1.00 94.50 384 ILE A CA 1
ATOM 3028 C C . ILE A 1 384 ? -10.208 1.869 31.590 1.00 94.50 384 ILE A C 1
ATOM 3030 O O . ILE A 1 384 ? -9.409 1.745 30.667 1.00 94.50 384 ILE A O 1
ATOM 3034 N N . GLN A 1 385 ? -10.514 0.876 32.415 1.00 93.75 385 GLN A N 1
ATOM 3035 C CA . GLN A 1 385 ? -10.022 -0.487 32.295 1.00 93.75 385 GLN A CA 1
ATOM 3036 C C . GLN A 1 385 ? -11.180 -1.427 31.935 1.00 93.75 385 GLN A C 1
ATOM 3038 O O . GLN A 1 385 ? -12.219 -1.460 32.604 1.00 93.75 385 GLN A O 1
ATOM 3043 N N . LEU A 1 386 ? -10.971 -2.230 30.896 1.00 93.12 386 LEU A N 1
ATOM 3044 C CA . LEU A 1 386 ? -11.866 -3.290 30.449 1.00 93.12 386 LEU A CA 1
ATOM 3045 C C . LEU A 1 386 ? -11.261 -4.656 30.798 1.00 93.12 386 LEU A C 1
ATOM 3047 O O . LEU A 1 386 ? -10.049 -4.876 30.713 1.00 93.12 386 LEU A O 1
ATOM 3051 N N . GLN A 1 387 ? -12.121 -5.585 31.207 1.00 90.12 387 GLN A N 1
ATOM 3052 C CA . GLN A 1 387 ? -11.722 -6.958 31.498 1.00 90.12 387 GLN A CA 1
ATOM 3053 C C . GLN A 1 387 ? -11.650 -7.779 30.204 1.00 90.12 387 GLN A C 1
ATOM 3055 O O . GLN A 1 387 ? -12.471 -7.597 29.304 1.00 90.12 387 GLN A O 1
ATOM 3060 N N . ALA A 1 388 ? -10.702 -8.715 30.139 1.00 89.50 388 ALA A N 1
ATOM 3061 C CA . ALA A 1 388 ? -10.661 -9.707 29.075 1.00 89.50 388 ALA A CA 1
ATOM 3062 C C . ALA A 1 388 ? -11.925 -10.587 29.080 1.00 89.50 388 ALA A C 1
ATOM 3064 O O . ALA A 1 388 ? -12.367 -11.033 30.142 1.00 89.50 388 ALA A O 1
ATOM 3065 N N . GLY A 1 389 ? -12.499 -10.844 27.902 1.00 84.31 389 GLY A N 1
ATOM 3066 C CA . GLY A 1 389 ? -13.713 -11.662 27.737 1.00 84.31 389 GLY A CA 1
ATOM 3067 C C . GLY A 1 389 ? -13.544 -13.113 28.186 1.00 84.31 389 GLY A C 1
ATOM 3068 O O . GLY A 1 389 ? -14.471 -13.745 28.696 1.00 84.31 389 GLY A O 1
ATOM 3069 N N . THR A 1 390 ? -12.335 -13.641 28.063 1.00 85.81 390 THR A N 1
ATOM 3070 C CA . THR A 1 390 ? -11.975 -14.981 28.524 1.00 85.81 390 THR A CA 1
ATOM 3071 C C . THR A 1 390 ? -10.681 -14.953 29.320 1.00 85.81 390 THR A C 1
ATOM 3073 O O . THR A 1 390 ? -9.909 -13.995 29.265 1.00 85.81 390 THR A O 1
ATOM 3076 N N . ILE A 1 391 ? -10.411 -16.051 30.029 1.00 82.12 391 ILE A N 1
ATOM 3077 C CA . ILE A 1 391 ? -9.095 -16.286 30.624 1.00 82.12 391 ILE A CA 1
ATOM 3078 C C . ILE A 1 391 ? -8.045 -16.190 29.510 1.00 82.12 391 ILE A C 1
ATOM 3080 O O . ILE A 1 391 ? -8.166 -16.837 28.465 1.00 82.12 391 ILE A O 1
ATOM 3084 N N . CYS A 1 392 ? -7.043 -15.351 29.735 1.00 84.44 392 CYS A N 1
ATOM 3085 C CA . CYS A 1 392 ? -5.946 -15.114 28.813 1.00 84.44 392 CYS A CA 1
ATOM 3086 C C . CYS A 1 392 ? -4.640 -14.910 29.573 1.00 84.44 392 CYS A C 1
ATOM 3088 O O . CYS A 1 392 ? -4.629 -14.983 30.805 1.00 84.44 392 CYS A O 1
ATOM 3090 N N . ASP A 1 393 ? -3.565 -14.636 28.835 1.00 83.06 393 ASP A N 1
ATOM 3091 C CA . ASP A 1 393 ? -2.215 -14.423 29.356 1.00 83.06 393 ASP A CA 1
ATOM 3092 C C . ASP A 1 393 ? -2.054 -13.082 30.107 1.00 83.06 393 ASP A C 1
ATOM 3094 O O . ASP A 1 393 ? -1.161 -12.279 29.858 1.00 83.06 393 ASP A O 1
ATOM 3098 N N . SER A 1 394 ? -2.970 -12.821 31.044 1.00 83.94 394 SER A N 1
ATOM 3099 C CA . SER A 1 394 ? -3.033 -11.649 31.926 1.00 83.94 394 SER A CA 1
ATOM 3100 C C . SER A 1 394 ? -3.223 -10.295 31.242 1.00 83.94 394 SER A C 1
ATOM 3102 O O . SER A 1 394 ? -3.041 -9.261 31.891 1.00 83.94 394 SER A O 1
ATOM 3104 N N . TYR A 1 395 ? -3.637 -10.285 29.976 1.00 86.81 395 TYR A N 1
ATOM 3105 C CA . TYR A 1 395 ? -3.940 -9.053 29.263 1.00 86.81 395 TYR A CA 1
ATOM 3106 C C . TYR A 1 395 ? -5.080 -8.266 29.911 1.00 86.81 395 TYR A C 1
ATOM 3108 O O . TYR A 1 395 ? -6.109 -8.809 30.330 1.00 86.81 395 TYR A O 1
ATOM 3116 N N . ARG A 1 396 ? -4.895 -6.948 29.946 1.00 87.62 396 ARG A N 1
ATOM 3117 C CA . ARG A 1 396 ? -5.916 -5.961 30.295 1.00 87.62 396 ARG A CA 1
ATOM 3118 C C . ARG A 1 396 ? -6.014 -4.931 29.190 1.00 87.62 396 ARG A C 1
ATOM 3120 O O . ARG A 1 396 ? -5.017 -4.619 28.546 1.00 87.62 396 ARG A O 1
ATOM 3127 N N . HIS A 1 397 ? -7.213 -4.401 29.017 1.00 92.69 397 HIS A N 1
ATOM 3128 C CA . HIS A 1 397 ? -7.542 -3.434 27.979 1.00 92.69 397 HIS A CA 1
ATOM 3129 C C . HIS A 1 397 ? -7.827 -2.085 28.625 1.00 92.69 397 HIS A C 1
ATOM 3131 O O . HIS A 1 397 ? -8.441 -2.027 29.694 1.00 92.69 397 HIS A O 1
ATOM 3137 N N . PHE A 1 398 ? -7.391 -1.008 27.987 1.00 93.75 398 PHE A N 1
ATOM 3138 C CA . PHE A 1 398 ? -7.402 0.326 28.563 1.00 93.75 398 PHE A CA 1
ATOM 3139 C C . PHE A 1 398 ? -7.809 1.382 27.539 1.00 93.75 398 PHE A C 1
ATOM 3141 O O . PHE A 1 398 ? -7.490 1.284 26.355 1.00 93.75 398 PHE A O 1
ATOM 3148 N N . ILE A 1 399 ? -8.506 2.410 28.017 1.00 94.75 399 ILE A N 1
ATOM 3149 C CA . ILE A 1 399 ? -8.957 3.553 27.227 1.00 94.75 399 ILE A CA 1
ATOM 3150 C C . ILE A 1 399 ? -8.622 4.833 27.995 1.00 94.75 399 ILE A C 1
ATOM 3152 O O . ILE A 1 399 ? -9.031 4.990 29.148 1.00 94.75 399 ILE A O 1
ATOM 3156 N N . ILE A 1 400 ? -7.936 5.780 27.351 1.00 93.38 400 ILE A N 1
ATOM 3157 C CA . ILE A 1 400 ? -7.895 7.171 27.825 1.00 93.38 400 ILE A CA 1
ATOM 3158 C C . ILE A 1 400 ? -9.187 7.841 27.350 1.00 93.38 400 ILE A C 1
ATOM 3160 O O . ILE A 1 400 ? -9.372 7.954 26.143 1.00 93.38 400 ILE A O 1
ATOM 3164 N N . PRO A 1 401 ? -10.080 8.310 28.239 1.00 92.19 401 PRO A N 1
ATOM 3165 C CA . PRO A 1 401 ? -11.328 8.941 27.815 1.00 92.19 401 PRO A CA 1
ATOM 3166 C C . PRO A 1 401 ? -11.099 10.172 26.918 1.00 92.19 401 PRO A C 1
ATOM 3168 O O . PRO A 1 401 ? -10.169 10.943 27.194 1.00 92.19 401 PRO A O 1
ATOM 3171 N N . PRO A 1 402 ? -11.986 10.449 25.935 1.00 91.94 402 PRO A N 1
ATOM 3172 C CA . PRO A 1 402 ? -11.826 11.571 25.004 1.00 91.94 402 PRO A CA 1
ATOM 3173 C C . PRO A 1 402 ? -11.605 12.922 25.697 1.00 91.94 402 PRO A C 1
ATOM 3175 O O . PRO A 1 402 ? -10.791 13.734 25.254 1.00 91.94 402 PRO A O 1
ATOM 3178 N N . ARG A 1 403 ? -12.270 13.152 26.843 1.00 91.62 403 ARG A N 1
ATOM 3179 C CA . ARG A 1 403 ? -12.087 14.375 27.647 1.00 91.62 403 ARG A CA 1
ATOM 3180 C C . ARG A 1 403 ? -10.630 14.593 28.064 1.00 91.62 403 ARG A C 1
ATOM 3182 O O . ARG A 1 403 ? -10.123 15.703 27.932 1.00 91.62 403 ARG A O 1
ATOM 3189 N N . TYR A 1 404 ? -9.965 13.539 28.540 1.00 91.88 404 TYR A N 1
ATOM 3190 C CA . TYR A 1 404 ? -8.606 13.617 29.070 1.00 91.88 404 TYR A CA 1
ATOM 3191 C C . TYR A 1 404 ? -7.578 13.663 27.954 1.00 91.88 404 TYR A C 1
ATOM 3193 O O . TYR A 1 404 ? -6.607 14.405 28.063 1.00 91.88 404 TYR A O 1
ATOM 3201 N N . TRP A 1 405 ? -7.818 12.926 26.867 1.00 92.56 405 TRP A N 1
ATOM 3202 C CA . TRP A 1 405 ? -6.975 12.999 25.680 1.00 92.56 405 TRP A CA 1
ATOM 3203 C C . TRP A 1 405 ? -6.955 14.416 25.105 1.00 92.56 405 TRP A C 1
ATOM 3205 O O . TRP A 1 405 ? -5.892 15.002 24.904 1.00 92.56 405 TRP A O 1
ATOM 3215 N N . LYS A 1 406 ? -8.140 15.016 24.943 1.00 91.75 406 LYS A N 1
ATOM 3216 C CA . LYS A 1 406 ? -8.291 16.396 24.479 1.00 91.75 406 LYS A CA 1
ATOM 3217 C C . LYS A 1 406 ? -7.592 17.389 25.402 1.00 91.75 406 LYS A C 1
ATOM 3219 O O . LYS A 1 406 ? -6.850 18.243 24.923 1.00 91.75 406 LYS A O 1
ATOM 3224 N N . GLU A 1 407 ? -7.812 17.287 26.711 1.00 92.75 407 GLU A N 1
ATOM 3225 C CA . GLU A 1 407 ? -7.175 18.170 27.696 1.00 92.75 407 GLU A CA 1
ATOM 3226 C C . GLU A 1 407 ? -5.643 18.055 27.666 1.00 92.75 407 GLU A C 1
ATOM 3228 O O . GLU A 1 407 ? -4.953 19.077 27.612 1.00 92.75 407 GLU A O 1
ATOM 3233 N N . GLY A 1 408 ? -5.126 16.823 27.632 1.00 91.94 408 GLY A N 1
ATOM 3234 C CA . GLY A 1 408 ? -3.699 16.513 27.552 1.00 91.94 408 GLY A CA 1
ATOM 3235 C C . GLY A 1 408 ? -3.055 17.123 26.321 1.00 91.94 408 GLY A C 1
ATOM 3236 O O . GLY A 1 408 ? -2.157 17.958 26.441 1.00 91.94 408 GLY A O 1
ATOM 3237 N N . ARG A 1 409 ? -3.594 16.796 25.144 1.00 90.81 409 ARG A N 1
ATOM 3238 C CA . ARG A 1 409 ? -3.073 17.256 23.852 1.00 90.81 409 ARG A CA 1
ATOM 3239 C C . ARG A 1 409 ? -3.086 18.776 23.746 1.00 90.81 409 ARG A C 1
ATOM 3241 O O . ARG A 1 409 ? -2.078 19.368 23.366 1.00 90.81 409 ARG A O 1
ATOM 3248 N N . MET A 1 410 ? -4.177 19.426 24.165 1.00 91.50 410 MET A N 1
ATOM 3249 C CA . MET A 1 410 ? -4.250 20.892 24.193 1.00 91.50 410 MET A CA 1
ATOM 3250 C C . MET A 1 410 ? -3.182 21.502 25.109 1.00 91.50 410 MET A C 1
ATOM 3252 O O . MET A 1 410 ? -2.554 22.495 24.742 1.00 91.50 410 MET A O 1
ATOM 3256 N N . LYS A 1 411 ? -2.947 20.915 26.289 1.00 91.88 411 LYS A N 1
ATOM 3257 C CA . LYS A 1 411 ? -1.915 21.379 27.228 1.00 91.88 411 LYS A CA 1
ATOM 3258 C C . LYS A 1 411 ? -0.498 21.131 26.702 1.00 91.88 411 LYS A C 1
ATOM 3260 O O . LYS A 1 411 ? 0.376 21.966 26.926 1.00 91.88 411 LYS A O 1
ATOM 3265 N N . ALA A 1 412 ? -0.291 20.036 25.976 1.00 88.81 412 ALA A N 1
ATOM 3266 C CA . ALA A 1 412 ? 0.945 19.721 25.264 1.00 88.81 412 ALA A CA 1
ATOM 3267 C C . ALA A 1 412 ? 1.179 20.617 24.029 1.00 88.81 412 ALA A C 1
ATOM 3269 O O . ALA A 1 412 ? 2.228 20.527 23.396 1.00 88.81 412 ALA A O 1
ATOM 3270 N N . GLY A 1 413 ? 0.221 21.481 23.665 1.00 88.69 413 GLY A N 1
ATOM 3271 C CA . GLY A 1 413 ? 0.297 22.314 22.463 1.00 88.69 413 GLY A CA 1
ATOM 3272 C C . GLY A 1 413 ? 0.127 21.526 21.161 1.00 88.69 413 GLY A C 1
ATOM 3273 O O . GLY A 1 413 ? 0.526 22.012 20.105 1.00 88.69 413 GLY A O 1
ATOM 3274 N N . LYS A 1 414 ? -0.451 20.323 21.231 1.00 85.75 414 LYS A N 1
ATOM 3275 C CA . LYS A 1 414 ? -0.688 19.436 20.092 1.00 85.75 414 LYS A CA 1
ATOM 3276 C C . LYS A 1 414 ? -2.128 19.575 19.589 1.00 85.75 414 LYS A C 1
ATOM 3278 O O . LYS A 1 414 ? -3.061 19.801 20.361 1.00 85.75 414 LYS A O 1
ATOM 3283 N N . GLU A 1 415 ? -2.318 19.416 18.282 1.00 84.19 415 GLU A N 1
ATOM 3284 C CA . GLU A 1 415 ? -3.657 19.373 17.690 1.00 84.19 415 GLU A CA 1
ATOM 3285 C C . GLU A 1 415 ? -4.421 18.125 18.153 1.00 84.19 415 GLU A C 1
ATOM 3287 O O . GLU A 1 415 ? -3.833 17.064 18.372 1.00 84.19 415 GLU A O 1
ATOM 3292 N N . VAL A 1 416 ? -5.738 18.244 18.311 1.00 83.62 416 VAL A N 1
ATOM 3293 C CA . VAL A 1 416 ? -6.617 17.132 18.691 1.00 83.62 416 VAL A CA 1
ATOM 3294 C C . VAL A 1 416 ? -7.977 17.319 18.035 1.00 83.62 416 VAL A C 1
ATOM 3296 O O . VAL A 1 416 ? -8.547 18.416 18.080 1.00 83.62 416 VAL A O 1
ATOM 3299 N N . LYS A 1 417 ? -8.494 16.270 17.394 1.00 81.75 417 LYS A N 1
ATOM 3300 C CA . LYS A 1 417 ? -9.847 16.295 16.826 1.00 81.75 417 LYS A CA 1
ATOM 3301 C C . LYS A 1 417 ? -10.870 15.989 17.910 1.00 81.75 417 LYS A C 1
ATOM 3303 O O . LYS A 1 417 ? -10.592 15.345 18.919 1.00 81.75 417 LYS A O 1
ATOM 3308 N N . ASP A 1 418 ? -12.083 16.477 17.700 1.00 78.88 418 ASP A N 1
ATOM 3309 C CA . ASP A 1 418 ? -13.167 16.232 18.641 1.00 78.88 418 ASP A CA 1
ATOM 3310 C C . ASP A 1 418 ? -13.528 14.739 18.666 1.00 78.88 418 ASP A C 1
ATOM 3312 O O . ASP A 1 418 ? -13.711 14.130 17.613 1.00 78.88 418 ASP A O 1
ATOM 3316 N N . GLY A 1 419 ? -13.595 14.158 19.865 1.00 80.81 419 GLY A N 1
ATOM 3317 C CA . GLY A 1 419 ? -13.867 12.732 20.067 1.00 80.81 419 GLY A CA 1
ATOM 3318 C C . GLY A 1 419 ? -12.660 11.792 19.935 1.00 80.81 419 GLY A C 1
ATOM 3319 O O . GLY A 1 419 ? -12.839 10.599 20.160 1.00 80.81 419 GLY A O 1
ATOM 3320 N N . GLU A 1 420 ? -11.455 12.290 19.617 1.00 86.62 420 GLU A N 1
ATOM 3321 C CA . GLU A 1 420 ? -10.231 11.469 19.619 1.00 86.62 420 GLU A CA 1
ATOM 3322 C C . GLU A 1 420 ? -9.909 10.939 21.022 1.00 86.62 420 GLU A C 1
ATOM 3324 O O . GLU A 1 420 ? -10.106 11.626 22.030 1.00 86.62 420 GLU A O 1
ATOM 3329 N N . TYR A 1 421 ? -9.384 9.717 21.072 1.00 92.69 421 TYR A N 1
ATOM 3330 C CA . TYR A 1 421 ? -8.982 9.028 22.291 1.00 92.69 421 TYR A CA 1
ATOM 3331 C C . TYR A 1 421 ? -7.877 8.008 21.984 1.00 92.69 421 TYR A C 1
ATOM 3333 O O . TYR A 1 421 ? -7.440 7.914 20.841 1.00 92.69 421 TYR A O 1
ATOM 3341 N N . GLN A 1 422 ? -7.394 7.280 22.993 1.00 91.12 422 GLN A N 1
ATOM 3342 C CA . GLN A 1 422 ? -6.415 6.206 22.792 1.00 91.12 422 GLN A CA 1
ATOM 3343 C C . GLN A 1 422 ? -6.864 4.915 23.458 1.00 91.12 422 GLN A C 1
ATOM 3345 O O . GLN A 1 422 ? -7.376 4.937 24.585 1.00 91.12 422 GLN A O 1
ATOM 3350 N N . TYR A 1 423 ? -6.638 3.805 22.761 1.00 90.00 423 TYR A N 1
ATOM 3351 C CA . TYR A 1 423 ? -6.878 2.447 23.225 1.00 90.00 423 TYR A CA 1
ATOM 3352 C C . TYR A 1 423 ? -5.550 1.693 23.289 1.00 90.00 423 TYR A C 1
ATOM 3354 O O . TYR A 1 423 ? -4.729 1.808 22.385 1.00 90.00 423 TYR A O 1
ATOM 3362 N N . TRP A 1 424 ? -5.335 0.875 24.313 1.00 89.25 424 TRP A N 1
ATOM 3363 C CA . TRP A 1 424 ? -4.250 -0.107 24.300 1.00 89.25 424 TRP A CA 1
ATOM 3364 C C . TRP A 1 424 ? -4.601 -1.328 25.133 1.00 89.25 424 TRP A C 1
ATOM 3366 O O . TRP A 1 424 ? -5.525 -1.314 25.948 1.00 89.25 424 TRP A O 1
ATOM 3376 N N . HIS A 1 425 ? -3.825 -2.384 24.954 1.00 87.94 425 HIS A N 1
ATOM 3377 C CA . HIS A 1 425 ? -3.798 -3.501 25.881 1.00 87.94 425 HIS A CA 1
ATOM 3378 C C . HIS A 1 425 ? -2.365 -3.830 26.277 1.00 87.94 425 HIS A C 1
ATOM 3380 O O . HIS A 1 425 ? -1.403 -3.434 25.615 1.00 87.94 425 HIS A O 1
ATOM 3386 N N . TRP A 1 426 ? -2.239 -4.494 27.420 1.00 86.50 426 TRP A N 1
ATOM 3387 C CA . TRP A 1 426 ? -0.950 -4.791 28.027 1.00 86.50 426 TRP A CA 1
ATOM 3388 C C . TRP A 1 426 ? -1.050 -5.977 28.980 1.00 86.50 426 TRP A C 1
ATOM 3390 O O . TRP A 1 426 ? -2.072 -6.149 29.661 1.00 86.50 426 TRP A O 1
ATOM 3400 N N . ALA A 1 427 ? 0.023 -6.757 29.065 1.00 83.06 427 ALA A N 1
ATOM 3401 C CA . ALA A 1 427 ? 0.229 -7.762 30.099 1.00 83.06 427 ALA A CA 1
ATOM 3402 C C . ALA A 1 427 ? 1.519 -7.495 30.891 1.00 83.06 427 ALA A C 1
ATOM 3404 O O . ALA A 1 427 ? 2.524 -7.033 30.360 1.00 83.06 427 ALA A O 1
ATOM 3405 N N . PHE A 1 428 ? 1.527 -7.845 32.182 1.00 79.56 428 PHE A N 1
ATOM 3406 C CA . PHE A 1 428 ? 2.634 -7.498 33.086 1.00 79.56 428 PHE A CA 1
ATOM 3407 C C . PHE A 1 428 ? 4.005 -8.054 32.677 1.00 79.56 428 PHE A C 1
ATOM 3409 O O . PHE A 1 428 ? 5.039 -7.514 33.070 1.00 79.56 428 PHE A O 1
ATOM 3416 N N . TRP A 1 429 ? 4.022 -9.152 31.922 1.00 78.19 429 TRP A N 1
ATOM 3417 C CA . TRP A 1 429 ? 5.241 -9.805 31.459 1.00 78.19 429 TRP A CA 1
ATOM 3418 C C . TRP A 1 429 ? 5.832 -9.152 30.198 1.00 78.19 429 TRP A C 1
ATOM 3420 O O . TRP A 1 429 ? 6.981 -9.435 29.869 1.00 78.19 429 TRP A O 1
ATOM 3430 N N . GLU A 1 430 ? 5.107 -8.242 29.535 1.00 70.88 430 GLU A N 1
ATOM 3431 C CA . GLU A 1 430 ? 5.577 -7.501 28.349 1.00 70.88 430 GLU A CA 1
ATOM 3432 C C . GLU A 1 430 ? 6.525 -6.342 28.703 1.00 70.88 430 GLU A C 1
ATOM 3434 O O . GLU A 1 430 ? 7.133 -5.720 27.830 1.00 70.88 430 GLU A O 1
ATOM 3439 N N . GLY A 1 431 ? 6.694 -6.043 29.995 1.00 73.31 431 GLY A N 1
ATOM 3440 C CA . GLY A 1 431 ? 7.518 -4.926 30.445 1.00 73.31 431 GLY A CA 1
ATOM 3441 C C . GLY A 1 431 ? 6.902 -3.587 30.039 1.00 73.31 431 GLY A C 1
ATOM 3442 O O . GLY A 1 431 ? 5.748 -3.319 30.361 1.00 73.31 431 GLY A O 1
ATOM 3443 N N . SER A 1 432 ? 7.672 -2.729 29.366 1.00 67.44 432 SER A N 1
ATOM 3444 C CA . SER A 1 432 ? 7.232 -1.382 28.966 1.00 67.44 432 SER A CA 1
ATOM 3445 C C . SER A 1 432 ? 6.584 -1.309 27.580 1.00 67.44 432 SER A C 1
ATOM 3447 O O . SER A 1 432 ? 6.127 -0.236 27.197 1.00 67.44 432 SER A O 1
ATOM 3449 N N . GLY A 1 433 ? 6.587 -2.398 26.805 1.00 70.06 433 GLY A N 1
ATOM 3450 C CA . GLY A 1 433 ? 5.932 -2.427 25.496 1.00 70.06 433 GLY A CA 1
ATOM 3451 C C . GLY A 1 433 ? 4.417 -2.480 25.658 1.00 70.06 433 GLY A C 1
ATOM 3452 O O . GLY A 1 433 ? 3.937 -3.237 26.493 1.00 70.06 433 GLY A O 1
ATOM 3453 N N . ILE A 1 434 ? 3.677 -1.689 24.880 1.00 77.50 434 ILE A N 1
ATOM 3454 C CA . ILE A 1 434 ? 2.213 -1.763 24.792 1.00 77.50 434 ILE A CA 1
ATOM 3455 C C . ILE A 1 434 ? 1.794 -1.944 23.335 1.00 77.50 434 ILE A C 1
ATOM 3457 O O . ILE A 1 434 ? 2.480 -1.480 22.426 1.00 77.50 434 ILE A O 1
ATOM 3461 N N . PHE A 1 435 ? 0.634 -2.553 23.126 1.00 76.69 435 PHE A N 1
ATOM 3462 C CA . PHE A 1 435 ? -0.042 -2.587 21.833 1.00 76.69 435 PHE A CA 1
ATOM 3463 C C . PHE A 1 435 ? -1.199 -1.598 21.862 1.00 76.69 435 PHE A C 1
ATOM 3465 O O . PHE A 1 435 ? -2.062 -1.696 22.738 1.00 76.69 435 PHE A O 1
ATOM 3472 N N . HIS A 1 436 ? -1.221 -0.644 20.937 1.00 83.50 436 HIS A N 1
ATOM 3473 C CA . HIS A 1 436 ? -2.140 0.486 20.991 1.00 83.50 436 HIS A CA 1
ATOM 3474 C C . HIS A 1 436 ? -2.801 0.791 19.646 1.00 83.50 436 HIS A C 1
ATOM 3476 O O . HIS A 1 436 ? -2.303 0.410 18.590 1.00 83.50 436 HIS A O 1
ATOM 3482 N N . TRP A 1 437 ? -3.932 1.491 19.708 1.00 84.19 437 TRP A N 1
ATOM 3483 C CA . TRP A 1 437 ? -4.753 1.883 18.566 1.00 84.19 437 TRP A CA 1
ATOM 3484 C C . TRP A 1 437 ? -5.433 3.230 18.819 1.00 84.19 437 TRP A C 1
ATOM 3486 O O . TRP A 1 437 ? -5.739 3.578 19.963 1.00 84.19 437 TRP A O 1
ATOM 3496 N N . GLU A 1 438 ? -5.749 3.946 17.737 1.00 83.62 438 GLU A N 1
ATOM 3497 C CA . GLU A 1 438 ? -6.452 5.236 17.802 1.00 83.62 438 GLU A CA 1
ATOM 3498 C C . GLU A 1 438 ? -7.934 5.085 18.201 1.00 83.62 438 GLU A C 1
ATOM 3500 O O . GLU A 1 438 ? -8.569 6.051 18.627 1.00 83.62 438 GLU A O 1
ATOM 3505 N N . SER A 1 439 ? -8.505 3.880 18.078 1.00 85.75 439 SER A N 1
ATOM 3506 C CA . SER A 1 439 ? -9.894 3.600 18.442 1.00 85.75 439 SER A CA 1
ATOM 3507 C C . SER A 1 439 ? -10.168 2.115 18.723 1.00 85.75 439 SER A C 1
ATOM 3509 O O . SER A 1 439 ? -9.372 1.228 18.411 1.00 85.75 439 SER A O 1
ATOM 3511 N N . ALA A 1 440 ? -11.338 1.821 19.295 1.00 89.19 440 ALA A N 1
ATOM 3512 C CA . ALA A 1 440 ? -11.817 0.455 19.506 1.00 89.19 440 ALA A CA 1
ATOM 3513 C C . ALA A 1 440 ? -12.132 -0.205 18.164 1.00 89.19 440 ALA A C 1
ATOM 3515 O O . ALA A 1 440 ? -11.984 -1.415 17.998 1.00 89.19 440 ALA A O 1
ATOM 3516 N N . ARG A 1 441 ? -12.547 0.602 17.188 1.00 87.31 441 ARG A N 1
ATOM 3517 C CA . ARG A 1 441 ? -12.741 0.154 15.818 1.00 87.31 441 ARG A CA 1
ATOM 3518 C C . ARG A 1 441 ? -11.450 -0.323 15.173 1.00 87.31 441 ARG A C 1
ATOM 3520 O O . ARG A 1 441 ? -11.470 -1.379 14.549 1.00 87.31 441 ARG A O 1
ATOM 3527 N N . ASP A 1 442 ? -10.354 0.400 15.370 1.00 79.69 442 ASP A N 1
ATOM 3528 C CA . ASP A 1 442 ? -9.050 0.030 14.815 1.00 79.69 442 ASP A CA 1
ATOM 3529 C C . ASP A 1 442 ? -8.517 -1.263 15.437 1.00 79.69 442 ASP A C 1
ATOM 3531 O O . ASP A 1 442 ? -8.034 -2.130 14.708 1.00 79.69 442 ASP A O 1
ATOM 3535 N N . LEU A 1 443 ? -8.709 -1.462 16.748 1.00 85.69 443 LEU A N 1
ATOM 3536 C CA . LEU A 1 443 ? -8.456 -2.758 17.389 1.00 85.69 443 LEU A CA 1
ATOM 3537 C C . LEU A 1 443 ? -9.233 -3.881 16.688 1.00 85.69 443 LEU A C 1
ATOM 3539 O O . LEU A 1 443 ? -8.655 -4.901 16.319 1.00 85.69 443 LEU A O 1
ATOM 3543 N N . VAL A 1 444 ? -10.552 -3.726 16.533 1.00 87.94 444 VAL A N 1
ATOM 3544 C CA . VAL A 1 444 ? -11.404 -4.784 15.968 1.00 87.94 444 VAL A CA 1
ATOM 3545 C C . VAL A 1 444 ? -11.032 -5.061 14.507 1.00 87.94 444 VAL A C 1
ATOM 3547 O O . VAL A 1 444 ? -11.026 -6.223 14.099 1.00 87.94 444 VAL A O 1
ATOM 3550 N N . CYS A 1 445 ? -10.679 -4.029 13.734 1.00 78.31 445 CYS A N 1
ATOM 3551 C CA . CYS A 1 445 ? -10.118 -4.192 12.392 1.00 78.31 445 CYS A CA 1
ATOM 3552 C C . CYS A 1 445 ? -8.823 -5.013 12.425 1.00 78.31 445 CYS A C 1
ATOM 3554 O O . CYS A 1 445 ? -8.743 -6.014 11.719 1.00 78.31 445 CYS A O 1
ATOM 3556 N N . SER A 1 446 ? -7.872 -4.658 13.295 1.00 76.31 446 SER A N 1
ATOM 3557 C CA . SER A 1 446 ? -6.603 -5.380 13.466 1.00 76.31 446 SER A CA 1
ATOM 3558 C C . SER A 1 446 ? -6.821 -6.858 13.820 1.00 76.31 446 SER A C 1
ATOM 3560 O O . SER A 1 446 ? -6.235 -7.745 13.200 1.00 76.31 446 SER A O 1
ATOM 3562 N N . CYS A 1 447 ? -7.733 -7.156 14.752 1.00 82.75 447 CYS A N 1
ATOM 3563 C CA . CYS A 1 447 ? -8.089 -8.534 15.098 1.00 82.75 447 CYS A CA 1
ATOM 3564 C C . CYS A 1 447 ? -8.751 -9.283 13.929 1.00 82.75 447 CYS A C 1
ATOM 3566 O O . CYS A 1 447 ? -8.490 -10.467 13.726 1.00 82.75 447 CYS A O 1
ATOM 3568 N N . GLY A 1 448 ? -9.616 -8.615 13.158 1.00 80.25 448 GLY A N 1
ATOM 3569 C CA . GLY A 1 448 ? -10.254 -9.204 11.979 1.00 80.25 448 GLY A CA 1
ATOM 3570 C C . GLY A 1 448 ? -9.242 -9.535 10.880 1.00 80.25 448 GLY A C 1
ATOM 3571 O O . GLY A 1 448 ? -9.315 -10.602 10.272 1.00 80.25 448 GLY A O 1
ATOM 3572 N N . GLU A 1 449 ? -8.269 -8.651 10.666 1.00 71.50 449 GLU A N 1
ATOM 3573 C CA . GLU A 1 449 ? -7.155 -8.858 9.737 1.00 71.50 449 GLU A CA 1
ATOM 3574 C C . GLU A 1 449 ? -6.299 -10.060 10.128 1.00 71.50 449 GLU A C 1
ATOM 3576 O O . GLU A 1 449 ? -6.002 -10.893 9.271 1.00 71.50 449 GLU A O 1
ATOM 3581 N N . GLU A 1 450 ? -5.964 -10.182 11.415 1.00 75.12 450 GLU A N 1
ATOM 3582 C CA . GLU A 1 450 ? -5.154 -11.276 11.956 1.00 75.12 450 GLU A CA 1
ATOM 3583 C C . GLU A 1 450 ? -5.761 -12.650 11.629 1.00 75.12 450 GLU A C 1
ATOM 3585 O O . GLU A 1 450 ? -5.093 -13.519 11.064 1.00 75.12 450 GLU A O 1
ATOM 3590 N N . VAL A 1 451 ? -7.053 -12.855 11.904 1.00 77.62 451 VAL A N 1
ATOM 3591 C CA . VAL A 1 451 ? -7.688 -14.160 11.648 1.00 77.62 451 VAL A CA 1
ATOM 3592 C C . VAL A 1 451 ? -7.925 -14.438 10.173 1.00 77.62 451 VAL A C 1
ATOM 3594 O O . VAL A 1 451 ? -7.842 -15.590 9.743 1.00 77.62 451 VAL A O 1
ATOM 3597 N N . GLU A 1 452 ? -8.201 -13.409 9.374 1.00 77.94 452 GLU A N 1
ATOM 3598 C CA . GLU A 1 452 ? -8.287 -13.570 7.926 1.00 77.94 452 GLU A CA 1
ATOM 3599 C C . GLU A 1 452 ? -6.928 -13.965 7.328 1.00 77.94 452 GLU A C 1
ATOM 3601 O O . GLU A 1 452 ? -6.885 -14.830 6.450 1.00 77.94 452 GLU A O 1
ATOM 3606 N N . GLU A 1 453 ? -5.823 -13.411 7.841 1.00 63.25 453 GLU A N 1
ATOM 3607 C CA . GLU A 1 453 ? -4.460 -13.804 7.462 1.00 63.25 453 GLU A CA 1
ATOM 3608 C C . GLU A 1 453 ? -4.176 -15.267 7.827 1.00 63.25 453 GLU A C 1
ATOM 3610 O O . GLU A 1 453 ? -3.709 -16.033 6.978 1.00 63.25 453 GLU A O 1
ATOM 3615 N N . MET A 1 454 ? -4.501 -15.688 9.052 1.00 70.62 454 MET A N 1
ATOM 3616 C CA . MET A 1 454 ? -4.279 -17.069 9.495 1.00 70.62 454 MET A CA 1
ATOM 3617 C C . MET A 1 454 ? -4.997 -18.089 8.604 1.00 70.62 454 MET A C 1
ATOM 3619 O O . MET A 1 454 ? -4.400 -19.094 8.205 1.00 70.62 454 MET A O 1
ATOM 3623 N N . ILE A 1 455 ? -6.251 -17.808 8.231 1.00 71.50 455 ILE A N 1
ATOM 3624 C CA . ILE A 1 455 ? -7.039 -18.660 7.326 1.00 71.50 455 ILE A CA 1
ATOM 3625 C C . ILE A 1 455 ? -6.398 -18.725 5.940 1.00 71.50 455 ILE A C 1
ATOM 3627 O O . ILE A 1 455 ? -6.284 -19.808 5.364 1.00 71.50 455 ILE A O 1
ATOM 3631 N N . GLU A 1 456 ? -5.990 -17.581 5.389 1.00 64.94 456 GLU A N 1
ATOM 3632 C CA . GLU A 1 456 ? -5.380 -17.507 4.058 1.00 64.94 456 GLU A CA 1
ATOM 3633 C C . GLU A 1 456 ? -4.043 -18.251 3.988 1.00 64.94 456 GLU A C 1
ATOM 3635 O O . GLU A 1 456 ? -3.744 -18.895 2.977 1.00 64.94 456 GLU A O 1
ATOM 3640 N N . MET A 1 457 ? -3.251 -18.189 5.059 1.00 64.00 457 MET A N 1
ATOM 3641 C CA . MET A 1 457 ? -1.954 -18.856 5.151 1.00 64.00 457 MET A CA 1
ATOM 3642 C C . MET A 1 457 ? -2.048 -20.336 5.542 1.00 64.00 457 MET A C 1
ATOM 3644 O O . MET A 1 457 ? -1.043 -21.044 5.466 1.00 64.00 457 MET A O 1
ATOM 3648 N N . GLY A 1 458 ? -3.225 -20.813 5.955 1.00 72.50 458 GLY A N 1
ATOM 3649 C CA . GLY A 1 458 ? -3.385 -22.157 6.510 1.00 72.50 458 GLY A CA 1
ATOM 3650 C C . GLY A 1 458 ? -2.575 -22.362 7.792 1.00 72.50 458 GLY A C 1
ATOM 3651 O O . GLY A 1 458 ? -2.131 -23.479 8.057 1.00 72.50 458 GLY A O 1
ATOM 3652 N N . ILE A 1 459 ? -2.340 -21.287 8.552 1.00 69.94 459 ILE A N 1
ATOM 3653 C CA . ILE A 1 459 ? -1.679 -21.360 9.853 1.00 69.94 459 ILE A CA 1
ATOM 3654 C C . ILE A 1 459 ? -2.693 -21.939 10.836 1.00 69.94 459 ILE A C 1
ATOM 3656 O O . ILE A 1 459 ? -3.705 -21.310 11.137 1.00 69.94 459 ILE A O 1
ATOM 3660 N N . GLU A 1 460 ? -2.411 -23.136 11.344 1.00 61.03 460 GLU A N 1
ATOM 3661 C CA . GLU A 1 460 ? -3.060 -23.635 12.552 1.00 61.03 460 GLU A CA 1
ATOM 3662 C C . GLU A 1 460 ? -2.230 -23.199 13.762 1.00 61.03 460 GLU A C 1
ATOM 3664 O O . GLU A 1 460 ? -1.016 -23.388 13.792 1.00 61.03 460 GLU A O 1
ATOM 3669 N N . GLU A 1 461 ? -2.882 -22.605 14.760 1.00 61.47 461 GLU A N 1
ATOM 3670 C CA . GLU A 1 461 ? -2.246 -22.308 16.043 1.00 61.47 461 GLU A CA 1
ATOM 3671 C C . GLU A 1 461 ? -1.854 -23.626 16.740 1.00 61.47 461 GLU A C 1
ATOM 3673 O O . GLU A 1 461 ? -2.688 -24.535 16.861 1.00 61.47 461 GLU A O 1
ATOM 3678 N N . ASP A 1 462 ? -0.607 -23.725 17.218 1.00 51.28 462 ASP A N 1
ATOM 3679 C CA . ASP A 1 462 ? -0.130 -24.832 18.059 1.00 51.28 462 ASP A CA 1
ATOM 3680 C C . ASP A 1 462 ? -0.845 -24.775 19.418 1.00 51.28 462 ASP A C 1
ATOM 3682 O O . ASP A 1 462 ? -0.385 -24.187 20.394 1.00 51.28 462 ASP A O 1
ATOM 3686 N N . TRP A 1 463 ? -2.048 -25.344 19.466 1.00 48.00 463 TRP A N 1
ATOM 3687 C CA . TRP A 1 463 ? -2.842 -25.432 20.682 1.00 48.00 463 TRP A CA 1
ATOM 3688 C C . TRP A 1 463 ? -2.420 -26.654 21.500 1.00 48.00 463 TRP A C 1
ATOM 3690 O O . TRP A 1 463 ? -2.737 -27.792 21.141 1.00 48.00 463 TRP A O 1
ATOM 3700 N N . GLU A 1 464 ? -1.759 -26.421 22.632 1.00 48.50 464 GLU A N 1
ATOM 3701 C CA . GLU A 1 464 ? -1.612 -27.421 23.688 1.00 48.50 464 GLU A CA 1
ATOM 3702 C C . GLU A 1 464 ? -2.822 -27.347 24.628 1.00 48.50 464 GLU A C 1
ATOM 3704 O O . GLU A 1 464 ? -3.186 -26.281 25.135 1.00 48.50 464 GLU A O 1
ATOM 3709 N N . SER A 1 465 ? -3.487 -28.482 24.865 1.00 47.88 465 SER A N 1
ATOM 3710 C CA . SER A 1 465 ? -4.573 -28.528 25.840 1.00 47.88 465 SER A CA 1
ATOM 3711 C C . SER A 1 465 ? -4.007 -28.249 27.225 1.00 47.88 465 SER A C 1
ATOM 3713 O O . SER A 1 465 ? -3.199 -29.029 27.723 1.00 47.88 465 SER A O 1
ATOM 3715 N N . CYS A 1 466 ? -4.472 -27.189 27.883 1.00 45.78 466 CYS A N 1
ATOM 3716 C CA . CYS A 1 466 ? -4.176 -26.951 29.292 1.00 45.78 466 CYS A CA 1
ATOM 3717 C C . CYS A 1 466 ? -4.977 -27.951 30.155 1.00 45.78 466 CYS A C 1
ATOM 3719 O O . CYS A 1 466 ? -5.957 -27.596 30.802 1.00 45.78 466 CYS A O 1
ATOM 3721 N N . SER A 1 467 ? -4.622 -29.237 30.091 1.00 40.66 467 SER A N 1
ATOM 3722 C CA . SER A 1 467 ? -5.170 -30.305 30.938 1.00 40.66 467 SER A CA 1
ATOM 3723 C C . SER A 1 467 ? -4.396 -30.480 32.246 1.00 40.66 467 SER A C 1
ATOM 3725 O O . SER A 1 467 ? -4.827 -31.239 33.109 1.00 40.66 467 SER A O 1
ATOM 3727 N N . ASP A 1 468 ? -3.280 -29.771 32.423 1.00 35.12 468 ASP A N 1
ATOM 3728 C CA . ASP A 1 468 ? -2.304 -30.096 33.470 1.00 35.12 468 ASP A CA 1
ATOM 3729 C C . ASP A 1 468 ? -2.439 -29.248 34.747 1.00 35.12 468 ASP A C 1
ATOM 3731 O O . ASP A 1 468 ? -1.642 -29.389 35.674 1.00 35.12 468 ASP A O 1
ATOM 3735 N N . LEU A 1 469 ? -3.473 -28.405 34.854 1.00 40.53 469 LEU A N 1
ATOM 3736 C CA . LEU A 1 469 ? -3.737 -27.620 36.071 1.00 40.53 469 LEU A CA 1
ATOM 3737 C C . LEU A 1 469 ? -4.741 -28.266 37.044 1.00 40.53 469 LEU A C 1
ATOM 3739 O O . LEU A 1 469 ? -4.862 -27.791 38.170 1.00 40.53 469 LEU A O 1
ATOM 3743 N N . ASP A 1 470 ? -5.379 -29.385 36.679 1.00 33.47 470 ASP A N 1
ATOM 3744 C CA . ASP A 1 470 ? -6.374 -30.066 37.532 1.00 33.47 470 ASP A CA 1
ATOM 3745 C C . ASP A 1 470 ? -5.838 -31.292 38.305 1.00 33.47 470 ASP A C 1
ATOM 3747 O O . ASP A 1 470 ? -6.564 -31.894 39.095 1.00 33.47 470 ASP A O 1
ATOM 3751 N N . SER A 1 471 ? -4.559 -31.667 38.162 1.00 32.53 471 SER A N 1
ATOM 3752 C CA . SER A 1 471 ? -3.974 -32.809 38.900 1.00 32.53 471 SER A CA 1
ATOM 3753 C C . SER A 1 471 ? -3.173 -32.429 40.155 1.00 32.53 471 SER A C 1
ATOM 3755 O O . SER A 1 471 ? -2.454 -33.261 40.706 1.00 32.53 471 SER A O 1
ATOM 3757 N N . GLY A 1 472 ? -3.275 -31.180 40.617 1.00 32.03 472 GLY A N 1
ATOM 3758 C CA . GLY A 1 472 ? -2.462 -30.623 41.703 1.00 32.03 472 GLY A CA 1
ATOM 3759 C C . GLY A 1 472 ? -3.202 -30.310 43.005 1.00 32.03 472 GLY A C 1
ATOM 3760 O O . GLY A 1 472 ? -2.742 -29.447 43.744 1.00 32.03 472 GLY A O 1
ATOM 3761 N N . ALA A 1 473 ? -4.338 -30.947 43.298 1.00 35.44 473 ALA A N 1
ATOM 3762 C CA . ALA A 1 473 ? -4.984 -30.841 44.608 1.00 35.44 473 ALA A CA 1
ATOM 3763 C C . ALA A 1 473 ? -5.780 -32.111 44.945 1.00 35.44 473 ALA A C 1
ATOM 3765 O O . ALA A 1 473 ? -6.977 -32.212 44.680 1.00 35.44 473 ALA A O 1
ATOM 3766 N N . SER A 1 474 ? -5.101 -33.073 45.568 1.00 34.03 474 SER A N 1
ATOM 3767 C CA . SER A 1 474 ? -5.722 -34.114 46.393 1.00 34.03 474 SER A CA 1
ATOM 3768 C C . SER A 1 474 ? -4.905 -34.324 47.654 1.00 34.03 474 SER A C 1
ATOM 3770 O O . SER A 1 474 ? -3.686 -34.567 47.485 1.00 34.03 474 SER A O 1
#

Radius of gyration: 28.88 Å; chains: 1; bounding box: 64×56×88 Å

Foldseek 3Di:
DFAFQFDDDPDRDTDHLLNLLCQLCVDPAPVSNLVSLLVVLLLCLLQVVPVLSCVSNVVNLCCVVVPVNVDPPDPPPNVQDDDPDPCVSQVPVPQQVLQVLLQVLLDCVCCCVWQVDDQDPDLLVQLVPDLDLLSLLSSLSVLFDDPDGSDTHDLVSLVSSLVSLCSNLVDDFDPPVQADTGNVGDDGSCQNGPLLNNLLSCVVNVVLVSSLQSVLSCQVPPVCPRHDDSVSNVSRVRSSVSSVVNNVCACVRHVSHDDPVRSCVSVCLPLVRDALQRLQLLLLQLCCLQAVVQCVVVVHPGSCLFFADADDPVLQVVLCVAQNDDFPVLNSNSRNGQKGAAGAPALQRIFLGRPPKHWPPPCPCVLVCVVCCLQQVPDDFRKIKTDRNDDYQQKIKIKGFQVSSVNSNVVSVHDDDRRWIKIWMDHPVVPNDIGIDRDPSVSSSVRSSVSVVSNSVVPHPPDDPPPPPPPPDD

Organism: NCBI:txid36646

Sequence (474 aa):
MSVQLVDQWENGNYTTHKRLIKYYIDKEDPSDAVDGILHLSELLILSNQLIEAHLIASAVYRLVNDGRFADTGDSLDSRTYLPITLDIFWTSWISGQQWDKYRECTRTGWMLEHVGLAEPESPSSTWRETDDPAMLAMCVRLLAKTTTPGTYPPAHLAREALEAAQKLYAKPDTPKEECGWGPEKPKRQSYLLYRRLIVDLAIRLGELQSAADILGQGLRQDSFTNGGELRDFLLVPGIYNVLLLLALSEKESNHFFISKEDAVVMWALHPSKVGWKELLDRLAEGAWRAHPKKCQGMGMKHAMDLLYEPATEEEIAAAEDKVGELPADFKEMLRVANGFKGGWHFFAGGIAGIQSITTDEGGNAESGYLHYDEDLAGIKCEIIQLQAGTICDSYRHFIIPPRYWKEGRMKAGKEVKDGEYQYWHWAFWEGSGIFHWESARDLVCSCGEEVEEMIEMGIEEDWESCSDLDSGAS

Secondary structure (DSSP, 8-state):
----B---SSS---B-HHHHHHHHHS-SSHHHHHHHHHHHHHHHHHTT-HHHHHHHHHHHHHHHHTTTTTTSS----TTS---SSHHHHHHHHHHHHHHHHHHHHT--HHHHHHH-PPPPS-HHHHHHH---HHHHHHHHHHHH--SSTT----HHHHHHHHHHHHHHHTSPPPPTTT--SSTTS---HHHHS-HHHHHHHHHHHT-HHHHHHHHHHHHHHHTTTTT--HHHHHTSTTHHHHHHHHHHTHHHH-TTPPPHHHHHHHHHTSTTTS-HHHHHHHHHHHHHHHSHHHHHHTT-SSGGGGBPPPPPHHHHHHHHHHHSPPPHHHHHHHTT-S-EEEETTEEEEEE--GGG-EE--SSTTHHHHHHTHHHHTT-----EEE--SS--SS-EEEEE-HHHHHHHHHHTT----TT--EEEEE-GGGTT--EEESSHHHHHHHHHHHHHHHHHHT---------TTSSS--

InterPro domains:
  IPR018958 Knr4/Smi1-like domain [SM00860] (310-457)
  IPR037883 Knr4/Smi1-like domain superfamily [SSF160631] (306-450)

pLDDT: mean 75.68, std 19.95, range [20.92, 97.62]